Protein AF-A0AA36HLR8-F1 (afdb_monomer)

Solvent-accessible surface area (backbone atoms only — not comparable to full-atom values): 35117 Å² total; per-residue (Å²): 135,87,80,89,87,82,87,87,80,90,84,91,88,84,86,84,88,82,90,85,84,90,81,86,88,81,90,80,90,79,83,91,82,81,84,88,82,90,81,83,91,78,91,76,87,86,80,90,78,92,77,88,80,82,85,76,88,80,82,84,78,86,76,94,76,92,77,88,76,88,81,80,82,81,76,77,81,71,75,66,55,74,73,55,47,53,54,55,57,63,66,29,43,41,78,42,52,64,80,41,32,70,83,48,46,60,57,55,50,64,67,50,50,82,55,37,51,69,74,54,51,53,32,27,72,75,48,69,70,53,53,53,50,50,38,50,48,36,35,77,73,59,32,32,63,53,24,33,28,33,32,22,47,56,90,51,89,53,78,90,57,41,40,27,44,39,31,30,37,66,49,75,50,81,89,54,26,29,36,38,42,72,37,71,53,41,34,63,78,94,46,62,51,75,74,49,47,52,45,48,54,52,35,48,49,63,59,54,39,61,36,51,35,51,34,43,34,38,61,44,28,40,34,83,52,96,94,37,77,42,67,60,60,75,68,48,48,49,44,48,72,74,57,31,36,87,71,49,79,44,75,48,97,85,70,49,43,28,42,30,31,36,32,68,71,43,87,90,83,43,67,75,58,37,80,80,75,59,23,31,37,40,23,36,36,38,41,28,40,46,38,96,73,77,80,92,77,85,88,68,86,80,86,49,68,44,52,65,41,55,50,47,50,51,48,48,66,56,43,70,68,52,76,77,68,77,88,76,95,71,82,86,76,77,74,70,83,52,80,60,56,65,53,72,51,78,50,86,60,70,49,83,58,56,62,54,52,49,46,48,59,50,34,68,90,35,75,74,56,67,67,56,55,50,46,56,56,48,50,72,74,70,55,60,90,80,64,52,43,44,45,39,39,29,40,39,42,57,43,40,59,25,64,58,68,47,59,89,87,54,65,86,59,53,23,66,42,34,37,51,24,72,45,76,80,54,95,92,46,62,51,36,39,26,49,34,42,62,47,86,55,46,48,40,38,41,32,55,50,70,84,96,63,91,71,65,50,40,60,50,48,36,48,44,50,70,78,57,53,90,54,76,66,91,68,90,71,56,50,33,36,42,41,59,45,32,74,59,47,72,46,75,52,82,78,76,40,68,49,30,29,50,56,56,57,71,77,44,101,75,64,60,53,35,45,75,66,36,38,41,38,36,35,38,22,34,52,61,64,73,50,58,82,26,39,59,42,72,92,60,80,73,96,56,46,63,48,70,60,96,39,44,23,38,43,32,32,31,45,63,89,59,34,78,80,40,100,83,58,70,60,60,61,38,53,46,81,47,70,52,127

Sequence (581 aa):
MGCCASSSKVVAHRSPHADESDRKPAKRDKPPCGKPPEAKQEAKDERKDEHEGTADQASCKETENRTEPPGMVHMEESSPGPSKRRRLVAQLPKIVPVAVSEKEIKQVFEEYLPHVPAELQRTVDCSWQHLVKEAKKAWDSCGELLQWFWLLHPEAEAREDAFGLVVLWLQRGATASHCVVSHLSFVEVGQPWHCLVPGALETLRLHLFNMPISTIRITLWYTPKDGKMVLDKDAEKPFKQAGYRWFQLANNSDGKRGQIMCQKRSQERDARPAPDIPDLCLSSCLLMPNRHQVQVVEEVRRQGSGNAAVLAECLRRHCEGCLQVLPDASPLSSMKEGKGLPLVRTSQSGEVNAWQDFAAECFKEIELPKELLAWFSRRESQEGESDRDALCGGLTIAVNWKAQRSDPSQNFSLVTVQATAQHQELAGQKPVAYLATEDDEISVMVCQLPSGKQYCLYEMACRLLKEAPPVAFDDRAVSQVRLPRLLHHCVASSEMHVRVGESLAAGSAEAAFDVAGAREIFGARLMSRTTPPGALAVDDPPTEQVLAFDGDFLLAVWHEKYMDLQASAPLPLFATRLSCM

Foldseek 3Di:
DDDDDDDDDDDDDDDDDDDDDDDDDDDDDDDDDDDDDDDDDDDDDDDDDDDDDDDDDDDDDDDDDDDDDPDDDPPPPPPDPPVVVVVLVLQFWDKAFPAAFPVCVVVVLVVCVVQFDPVVCQFAVSDPVLVVVVQVVLQVQFLKGKFKIFTAGSPDDDSVRGFKIWIWIWHDDQVFIEIETNGITGGPPVHDVLVNLLSVLVNCQQVVQQAQGFKYKYKTWFHDDPNDGHTDPSVVVSLVVSVWDFDDWDADPVRIIITITMDGDDPVPGDDHDDPAFQKKKKKKKKWWQAQDDDDDDADDDDADALLLVQVVVCVVVVVVVVPDDDDDDDPPPPPSGAFDWPFDWDQDLPLVPSVVVVCVRCVSADDDVVVVVVSVVVVVPDPSNRSGITMTMGMHGWHARNFADDPPDDQFKGKFFFQDKDCDDPPFHIKTWTHTSDPQKIKIKGADDPPDDDSLQVVVQVCCVVPNRDGDPDAQATMEMDTFDRKDKDWDLDSQPRSQSVVSNPDVDDSIDSNPMIMIMIIGHHGDHRPSRGRDHPDPPPGDYHYHPWKMWMFMFGNVCCVVDDPTTGTSHIDIDTSD

Mean predicted aligned error: 14.49 Å

Structure (mmCIF, N/CA/C/O backbone):
data_AF-A0AA36HLR8-F1
#
_entry.id   AF-A0AA36HLR8-F1
#
loop_
_atom_site.group_PDB
_atom_site.id
_atom_site.type_symbol
_atom_site.label_atom_id
_atom_site.label_alt_id
_atom_site.label_comp_id
_atom_site.label_asym_id
_atom_site.label_entity_id
_atom_site.label_seq_id
_atom_site.pdbx_PDB_ins_code
_atom_site.Cartn_x
_atom_site.Cartn_y
_atom_site.Cartn_z
_atom_site.occupancy
_atom_site.B_iso_or_equiv
_atom_site.auth_seq_id
_atom_site.auth_comp_id
_atom_site.auth_asym_id
_atom_site.auth_atom_id
_atom_site.pdbx_PDB_model_num
ATOM 1 N N . MET A 1 1 ? -36.526 21.385 -70.837 1.00 32.59 1 MET A N 1
ATOM 2 C CA . MET A 1 1 ? -36.098 20.152 -70.142 1.00 32.59 1 MET A CA 1
ATOM 3 C C . MET A 1 1 ? -35.166 20.601 -69.021 1.00 32.59 1 MET A C 1
ATOM 5 O O . MET A 1 1 ? -34.076 21.034 -69.346 1.00 32.59 1 MET A O 1
ATOM 9 N N . GLY A 1 2 ? -35.675 20.960 -67.836 1.00 32.22 2 GLY A N 1
ATOM 10 C CA . GLY A 1 2 ? -35.892 20.084 -66.661 1.00 32.22 2 GLY A CA 1
ATOM 11 C C . GLY A 1 2 ? -34.612 20.109 -65.794 1.00 32.22 2 GLY A C 1
ATOM 12 O O . GLY A 1 2 ? -33.552 19.887 -66.352 1.00 32.22 2 GLY A O 1
ATOM 13 N N . CYS A 1 3 ? -34.554 20.429 -64.496 1.00 29.34 3 CYS A N 1
ATOM 14 C CA . CYS A 1 3 ? -35.552 20.633 -63.448 1.00 29.34 3 CYS A CA 1
ATOM 15 C C . CYS A 1 3 ? -35.030 21.631 -62.384 1.00 29.34 3 CYS A C 1
ATOM 17 O O . CYS A 1 3 ? -33.934 21.477 -61.861 1.00 29.34 3 CYS A O 1
ATOM 19 N N . CYS A 1 4 ? -35.856 22.635 -62.089 1.00 29.53 4 CYS A N 1
ATOM 20 C CA . CYS A 1 4 ? -36.298 23.109 -60.772 1.00 29.53 4 CYS A CA 1
ATOM 21 C C . CYS A 1 4 ? -35.395 22.940 -59.528 1.00 29.53 4 CYS A C 1
ATOM 23 O O . CYS A 1 4 ? -35.340 21.872 -58.925 1.00 29.53 4 CYS A O 1
ATOM 25 N N . ALA A 1 5 ? -34.851 24.071 -59.064 1.00 30.59 5 ALA A N 1
ATOM 26 C CA . ALA A 1 5 ? -34.430 24.319 -57.687 1.00 30.59 5 ALA A CA 1
ATOM 27 C C . ALA A 1 5 ? -35.574 24.996 -56.906 1.00 30.59 5 ALA A C 1
ATOM 29 O O . ALA A 1 5 ? -36.193 25.938 -57.405 1.00 30.59 5 ALA A O 1
ATOM 30 N N . SER A 1 6 ? -35.838 24.539 -55.682 1.00 30.91 6 SER A N 1
ATOM 31 C CA . SER A 1 6 ? -36.817 25.135 -54.768 1.00 30.91 6 SER A CA 1
ATOM 32 C C . SER A 1 6 ? -36.129 25.498 -53.458 1.00 30.91 6 SER A C 1
ATOM 34 O O . SER A 1 6 ? -35.722 24.634 -52.688 1.00 30.91 6 SER A O 1
ATOM 36 N N . SER A 1 7 ? -36.004 26.799 -53.224 1.00 34.47 7 SER A N 1
ATOM 37 C CA . SER A 1 7 ? -35.811 27.400 -51.912 1.00 34.47 7 SER A CA 1
ATOM 38 C C . SER A 1 7 ? -37.158 27.462 -51.188 1.00 34.47 7 SER A C 1
ATOM 40 O O . SER A 1 7 ? -38.199 27.677 -51.810 1.00 34.47 7 SER A O 1
ATOM 42 N N . SER A 1 8 ? -37.168 27.299 -49.866 1.00 30.70 8 SER A N 1
ATOM 43 C CA . SER A 1 8 ? -38.299 27.702 -49.025 1.00 30.70 8 SER A CA 1
ATOM 44 C C . SER A 1 8 ? -37.810 28.083 -47.631 1.00 30.70 8 SER A C 1
ATOM 46 O O . SER A 1 8 ? -37.020 27.384 -47.003 1.00 30.70 8 SER A O 1
ATOM 48 N N . LYS A 1 9 ? -38.274 29.255 -47.204 1.00 34.91 9 LYS A N 1
ATOM 49 C CA . LYS A 1 9 ? -38.087 29.937 -45.920 1.00 34.91 9 LYS A CA 1
ATOM 50 C C . LYS A 1 9 ? -39.477 30.043 -45.257 1.00 34.91 9 LYS A C 1
ATOM 52 O O . LYS A 1 9 ? -40.480 29.890 -45.950 1.00 34.91 9 LYS A O 1
ATOM 57 N N . VAL A 1 10 ? -39.491 30.515 -44.001 1.00 32.72 10 VAL A N 1
ATOM 58 C CA . VAL A 1 10 ? -40.634 31.065 -43.214 1.00 32.72 10 VAL A CA 1
ATOM 59 C C . VAL A 1 10 ? -41.431 29.970 -42.468 1.00 32.72 10 VAL A C 1
ATOM 61 O O . VAL A 1 10 ? -41.706 28.931 -43.046 1.00 32.72 10 VAL A O 1
ATOM 64 N N . VAL A 1 11 ? -41.712 30.035 -41.152 1.00 29.27 11 VAL A N 1
ATOM 65 C CA . VAL A 1 11 ? -42.603 30.938 -40.365 1.00 29.27 11 VAL A CA 1
ATOM 66 C C . VAL A 1 11 ? -42.285 30.705 -38.859 1.00 29.27 11 VAL A C 1
ATOM 68 O O . VAL A 1 11 ? -42.213 29.558 -38.442 1.00 29.27 11 VAL A O 1
ATOM 71 N N . ALA A 1 12 ? -41.812 31.658 -38.043 1.00 34.31 12 ALA A N 1
ATOM 72 C CA . ALA A 1 12 ? -42.499 32.721 -37.280 1.00 34.31 12 ALA A CA 1
ATOM 73 C C . ALA A 1 12 ? -43.661 32.287 -36.349 1.00 34.31 12 ALA A C 1
ATOM 75 O O . ALA A 1 12 ? -44.754 32.009 -36.813 1.00 34.31 12 ALA A O 1
ATOM 76 N N . HIS A 1 13 ? -43.482 32.403 -35.026 1.00 30.64 13 HIS A N 1
ATOM 77 C CA . HIS A 1 13 ? -44.572 32.790 -34.118 1.00 30.64 13 HIS A CA 1
ATOM 78 C C . HIS A 1 13 ? -44.022 33.550 -32.903 1.00 30.64 13 HIS A C 1
ATOM 80 O O . HIS A 1 13 ? -43.077 33.115 -32.248 1.00 30.64 13 HIS A O 1
ATOM 86 N N . ARG A 1 14 ? -44.613 34.718 -32.633 1.00 32.69 14 ARG A N 1
ATOM 87 C CA . ARG A 1 14 ? -44.348 35.600 -31.489 1.00 32.69 14 ARG A CA 1
ATOM 88 C C . ARG A 1 14 ? -45.681 36.127 -30.937 1.00 32.69 14 ARG A C 1
ATOM 90 O O . ARG A 1 14 ? -46.586 36.379 -31.733 1.00 32.69 14 ARG A O 1
ATOM 97 N N . SER A 1 15 ? -45.667 36.401 -29.625 1.00 34.38 15 SER A N 1
ATOM 98 C CA . SER A 1 15 ? -46.509 37.334 -28.831 1.00 34.38 15 SER A CA 1
ATOM 99 C C . SER A 1 15 ? -47.871 36.825 -28.307 1.00 34.38 15 SER A C 1
ATOM 101 O O . SER A 1 15 ? -48.403 35.904 -28.923 1.00 34.38 15 SER A O 1
ATOM 103 N N . PRO A 1 16 ? -48.487 37.434 -27.248 1.00 55.59 16 PRO A N 1
ATOM 104 C CA . PRO A 1 16 ? -48.131 38.679 -26.512 1.00 55.59 16 PRO A CA 1
ATOM 105 C C . PRO A 1 16 ? -48.255 38.673 -24.947 1.00 55.59 16 PRO A C 1
ATOM 107 O O . PRO A 1 16 ? -48.646 37.686 -24.338 1.00 55.59 16 PRO A O 1
ATOM 110 N N . HIS A 1 17 ? -47.895 39.842 -24.370 1.00 35.81 17 HIS A N 1
ATOM 111 C CA . HIS A 1 17 ? -48.118 40.497 -23.044 1.00 35.81 17 HIS A CA 1
ATOM 112 C C . HIS A 1 17 ? -49.452 40.194 -22.285 1.00 35.81 17 HIS A C 1
ATOM 114 O O . HIS A 1 17 ? -50.358 39.649 -22.901 1.00 35.81 17 HIS A O 1
ATOM 120 N N . ALA A 1 18 ? -49.711 40.533 -21.001 1.00 33.84 18 ALA A N 1
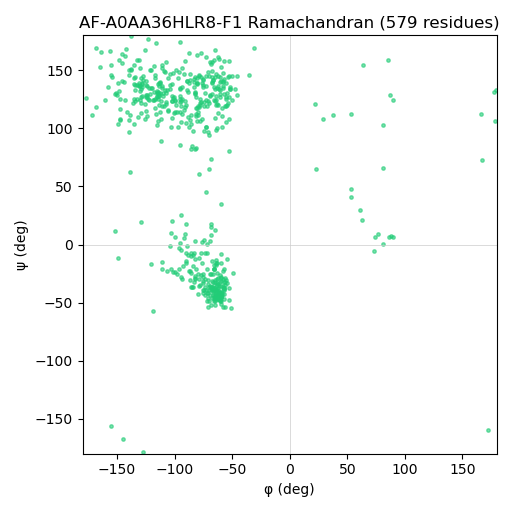ATOM 121 C CA . ALA A 1 18 ? -49.307 41.668 -20.137 1.00 33.84 18 ALA A CA 1
ATOM 122 C C . ALA A 1 18 ? -49.646 41.454 -18.622 1.00 33.84 18 ALA A C 1
ATOM 124 O O . ALA A 1 18 ? -50.451 40.578 -18.320 1.00 33.84 18 ALA A O 1
ATOM 125 N N . ASP A 1 19 ? -49.099 42.347 -17.766 1.00 32.62 19 ASP A N 1
ATOM 126 C CA . ASP A 1 19 ? -49.610 42.916 -16.482 1.00 32.62 19 ASP A CA 1
ATOM 127 C C . ASP A 1 19 ? -49.874 42.026 -15.250 1.00 32.62 19 ASP A C 1
ATOM 129 O O . ASP A 1 19 ? -50.221 40.860 -15.359 1.00 32.62 19 ASP A O 1
ATOM 133 N N . GLU A 1 20 ? -49.853 42.483 -13.993 1.00 34.69 20 GLU A N 1
ATOM 134 C CA . GLU A 1 20 ? -49.333 43.625 -13.209 1.00 34.69 20 GLU A CA 1
ATOM 135 C C . GLU A 1 20 ? -49.884 43.328 -11.790 1.00 34.69 20 GLU A C 1
ATOM 137 O O . GLU A 1 20 ? -51.065 43.010 -11.683 1.00 34.69 20 GLU A O 1
ATOM 142 N N . SER A 1 21 ? -49.097 43.376 -10.703 1.00 33.94 21 SER A N 1
ATOM 143 C CA . SER A 1 21 ? -49.629 43.745 -9.370 1.00 33.94 21 SER A CA 1
ATOM 144 C C . SER A 1 21 ? -48.555 43.803 -8.279 1.00 33.94 21 SER A C 1
ATOM 146 O O . SER A 1 21 ? -47.854 42.829 -8.000 1.00 33.94 21 SER A O 1
ATOM 148 N N . ASP A 1 22 ? -48.536 44.960 -7.626 1.00 41.38 22 ASP A N 1
ATOM 149 C CA . ASP A 1 22 ? -47.932 45.330 -6.350 1.00 41.38 22 ASP A CA 1
ATOM 150 C C . ASP A 1 22 ? -47.918 44.272 -5.235 1.00 41.38 22 ASP A C 1
ATOM 152 O O . ASP A 1 22 ? -48.917 43.592 -4.996 1.00 41.38 22 ASP A O 1
ATOM 156 N N . ARG A 1 23 ? -46.841 44.293 -4.424 1.00 38.09 23 ARG A N 1
ATOM 157 C CA . ARG A 1 23 ? -46.894 44.242 -2.940 1.00 38.09 23 ARG A CA 1
ATOM 158 C C . ARG A 1 23 ? -45.516 44.481 -2.280 1.00 38.09 23 ARG A C 1
ATOM 160 O O . ARG A 1 23 ? -44.630 43.634 -2.315 1.00 38.09 23 ARG A O 1
ATOM 167 N N . LYS A 1 24 ? -45.378 45.631 -1.597 1.00 38.16 24 LYS A N 1
ATOM 168 C CA . LYS A 1 24 ? -44.547 45.848 -0.375 1.00 38.16 24 LYS A CA 1
ATOM 169 C C . LYS A 1 24 ? -45.080 44.957 0.775 1.00 38.16 24 LYS A C 1
ATOM 171 O O . LYS A 1 24 ? -46.252 44.592 0.669 1.00 38.16 24 LYS A O 1
ATOM 176 N N . PRO A 1 25 ? -44.357 44.642 1.887 1.00 47.34 25 PRO A N 1
ATOM 177 C CA . PRO A 1 25 ? -43.527 45.530 2.744 1.00 47.34 25 PRO A CA 1
ATOM 178 C C . PRO A 1 25 ? -42.256 44.799 3.297 1.00 47.34 25 PRO A C 1
ATOM 180 O O . PRO A 1 25 ? -41.915 43.747 2.788 1.00 47.34 25 PRO A O 1
ATOM 183 N N . ALA A 1 26 ? -41.428 45.208 4.269 1.00 35.12 26 ALA A N 1
ATOM 184 C CA . ALA A 1 26 ? -41.380 46.257 5.286 1.00 35.12 26 ALA A CA 1
ATOM 185 C C . ALA A 1 26 ? -39.896 46.526 5.646 1.00 35.12 26 ALA A C 1
ATOM 187 O O . ALA A 1 26 ? -39.084 45.601 5.682 1.00 35.12 26 ALA A O 1
ATOM 188 N N . LYS A 1 27 ? -39.553 47.780 5.964 1.00 38.94 27 LYS A N 1
ATOM 189 C CA . LYS A 1 27 ? -38.288 48.160 6.614 1.00 38.94 27 LYS A CA 1
ATOM 190 C C . LYS A 1 27 ? -38.359 47.805 8.105 1.00 38.94 27 LYS A C 1
ATOM 192 O O . LYS A 1 27 ? -39.383 48.058 8.734 1.00 38.94 27 LYS A O 1
ATOM 197 N N . ARG A 1 28 ? -37.272 47.269 8.667 1.00 43.19 28 ARG A N 1
ATOM 198 C CA . ARG A 1 28 ? -37.045 47.192 10.118 1.00 43.19 28 ARG A CA 1
ATOM 199 C C . ARG A 1 28 ? -35.719 47.857 10.461 1.00 43.19 28 ARG A C 1
ATOM 201 O O . ARG A 1 28 ? -34.686 47.536 9.878 1.00 43.19 28 ARG A O 1
ATOM 208 N N . ASP A 1 29 ? -35.817 48.787 11.397 1.00 39.47 29 ASP A N 1
ATOM 209 C CA . ASP A 1 29 ? -34.765 49.637 11.932 1.00 39.47 29 ASP A CA 1
ATOM 210 C C . ASP A 1 29 ? -33.690 48.848 12.693 1.00 39.47 29 ASP A C 1
ATOM 212 O O . ASP A 1 29 ? -33.989 47.902 13.426 1.00 39.47 29 ASP A O 1
ATOM 216 N N . LYS A 1 30 ? -32.433 49.289 12.572 1.00 42.41 30 LYS A N 1
ATOM 217 C CA . LYS A 1 30 ? -31.364 48.993 13.536 1.00 42.41 30 LYS A CA 1
ATOM 218 C C . LYS A 1 30 ? -30.786 50.313 14.071 1.00 42.41 30 LYS A C 1
ATOM 220 O O . LYS A 1 30 ? -30.548 51.217 13.271 1.00 42.41 30 LYS A O 1
ATOM 225 N N . PRO A 1 31 ? -30.568 50.433 15.394 1.00 51.19 31 PRO A N 1
ATOM 226 C CA . PRO A 1 31 ? -30.094 51.658 16.037 1.00 51.19 31 PRO A CA 1
ATOM 227 C C . PRO A 1 31 ? -28.568 51.853 15.904 1.00 51.19 31 PRO A C 1
ATOM 229 O O . PRO A 1 31 ? -27.850 50.893 15.607 1.00 51.19 31 PRO A O 1
ATOM 232 N N . PRO A 1 32 ? -28.061 53.083 16.137 1.00 50.06 32 PRO A N 1
ATOM 233 C CA . PRO A 1 32 ? -26.655 53.426 15.962 1.00 50.06 32 PRO A CA 1
ATOM 234 C C . PRO A 1 32 ? -25.836 53.045 17.200 1.00 50.06 32 PRO A C 1
ATOM 236 O O . PRO A 1 32 ? -26.228 53.340 18.327 1.00 50.06 32 PRO A O 1
ATOM 239 N N . CYS A 1 33 ? -24.670 52.433 16.991 1.00 41.69 33 CYS A N 1
ATOM 240 C CA . CYS A 1 33 ? -23.682 52.211 18.044 1.00 41.69 33 CYS A CA 1
ATOM 241 C C . CYS A 1 33 ? -22.465 53.106 17.778 1.00 41.69 33 CYS A C 1
ATOM 243 O O . CYS A 1 33 ? -21.958 53.164 16.657 1.00 41.69 33 CYS A O 1
ATOM 245 N N . GLY A 1 34 ? -22.077 53.869 18.800 1.00 34.25 34 GLY A N 1
ATOM 246 C CA . GLY A 1 34 ? -21.115 54.964 18.724 1.00 34.25 34 GLY A CA 1
ATOM 247 C C . GLY A 1 34 ? -19.648 54.556 18.547 1.00 34.25 34 GLY A C 1
ATOM 248 O O . GLY A 1 34 ? -19.237 53.439 18.845 1.00 34.25 34 GLY A O 1
ATOM 249 N N . LYS A 1 35 ? -18.864 55.538 18.089 1.00 37.22 35 LYS A N 1
ATOM 250 C CA . LYS A 1 35 ? -17.406 55.682 18.300 1.00 37.22 35 LYS A CA 1
ATOM 251 C C . LYS A 1 35 ? -17.139 55.962 19.797 1.00 37.22 35 LYS A C 1
ATOM 253 O O . LYS A 1 35 ? -18.069 56.498 20.410 1.00 37.22 35 LYS A O 1
ATOM 258 N N . PRO A 1 36 ? -15.948 55.708 20.403 1.00 41.03 36 PRO A N 1
ATOM 259 C CA . PRO A 1 36 ? -14.605 56.176 19.953 1.00 41.03 36 PRO A CA 1
ATOM 260 C C . PRO A 1 36 ? -13.419 55.274 20.445 1.00 41.03 36 PRO A C 1
ATOM 262 O O . PRO A 1 36 ? -13.694 54.142 20.836 1.00 41.03 36 PRO A O 1
ATOM 265 N N . PRO A 1 37 ? -12.138 55.716 20.565 1.00 50.22 37 PRO A N 1
ATOM 266 C CA . PRO A 1 37 ? -11.339 56.723 19.843 1.00 50.22 37 PRO A CA 1
ATOM 267 C C . PRO A 1 37 ? -10.028 56.162 19.225 1.00 50.22 37 PRO A C 1
ATOM 269 O O . PRO A 1 37 ? -9.647 55.010 19.407 1.00 50.22 37 PRO A O 1
ATOM 272 N N . GLU A 1 38 ? -9.341 57.054 18.509 1.00 42.47 38 GLU A N 1
ATOM 273 C CA . GLU A 1 38 ? -8.001 56.962 17.915 1.00 42.47 38 GLU A CA 1
ATOM 274 C C . GLU A 1 38 ? -6.872 56.538 18.875 1.00 42.47 38 GLU A C 1
ATOM 276 O O . GLU A 1 38 ? -6.787 57.013 20.008 1.00 42.47 38 GLU A O 1
ATOM 281 N N . ALA A 1 39 ? -5.909 55.770 18.347 1.00 34.50 39 ALA A N 1
ATOM 282 C CA . ALA A 1 39 ? -4.538 55.722 18.851 1.00 34.50 39 ALA A CA 1
ATOM 283 C C . ALA A 1 39 ? -3.533 55.476 17.704 1.00 34.50 39 ALA A C 1
ATOM 285 O O . ALA A 1 39 ? -3.453 54.387 17.149 1.00 34.50 39 ALA A O 1
ATOM 286 N N . LYS A 1 40 ? -2.807 56.552 17.376 1.00 32.41 40 LYS A N 1
ATOM 287 C CA . LYS A 1 40 ? -1.408 56.671 16.916 1.00 32.41 40 LYS A CA 1
ATOM 288 C C . LYS A 1 40 ? -0.834 55.609 15.961 1.00 32.41 40 LYS A C 1
ATOM 290 O O . LYS A 1 40 ? -0.483 54.505 16.355 1.00 32.41 40 LYS A O 1
ATOM 295 N N . GLN A 1 41 ? -0.587 56.061 14.730 1.00 35.19 41 GLN A N 1
ATOM 296 C CA . GLN A 1 41 ? 0.404 55.506 13.808 1.00 35.19 41 GLN A CA 1
ATOM 297 C C . GLN A 1 41 ? 1.824 55.841 14.289 1.00 35.19 41 GLN A C 1
ATOM 299 O O . GLN A 1 41 ? 2.175 57.015 14.402 1.00 35.19 41 GLN A O 1
ATOM 304 N N . GLU A 1 42 ? 2.648 54.816 14.493 1.00 35.38 42 GLU A N 1
ATOM 305 C CA . GLU A 1 42 ? 4.101 54.909 14.356 1.00 35.38 42 GLU A CA 1
ATOM 306 C C . GLU A 1 42 ? 4.520 54.023 13.182 1.00 35.38 42 GLU A C 1
ATOM 308 O O . GLU A 1 42 ? 4.158 52.850 13.095 1.00 35.38 42 GLU A O 1
ATOM 313 N N . ALA A 1 43 ? 5.237 54.639 12.247 1.00 39.91 43 ALA A N 1
ATOM 314 C CA . ALA A 1 43 ? 5.823 54.005 11.083 1.00 39.91 43 ALA A CA 1
ATOM 315 C C . ALA A 1 43 ? 7.063 53.200 11.490 1.00 39.91 43 ALA A C 1
ATOM 317 O O . ALA A 1 43 ? 7.921 53.707 12.217 1.00 39.91 43 ALA A O 1
ATOM 318 N N . LYS A 1 44 ? 7.199 51.980 10.966 1.00 34.28 44 LYS A N 1
ATOM 319 C CA . LYS A 1 44 ? 8.497 51.314 10.880 1.00 34.28 44 LYS A CA 1
ATOM 320 C C . LYS A 1 44 ? 8.559 50.430 9.638 1.00 34.28 44 LYS A C 1
ATOM 322 O O . LYS A 1 44 ? 7.684 49.600 9.422 1.00 34.28 44 LYS A O 1
ATOM 327 N N . ASP A 1 45 ? 9.590 50.698 8.844 1.00 33.66 45 ASP A N 1
ATOM 328 C CA . ASP A 1 45 ? 9.976 50.061 7.588 1.00 33.66 45 ASP A CA 1
ATOM 329 C C . ASP A 1 45 ? 9.933 48.528 7.623 1.00 33.66 45 ASP A C 1
ATOM 331 O O . ASP A 1 45 ? 10.581 47.894 8.459 1.00 33.66 45 ASP A O 1
ATOM 335 N N . GLU A 1 46 ? 9.258 47.938 6.635 1.00 33.34 46 GLU A N 1
ATOM 336 C CA . GLU A 1 46 ? 9.412 46.535 6.256 1.00 33.34 46 GLU A CA 1
ATOM 337 C C . GLU A 1 46 ? 10.515 46.418 5.191 1.00 33.34 46 GLU A C 1
ATOM 339 O O . GLU A 1 46 ? 10.313 46.727 4.016 1.00 33.34 46 GLU A O 1
ATOM 344 N N . ARG A 1 47 ? 11.695 45.937 5.601 1.00 35.72 47 ARG A N 1
ATOM 345 C CA . ARG A 1 47 ? 12.593 45.189 4.713 1.00 35.72 47 ARG A CA 1
ATOM 346 C C . ARG A 1 47 ? 12.243 43.713 4.840 1.00 35.72 47 ARG A C 1
ATOM 348 O O . ARG A 1 47 ? 12.228 43.163 5.937 1.00 35.72 47 ARG A O 1
ATOM 355 N N . LYS A 1 48 ? 11.933 43.114 3.697 1.00 33.50 48 LYS A N 1
ATOM 356 C CA . LYS A 1 48 ? 11.532 41.726 3.524 1.00 33.50 48 LYS A CA 1
ATOM 357 C C . LYS A 1 48 ? 12.777 40.943 3.105 1.00 33.50 48 LYS A C 1
ATOM 359 O O . LYS A 1 48 ? 13.163 41.031 1.947 1.00 33.50 48 LYS A O 1
ATOM 364 N N . ASP A 1 49 ? 13.393 40.239 4.049 1.00 36.12 49 ASP A N 1
ATOM 365 C CA . ASP A 1 49 ? 14.400 39.213 3.771 1.00 36.12 49 ASP A CA 1
ATOM 366 C C . ASP A 1 49 ? 13.876 37.874 4.298 1.00 36.12 49 ASP A C 1
ATOM 368 O O . ASP A 1 49 ? 13.471 37.740 5.456 1.00 36.12 49 ASP A O 1
ATOM 372 N N . GLU A 1 50 ? 13.823 36.909 3.388 1.00 42.88 50 GLU A N 1
ATOM 373 C CA . GLU A 1 50 ? 13.388 35.536 3.597 1.00 42.88 50 GLU A CA 1
ATOM 374 C C . GLU A 1 50 ? 14.513 34.738 4.269 1.00 42.88 50 GLU A C 1
ATOM 376 O O . GLU A 1 50 ? 15.633 34.661 3.761 1.00 42.88 50 GLU A O 1
ATOM 381 N N . HIS A 1 51 ? 14.219 34.109 5.408 1.00 33.34 51 HIS A N 1
ATOM 382 C CA . HIS A 1 51 ? 15.083 33.071 5.962 1.00 33.34 51 HIS A CA 1
ATOM 383 C C . HIS A 1 51 ? 14.256 31.913 6.525 1.00 33.34 51 HIS A C 1
ATOM 385 O O . HIS A 1 51 ? 13.601 32.023 7.563 1.00 33.34 51 HIS A O 1
ATOM 391 N N . GLU A 1 52 ? 14.290 30.802 5.786 1.00 32.31 52 GLU A N 1
ATOM 392 C CA . GLU A 1 52 ? 13.913 29.466 6.232 1.00 32.31 52 GLU A CA 1
ATOM 393 C C . GLU A 1 52 ? 14.837 29.032 7.375 1.00 32.31 52 GLU A C 1
ATOM 395 O O . GLU A 1 52 ? 16.055 28.951 7.225 1.00 32.31 52 GLU A O 1
ATOM 400 N N . GLY A 1 53 ? 14.242 28.759 8.535 1.00 30.55 53 GLY A N 1
ATOM 401 C CA . GLY A 1 53 ? 14.934 28.210 9.692 1.00 30.55 53 GLY A CA 1
ATOM 402 C C . GLY A 1 53 ? 14.996 26.687 9.635 1.00 30.55 53 GLY A C 1
ATOM 403 O O . GLY A 1 53 ? 14.006 26.001 9.888 1.00 30.55 53 GLY A O 1
ATOM 404 N N . THR A 1 54 ? 16.189 26.178 9.356 1.00 34.00 54 THR A N 1
ATOM 405 C CA . THR A 1 54 ? 16.688 24.845 9.702 1.00 34.00 54 THR A CA 1
ATOM 406 C C . THR A 1 54 ? 16.563 24.624 11.215 1.00 34.00 54 THR A C 1
ATOM 408 O O . THR A 1 54 ? 17.045 25.437 12.000 1.00 34.00 54 THR A O 1
ATOM 411 N N . ALA A 1 55 ? 15.920 23.534 11.643 1.00 34.19 55 ALA A N 1
ATOM 412 C CA . ALA A 1 55 ? 15.913 23.113 13.044 1.00 34.19 55 ALA A CA 1
ATOM 413 C C . ALA A 1 55 ? 16.943 21.997 13.253 1.00 34.19 55 ALA A C 1
ATOM 415 O O . ALA A 1 55 ? 16.818 20.897 12.709 1.00 34.19 55 ALA A O 1
ATOM 416 N N . ASP A 1 56 ? 17.959 22.349 14.034 1.00 33.19 56 ASP A N 1
ATOM 417 C CA . ASP A 1 56 ? 19.180 21.611 14.314 1.00 33.19 56 ASP A CA 1
ATOM 418 C C . ASP A 1 56 ? 19.009 20.316 15.114 1.00 33.19 56 ASP A C 1
ATOM 420 O O . ASP A 1 56 ? 18.196 20.185 16.034 1.00 33.19 56 ASP A O 1
ATOM 424 N N . GLN A 1 57 ? 19.924 19.396 14.804 1.00 39.72 57 GLN A N 1
ATOM 425 C CA . GLN A 1 57 ? 20.460 18.393 15.713 1.00 39.72 57 GLN A CA 1
ATOM 426 C C . GLN A 1 57 ? 21.112 19.089 16.919 1.00 39.72 57 GLN A C 1
ATOM 428 O O . GLN A 1 57 ? 22.184 19.680 16.805 1.00 39.72 57 GLN A O 1
ATOM 433 N N . ALA A 1 58 ? 20.507 18.971 18.100 1.00 34.06 58 ALA A N 1
ATOM 434 C CA . ALA A 1 58 ? 21.159 19.336 19.351 1.00 34.06 58 ALA A CA 1
ATOM 435 C C . ALA A 1 58 ? 21.807 18.098 19.986 1.00 34.06 58 ALA A C 1
ATOM 437 O O . ALA A 1 58 ? 21.144 17.225 20.543 1.00 34.06 58 ALA A O 1
ATOM 438 N N . SER A 1 59 ? 23.134 18.058 19.875 1.00 32.22 59 SER A N 1
ATOM 439 C CA . SER A 1 59 ? 24.054 17.235 20.656 1.00 32.22 59 SER A CA 1
ATOM 440 C C . SER A 1 59 ? 23.907 17.548 22.151 1.00 32.22 59 SER A C 1
ATOM 442 O O . SER A 1 59 ? 24.156 18.673 22.590 1.00 32.22 59 SER A O 1
ATOM 444 N N . CYS A 1 60 ? 23.493 16.560 22.946 1.00 30.89 60 CYS A N 1
ATOM 445 C CA . CYS A 1 60 ? 23.497 16.652 24.402 1.00 30.89 60 CYS A CA 1
ATOM 446 C C . CYS A 1 60 ? 24.922 16.430 24.928 1.00 30.89 60 CYS A C 1
ATOM 448 O O . CYS A 1 60 ? 25.411 15.304 24.964 1.00 30.89 60 CYS A O 1
ATOM 450 N N . LYS A 1 61 ? 25.574 17.511 25.371 1.00 34.34 61 LYS A N 1
ATOM 451 C CA . LYS A 1 61 ? 26.696 17.444 26.314 1.00 34.34 61 LYS A CA 1
ATOM 452 C C . LYS A 1 61 ? 26.133 17.315 27.728 1.00 34.34 61 LYS A C 1
ATOM 454 O O . LYS A 1 61 ? 25.542 18.259 28.248 1.00 34.34 61 LYS A O 1
ATOM 459 N N . GLU A 1 62 ? 26.319 16.149 28.334 1.00 32.88 62 GLU A N 1
ATOM 460 C CA . GLU A 1 62 ? 26.105 15.935 29.764 1.00 32.88 62 GLU A CA 1
ATOM 461 C C . GLU A 1 62 ? 27.103 16.777 30.566 1.00 32.88 62 GLU A C 1
ATOM 463 O O . GLU A 1 62 ? 28.309 16.746 30.328 1.00 32.88 62 GLU A O 1
ATOM 468 N N . THR A 1 63 ? 26.582 17.553 31.515 1.00 33.44 63 THR A N 1
ATOM 469 C CA . THR A 1 63 ? 27.370 18.158 32.591 1.00 33.44 63 THR A CA 1
ATOM 470 C C . THR A 1 63 ? 26.939 17.461 33.872 1.00 33.44 63 THR A C 1
ATOM 472 O O . THR A 1 63 ? 25.759 17.486 34.223 1.00 33.44 63 THR A O 1
ATOM 475 N N . GLU A 1 64 ? 27.885 16.798 34.532 1.00 41.69 64 GLU A N 1
ATOM 476 C CA . GLU A 1 64 ? 27.702 16.172 35.837 1.00 41.69 64 GLU A CA 1
ATOM 477 C C . GLU A 1 64 ? 27.211 17.206 36.856 1.00 41.69 64 GLU A C 1
ATOM 479 O O . GLU A 1 64 ? 27.906 18.170 37.170 1.00 41.69 64 GLU A O 1
ATOM 484 N N . ASN A 1 65 ? 26.025 16.983 37.417 1.00 31.94 65 ASN A N 1
ATOM 485 C CA . ASN A 1 65 ? 25.737 17.389 38.784 1.00 31.94 65 ASN A CA 1
ATOM 486 C C . ASN A 1 65 ? 24.761 16.393 39.405 1.00 31.94 65 ASN A C 1
ATOM 488 O O . ASN A 1 65 ? 23.588 16.292 39.048 1.00 31.94 65 ASN A O 1
ATOM 492 N N . ARG A 1 66 ? 25.329 15.605 40.312 1.00 36.56 66 ARG A N 1
ATOM 493 C CA . ARG A 1 66 ? 24.735 14.472 41.001 1.00 36.56 66 ARG A CA 1
ATOM 494 C C . ARG A 1 66 ? 24.040 14.977 42.264 1.00 36.56 66 ARG A C 1
ATOM 496 O O . ARG A 1 66 ? 24.707 15.330 43.231 1.00 36.56 66 ARG A O 1
ATOM 503 N N . THR A 1 67 ? 22.712 14.944 42.267 1.00 35.78 67 THR A N 1
ATOM 504 C CA . THR A 1 67 ? 21.912 14.977 43.498 1.00 35.78 67 THR A CA 1
ATOM 505 C C . THR A 1 67 ? 20.983 13.770 43.465 1.00 35.78 67 THR A C 1
ATOM 507 O O . THR A 1 67 ? 20.078 13.695 42.638 1.00 35.78 67 THR A O 1
ATOM 510 N N . GLU A 1 68 ? 21.273 12.784 44.311 1.00 35.00 68 GLU A N 1
ATOM 511 C CA . GLU A 1 68 ? 20.557 11.508 44.386 1.00 35.00 68 GLU A CA 1
ATOM 512 C C . GLU A 1 68 ? 19.130 11.702 44.938 1.00 35.00 68 GLU A C 1
ATOM 514 O O . GLU A 1 68 ? 18.974 12.278 46.019 1.00 35.00 68 GLU A O 1
ATOM 519 N N . PRO A 1 69 ? 18.075 11.209 44.260 1.00 38.88 69 PRO A N 1
ATOM 520 C CA . PRO A 1 69 ? 16.781 10.996 44.891 1.00 38.88 69 PRO A CA 1
ATOM 521 C C . PRO A 1 69 ? 16.767 9.643 45.632 1.00 38.88 69 PRO A C 1
ATOM 523 O O . PRO A 1 69 ? 17.315 8.655 45.135 1.00 38.88 69 PRO A O 1
ATOM 526 N N . PRO A 1 70 ? 16.119 9.549 46.806 1.00 40.91 70 PRO A N 1
ATOM 527 C CA . PRO A 1 70 ? 16.049 8.306 47.554 1.00 40.91 70 PRO A CA 1
ATOM 528 C C . PRO A 1 70 ? 15.019 7.355 46.927 1.00 40.91 70 PRO A C 1
ATOM 530 O O . PRO A 1 70 ? 13.835 7.670 46.839 1.00 40.91 70 PRO A O 1
ATOM 533 N N . GLY A 1 71 ? 15.477 6.159 46.550 1.00 38.50 71 GLY A N 1
ATOM 534 C CA . GLY A 1 71 ? 14.641 4.960 46.457 1.00 38.50 71 GLY A CA 1
ATOM 535 C C . GLY A 1 71 ? 13.793 4.799 45.194 1.00 38.50 71 GLY A C 1
ATOM 536 O O . GLY A 1 71 ? 12.571 4.724 45.283 1.00 38.50 71 GLY A O 1
ATOM 537 N N . MET A 1 72 ? 14.424 4.623 44.029 1.00 33.09 72 MET A N 1
ATOM 538 C CA . MET A 1 72 ? 13.804 3.875 42.929 1.00 33.09 72 MET A CA 1
ATOM 539 C C . MET A 1 72 ? 14.277 2.423 42.984 1.00 33.09 72 MET A C 1
ATOM 541 O O . MET A 1 72 ? 15.451 2.122 42.794 1.00 33.09 72 MET A O 1
ATOM 545 N N . VAL A 1 73 ? 13.340 1.521 43.263 1.00 34.16 73 VAL A N 1
ATOM 546 C CA . VAL A 1 73 ? 13.526 0.077 43.129 1.00 34.16 73 VAL A CA 1
ATOM 547 C C . VAL A 1 73 ? 13.802 -0.214 41.652 1.00 34.16 73 VAL A C 1
ATOM 549 O O . VAL A 1 73 ? 12.925 -0.020 40.812 1.00 34.16 73 VAL A O 1
ATOM 552 N N . HIS A 1 74 ? 15.018 -0.656 41.329 1.00 31.72 74 HIS A N 1
ATOM 553 C CA . HIS A 1 74 ? 15.322 -1.270 40.041 1.00 31.72 74 HIS A CA 1
ATOM 554 C C . HIS A 1 74 ? 14.427 -2.507 39.880 1.00 31.72 74 HIS A C 1
ATOM 556 O O . HIS A 1 74 ? 14.696 -3.557 40.461 1.00 31.72 74 HIS A O 1
ATOM 562 N N . MET A 1 75 ? 13.346 -2.394 39.106 1.00 35.47 75 MET A N 1
ATOM 563 C CA . MET A 1 75 ? 12.767 -3.572 38.472 1.00 35.47 75 MET A CA 1
ATOM 564 C C . MET A 1 75 ? 13.721 -3.965 37.351 1.00 35.47 75 MET A C 1
ATOM 566 O O . MET A 1 75 ? 13.738 -3.340 36.294 1.00 35.47 75 MET A O 1
ATOM 570 N N . GLU A 1 76 ? 14.545 -4.979 37.603 1.00 34.69 76 GLU A N 1
ATOM 571 C CA . GLU A 1 76 ? 15.193 -5.734 36.537 1.00 34.69 76 GLU A CA 1
ATOM 572 C C . GLU A 1 76 ? 14.102 -6.264 35.595 1.00 34.69 76 GLU A C 1
ATOM 574 O O . GLU A 1 76 ? 13.378 -7.214 35.912 1.00 34.69 76 GLU A O 1
ATOM 579 N N . GLU A 1 77 ? 13.977 -5.644 34.422 1.00 43.91 77 GLU A N 1
ATOM 580 C CA . GLU A 1 77 ? 13.246 -6.182 33.276 1.00 43.91 77 GLU A CA 1
ATOM 581 C C . GLU A 1 77 ? 14.022 -7.395 32.741 1.00 43.91 77 GLU A C 1
ATOM 583 O O . GLU A 1 77 ? 14.711 -7.368 31.722 1.00 43.91 77 GLU A O 1
ATOM 588 N N . SER A 1 78 ? 13.944 -8.499 33.484 1.00 43.34 78 SER A N 1
ATOM 589 C CA . SER A 1 78 ? 14.397 -9.801 33.017 1.00 43.34 78 SER A CA 1
ATOM 590 C C . SER A 1 78 ? 13.534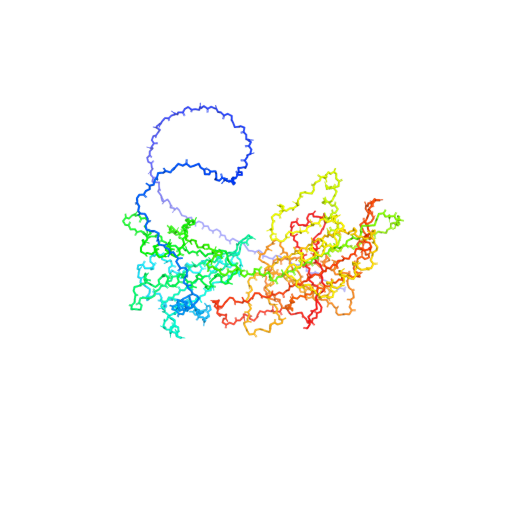 -10.197 31.819 1.00 43.34 78 SER A C 1
ATOM 592 O O . SER A 1 78 ? 12.388 -10.630 31.951 1.00 43.34 78 SER A O 1
ATOM 594 N N . SER A 1 79 ? 14.079 -9.999 30.617 1.00 50.09 79 SER A N 1
ATOM 595 C CA . SER A 1 79 ? 13.418 -10.400 29.379 1.00 50.09 79 SER A CA 1
ATOM 596 C C . SER A 1 79 ? 13.036 -11.883 29.474 1.00 50.09 79 SER A C 1
ATOM 598 O O . SER A 1 79 ? 13.903 -12.731 29.711 1.00 50.09 79 SER A O 1
ATOM 600 N N . PRO A 1 80 ? 11.745 -12.234 29.343 1.00 57.28 80 PRO A N 1
ATOM 601 C CA . PRO A 1 80 ? 11.300 -13.603 29.532 1.00 57.28 80 PRO A CA 1
ATOM 602 C C . PRO A 1 80 ? 11.986 -14.520 28.518 1.00 57.28 80 PRO A C 1
ATOM 604 O O . PRO A 1 80 ? 11.960 -14.261 27.314 1.00 57.28 80 PRO A O 1
ATOM 607 N N . GLY A 1 81 ? 12.570 -15.622 29.003 1.00 65.75 81 GLY A N 1
ATOM 608 C CA . GLY A 1 81 ? 13.178 -16.637 28.141 1.00 65.75 81 GLY A CA 1
ATOM 609 C C . GLY A 1 81 ? 12.213 -17.135 27.046 1.00 65.75 81 GLY A C 1
ATOM 610 O O . GLY A 1 81 ? 10.989 -17.047 27.209 1.00 65.75 81 GLY A O 1
ATOM 611 N N . PRO A 1 82 ? 12.726 -17.701 25.938 1.00 70.81 82 PRO A N 1
ATOM 612 C CA . PRO A 1 82 ? 11.953 -17.993 24.722 1.00 70.81 82 PRO A CA 1
ATOM 613 C C . PRO A 1 82 ? 10.697 -18.846 24.971 1.00 70.81 82 PRO A C 1
ATOM 615 O O . PRO A 1 82 ? 9.658 -18.624 24.347 1.00 70.81 82 PRO A O 1
ATOM 618 N N . SER A 1 83 ? 10.742 -19.760 25.942 1.00 67.69 83 SER A N 1
ATOM 619 C CA . SER A 1 83 ? 9.602 -20.596 26.344 1.00 67.69 83 SER A CA 1
ATOM 620 C C . SER A 1 83 ? 8.478 -19.810 27.034 1.00 67.69 83 SER A C 1
ATOM 622 O O . SER A 1 83 ? 7.304 -20.106 26.819 1.00 67.69 83 SER A O 1
ATOM 624 N N . LYS A 1 84 ? 8.808 -18.784 27.835 1.00 68.69 84 LYS A N 1
ATOM 625 C CA . LYS A 1 84 ? 7.818 -17.885 28.459 1.00 68.69 84 LYS A CA 1
ATOM 626 C C . LYS A 1 84 ? 7.208 -16.944 27.419 1.00 68.69 84 LYS A C 1
ATOM 628 O O . LYS A 1 84 ? 5.997 -16.748 27.425 1.00 68.69 84 LYS A O 1
ATOM 633 N N . ARG A 1 85 ? 8.021 -16.438 26.483 1.00 70.06 85 ARG A N 1
ATOM 634 C CA . ARG A 1 85 ? 7.550 -15.595 25.372 1.00 70.06 85 ARG A CA 1
ATOM 635 C C . ARG A 1 85 ? 6.555 -16.342 24.477 1.00 70.06 85 ARG A C 1
ATOM 637 O O . ARG A 1 85 ? 5.509 -15.793 24.160 1.00 70.06 85 ARG A O 1
ATOM 644 N N . ARG A 1 86 ? 6.817 -17.615 24.150 1.00 70.69 86 ARG A N 1
ATOM 645 C CA . ARG A 1 86 ? 5.869 -18.462 23.397 1.00 70.69 86 ARG A CA 1
ATOM 646 C C . ARG A 1 86 ? 4.538 -18.668 24.125 1.00 70.69 86 ARG A C 1
ATOM 648 O O . ARG A 1 86 ? 3.496 -18.589 23.488 1.00 70.69 86 ARG A O 1
ATOM 655 N N . ARG A 1 87 ? 4.558 -18.891 25.446 1.00 75.19 87 ARG A N 1
ATOM 656 C CA . ARG A 1 87 ? 3.323 -19.032 26.242 1.00 75.19 87 ARG A CA 1
ATOM 657 C C . ARG A 1 87 ? 2.508 -17.741 26.297 1.00 75.19 87 ARG A C 1
ATOM 659 O O . ARG A 1 87 ? 1.295 -17.810 26.187 1.00 75.19 87 ARG A O 1
ATOM 666 N N . LEU A 1 88 ? 3.169 -16.590 26.432 1.00 75.56 88 LEU A N 1
ATOM 667 C CA . LEU A 1 88 ? 2.500 -15.286 26.400 1.00 75.56 88 LEU A CA 1
ATOM 668 C C . LEU A 1 88 ? 1.828 -15.033 25.047 1.00 75.56 88 LEU A C 1
ATOM 670 O O . LEU A 1 88 ? 0.681 -14.612 25.023 1.00 75.56 88 LEU A O 1
ATOM 674 N N . VAL A 1 89 ? 2.501 -15.352 23.936 1.00 77.69 89 VAL A N 1
ATOM 675 C CA . VAL A 1 89 ? 1.926 -15.196 22.587 1.00 77.69 89 VAL A CA 1
ATOM 676 C C . VAL A 1 89 ? 0.721 -16.116 22.371 1.00 77.69 89 VAL A C 1
ATOM 678 O O . VAL A 1 89 ? -0.257 -15.684 21.778 1.00 77.69 89 VAL A O 1
ATOM 681 N N . ALA A 1 90 ? 0.745 -17.345 22.895 1.00 79.38 90 ALA A N 1
ATOM 682 C CA . ALA A 1 90 ? -0.388 -18.270 22.795 1.00 79.38 90 ALA A CA 1
ATOM 683 C C . ALA A 1 90 ? -1.641 -17.804 23.564 1.00 79.38 90 ALA A C 1
ATOM 685 O O . ALA A 1 90 ? -2.727 -18.301 23.307 1.00 79.38 90 ALA A O 1
ATOM 686 N N . GLN A 1 91 ? -1.497 -16.863 24.501 1.00 89.31 91 GLN A N 1
ATOM 687 C CA . GLN A 1 91 ? -2.611 -16.283 25.257 1.00 89.31 91 GLN A CA 1
ATOM 688 C C . GLN A 1 91 ? -3.137 -14.985 24.635 1.00 89.31 91 GLN A C 1
ATOM 690 O O . GLN A 1 91 ? -4.111 -14.420 25.135 1.00 89.31 91 GLN A O 1
ATOM 695 N N . LEU A 1 92 ? -2.492 -14.487 23.577 1.00 93.69 92 LEU A N 1
ATOM 696 C CA .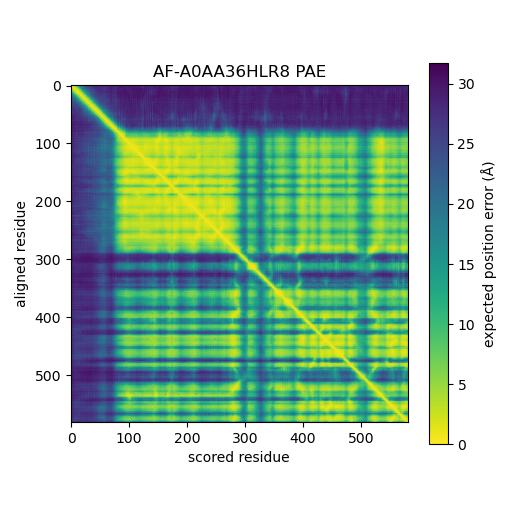 LEU A 1 92 ? -2.933 -13.276 22.905 1.00 93.69 92 LEU A CA 1
ATOM 697 C C . LEU A 1 92 ? -4.138 -13.561 22.002 1.00 93.69 92 LEU A C 1
ATOM 699 O O . LEU A 1 92 ? -4.195 -14.624 21.380 1.00 93.69 92 LEU A O 1
ATOM 703 N N . PRO A 1 93 ? -5.078 -12.607 21.904 1.00 94.94 93 PRO A N 1
ATOM 704 C CA . PRO A 1 93 ? -6.175 -12.670 20.950 1.00 94.94 93 PRO A CA 1
ATOM 705 C C . PRO A 1 93 ? -5.738 -13.069 19.535 1.00 94.94 93 PRO A C 1
ATOM 707 O O . PRO A 1 93 ? -4.678 -12.665 19.056 1.00 94.94 93 PRO A O 1
ATOM 710 N N . LYS A 1 94 ? -6.590 -13.818 18.834 1.00 95.31 94 LYS A N 1
ATOM 711 C CA . LYS A 1 94 ? -6.448 -14.038 17.392 1.00 95.31 94 LYS A CA 1
ATOM 712 C C . LYS A 1 94 ? -7.045 -12.843 16.649 1.00 95.31 94 LYS A C 1
ATOM 714 O O . LYS A 1 94 ? -8.069 -12.301 17.060 1.00 95.31 94 LYS A O 1
ATOM 719 N N . ILE A 1 95 ? -6.423 -12.468 15.536 1.00 95.75 95 ILE A N 1
ATOM 720 C CA . ILE A 1 95 ? -6.966 -11.496 14.583 1.00 95.75 95 ILE A CA 1
ATOM 721 C C . ILE A 1 95 ? -7.373 -12.237 13.311 1.00 95.75 95 ILE A C 1
ATOM 723 O O . ILE A 1 95 ? -6.542 -12.896 12.684 1.00 95.75 95 ILE A O 1
ATOM 727 N N . VAL A 1 96 ? -8.656 -12.176 12.964 1.00 95.19 96 VAL A N 1
ATOM 728 C CA . VAL A 1 96 ? -9.237 -12.950 11.856 1.00 95.19 96 VAL A CA 1
ATOM 729 C C . VAL A 1 96 ? -10.025 -12.013 10.945 1.00 95.19 96 VAL A C 1
ATOM 731 O O . VAL A 1 96 ? -10.779 -11.192 11.462 1.00 95.19 96 VAL A O 1
ATOM 734 N N . PRO A 1 97 ? -9.870 -12.082 9.610 1.00 95.50 97 PRO A N 1
ATOM 735 C CA . PRO A 1 97 ? -10.666 -11.272 8.692 1.00 95.50 97 PRO A CA 1
ATOM 736 C C . PRO A 1 97 ? -12.169 -11.424 8.923 1.00 95.50 97 PRO A C 1
ATOM 738 O O . PRO A 1 97 ? -12.644 -12.521 9.211 1.00 95.50 97 PRO A O 1
ATOM 741 N N . VAL A 1 98 ? -12.929 -10.340 8.743 1.00 95.38 98 VAL A N 1
ATOM 742 C CA . VAL A 1 98 ? -14.398 -10.411 8.846 1.00 95.38 98 VAL A CA 1
ATOM 743 C C . VAL A 1 98 ? -15.003 -11.284 7.741 1.00 95.38 98 VAL A C 1
ATOM 745 O O . VAL A 1 98 ? -16.006 -11.948 7.988 1.00 95.38 98 VAL A O 1
ATOM 748 N N . ALA A 1 99 ? -14.360 -11.335 6.566 1.00 91.44 99 ALA A N 1
ATOM 749 C CA . ALA A 1 99 ? -14.720 -12.202 5.439 1.00 91.44 99 ALA A CA 1
ATOM 750 C C . ALA A 1 99 ? -16.193 -12.072 4.994 1.00 91.44 99 ALA A C 1
ATOM 752 O O . ALA A 1 99 ? -16.887 -13.066 4.796 1.00 91.44 99 ALA A O 1
ATOM 753 N N . VAL A 1 100 ? -16.660 -10.831 4.836 1.00 93.12 100 VAL A N 1
ATOM 754 C CA . VAL A 1 100 ? -17.983 -10.491 4.280 1.00 93.12 100 VAL A CA 1
ATOM 755 C C . VAL A 1 100 ? -17.832 -9.528 3.113 1.00 93.12 100 VAL A C 1
ATOM 757 O O . VAL A 1 100 ? -16.755 -8.955 2.905 1.00 93.12 100 VAL A O 1
ATOM 760 N N . SER A 1 101 ? -18.906 -9.342 2.356 1.00 92.31 101 SER A N 1
ATOM 761 C CA . SER A 1 101 ? -18.906 -8.429 1.220 1.00 92.31 101 SER A CA 1
ATOM 762 C C . SER A 1 101 ? -19.002 -6.945 1.592 1.00 92.31 101 SER A C 1
ATOM 764 O O . SER A 1 101 ? -19.410 -6.567 2.695 1.00 92.31 101 SER A O 1
ATOM 766 N N . GLU A 1 102 ? -18.684 -6.076 0.628 1.00 90.19 102 GLU A N 1
ATOM 767 C CA . GLU A 1 102 ? -18.911 -4.627 0.730 1.00 90.19 102 GLU A CA 1
ATOM 768 C C . GLU A 1 102 ? -20.393 -4.257 0.928 1.00 90.19 102 GLU A C 1
ATOM 770 O O . GLU A 1 102 ? -20.684 -3.237 1.558 1.00 90.19 102 GLU A O 1
ATOM 775 N N . LYS A 1 103 ? -21.343 -5.066 0.435 1.00 91.25 103 LYS A N 1
ATOM 776 C CA . LYS A 1 103 ? -22.779 -4.821 0.654 1.00 91.25 103 LYS A CA 1
ATOM 777 C C . LYS A 1 103 ? -23.237 -5.259 2.043 1.00 91.25 103 LYS A C 1
ATOM 779 O O . LYS A 1 103 ? -24.081 -4.592 2.638 1.00 91.25 103 LYS A O 1
ATOM 784 N N . GLU A 1 104 ? -22.678 -6.347 2.567 1.00 95.50 104 GLU A N 1
ATOM 785 C CA . GLU A 1 104 ? -23.074 -6.924 3.857 1.00 95.50 104 GLU A CA 1
ATOM 786 C C . GLU A 1 104 ? -22.426 -6.223 5.052 1.00 95.50 104 GLU A C 1
ATOM 788 O O . GLU A 1 104 ? -23.023 -6.172 6.128 1.00 95.50 104 GLU A O 1
ATOM 793 N N . ILE A 1 105 ? -21.223 -5.656 4.892 1.00 96.50 105 ILE A N 1
ATOM 794 C CA . ILE A 1 105 ? -20.437 -5.162 6.034 1.00 96.50 105 ILE A CA 1
ATOM 795 C C . ILE A 1 105 ? -21.178 -4.124 6.883 1.00 96.50 105 ILE A C 1
ATOM 797 O O . ILE A 1 105 ? -21.005 -4.080 8.099 1.00 96.50 105 ILE A O 1
ATOM 801 N N . LYS A 1 106 ? -22.036 -3.303 6.264 1.00 97.06 106 LYS A N 1
ATOM 802 C CA . LYS A 1 106 ? -22.814 -2.297 6.985 1.00 97.06 106 LYS A CA 1
ATOM 803 C C . LYS A 1 106 ? -23.779 -2.965 7.960 1.00 97.06 106 LYS A C 1
ATOM 805 O O . LYS A 1 106 ? -23.834 -2.564 9.117 1.00 97.06 106 LYS A O 1
ATOM 810 N N . GLN A 1 107 ? -24.504 -3.979 7.493 1.00 97.00 107 GLN A N 1
ATOM 811 C CA . GLN A 1 107 ? -25.435 -4.735 8.323 1.00 97.00 107 GLN A CA 1
ATOM 812 C C . GLN A 1 107 ? -24.684 -5.434 9.460 1.00 97.00 107 GLN A C 1
ATOM 814 O O . GLN A 1 107 ? -25.069 -5.295 10.615 1.00 97.00 107 GLN A O 1
ATOM 819 N N . VAL A 1 108 ? -23.564 -6.096 9.151 1.00 96.19 108 VAL A N 1
ATOM 820 C CA . VAL A 1 108 ? -22.716 -6.765 10.153 1.00 96.19 108 VAL A CA 1
ATOM 821 C C . VAL A 1 108 ? -22.237 -5.784 11.226 1.00 96.19 108 VAL A C 1
ATOM 823 O O . VAL A 1 108 ? -22.263 -6.089 12.417 1.00 96.19 108 VAL A O 1
ATOM 826 N N . PHE A 1 109 ? -21.826 -4.580 10.824 1.00 96.50 109 PHE A N 1
ATOM 827 C CA . PHE A 1 109 ? -21.413 -3.534 11.755 1.00 96.50 109 PHE A CA 1
ATOM 828 C C . PHE A 1 109 ? -22.576 -3.024 12.621 1.00 96.50 109 PHE A C 1
ATOM 830 O O . PHE A 1 109 ? -22.407 -2.843 13.826 1.00 96.50 109 PHE A O 1
ATOM 837 N N . GLU A 1 110 ? -23.752 -2.805 12.027 1.00 96.06 110 GLU A N 1
ATOM 838 C CA . GLU A 1 110 ? -24.961 -2.352 12.729 1.00 96.06 110 GLU A CA 1
ATOM 839 C C . GLU A 1 110 ? -25.511 -3.408 13.703 1.00 96.06 110 GLU A C 1
ATOM 841 O O . GLU A 1 110 ? -26.037 -3.039 14.750 1.00 96.06 110 GLU A O 1
ATOM 846 N N . GLU A 1 111 ? -25.347 -4.700 13.409 1.00 95.50 111 GLU A N 1
ATOM 847 C CA . GLU A 1 111 ? -25.683 -5.810 14.313 1.00 95.50 111 GLU A CA 1
ATOM 848 C C . GLU A 1 111 ? -24.682 -5.938 15.470 1.00 95.50 111 GLU A C 1
ATOM 850 O O . GLU A 1 111 ? -25.072 -6.214 16.601 1.00 95.50 111 GLU A O 1
ATOM 855 N N . TYR A 1 112 ? -23.395 -5.687 15.213 1.00 94.94 112 TYR A N 1
ATOM 856 C CA . TYR A 1 112 ? -22.336 -5.735 16.223 1.00 94.94 112 TYR A CA 1
ATOM 857 C C . TYR A 1 112 ? -22.396 -4.559 17.215 1.00 94.94 112 TYR A C 1
ATOM 859 O O . TYR A 1 112 ? -22.201 -4.732 18.420 1.00 94.94 112 TYR A O 1
ATOM 867 N N . LEU A 1 113 ? -22.664 -3.344 16.727 1.00 95.12 113 LEU A N 1
ATOM 868 C CA . LEU A 1 113 ? -22.519 -2.110 17.504 1.00 95.12 113 LEU A CA 1
ATOM 869 C C . LEU A 1 113 ? -23.340 -2.048 18.815 1.00 95.12 113 LEU A C 1
ATOM 871 O O . LEU A 1 113 ? -22.795 -1.560 19.809 1.00 95.12 113 LEU A O 1
ATOM 875 N N . PRO A 1 114 ? -24.595 -2.543 18.892 1.00 95.00 114 PRO A N 1
ATOM 876 C CA . PRO A 1 114 ? -25.375 -2.573 20.133 1.00 95.00 114 PRO A CA 1
ATOM 877 C C . PRO A 1 114 ? -24.709 -3.326 21.291 1.00 95.00 114 PRO A C 1
ATOM 879 O O . PRO A 1 114 ? -25.052 -3.085 22.447 1.00 95.00 114 PRO A O 1
ATOM 882 N N . HIS A 1 115 ? -23.760 -4.218 21.000 1.00 94.38 115 HIS A N 1
ATOM 883 C CA . HIS A 1 115 ? -23.025 -4.990 22.001 1.00 94.38 115 HIS A CA 1
ATOM 884 C C . HIS A 1 115 ? -21.801 -4.248 22.565 1.00 94.38 115 HIS A C 1
ATOM 886 O O . HIS A 1 115 ? -21.211 -4.686 23.553 1.00 94.38 115 HIS A O 1
ATOM 892 N N . VAL A 1 116 ? -21.414 -3.119 21.966 1.00 95.00 116 VAL A N 1
ATOM 893 C CA . VAL A 1 116 ? -20.284 -2.302 22.424 1.00 95.00 116 VAL A CA 1
ATOM 894 C C . VAL A 1 116 ? -20.736 -1.386 23.570 1.00 95.00 116 VAL A C 1
ATOM 896 O O . VAL A 1 116 ? -21.705 -0.643 23.387 1.00 95.00 116 VAL A O 1
ATOM 899 N N . PRO A 1 117 ? -20.036 -1.341 24.720 1.00 93.25 117 PRO A N 1
ATOM 900 C CA . PRO A 1 117 ? -20.388 -0.459 25.834 1.00 93.25 117 PRO A CA 1
ATOM 901 C C . PRO A 1 117 ? -20.473 1.014 25.429 1.00 93.25 117 PRO A C 1
ATOM 903 O O . PRO A 1 117 ? -19.615 1.532 24.705 1.00 93.25 117 PRO A O 1
ATOM 906 N N . ALA A 1 118 ? -21.483 1.719 25.941 1.00 90.19 118 ALA A N 1
ATOM 907 C CA . ALA A 1 118 ? -21.739 3.115 25.592 1.00 90.19 118 ALA A CA 1
ATOM 908 C C . ALA A 1 118 ? -20.567 4.039 25.964 1.00 90.19 118 ALA A C 1
ATOM 910 O O . ALA A 1 118 ? -20.309 5.017 25.268 1.00 90.19 118 ALA A O 1
ATOM 911 N N . GLU A 1 119 ? -19.838 3.742 27.041 1.00 86.81 119 GLU A N 1
ATOM 912 C CA . GLU A 1 119 ? -18.634 4.466 27.458 1.00 86.81 119 GLU A CA 1
ATOM 913 C C . GLU A 1 119 ? -17.555 4.422 26.374 1.00 86.81 119 GLU A C 1
ATOM 915 O O . GLU A 1 119 ? -16.970 5.450 26.020 1.00 86.81 119 GLU A O 1
ATOM 920 N N . LEU A 1 120 ? -17.341 3.237 25.800 1.00 88.12 120 LEU A N 1
ATOM 921 C CA . LEU A 1 120 ? -16.358 3.030 24.749 1.00 88.12 120 LEU A CA 1
ATOM 922 C C . LEU A 1 120 ? -16.792 3.730 23.457 1.00 88.12 120 LEU A C 1
ATOM 924 O O . LEU A 1 120 ? -15.989 4.456 22.874 1.00 88.12 120 LEU A O 1
ATOM 928 N N . GLN A 1 121 ? -18.071 3.628 23.074 1.00 89.81 121 GLN A N 1
ATOM 929 C CA . GLN A 1 121 ? -18.621 4.311 21.891 1.00 89.81 121 GLN A CA 1
ATOM 930 C C . GLN A 1 121 ? -18.465 5.840 21.922 1.00 89.81 121 GLN A C 1
ATOM 932 O O . GLN A 1 121 ? -18.495 6.493 20.880 1.00 89.81 121 GLN A O 1
ATOM 937 N N . ARG A 1 122 ? -18.310 6.444 23.107 1.00 85.50 122 ARG A N 1
ATOM 938 C CA . ARG A 1 122 ? -18.033 7.884 23.222 1.00 85.50 122 ARG A CA 1
ATOM 939 C C . ARG A 1 122 ? -16.563 8.216 22.951 1.00 85.50 122 ARG A C 1
ATOM 941 O O . ARG A 1 122 ? -16.270 9.315 22.488 1.00 85.50 122 ARG A O 1
ATOM 948 N N . THR A 1 123 ? -15.651 7.290 23.241 1.00 84.69 123 THR A N 1
ATOM 949 C CA . THR A 1 123 ? -14.200 7.504 23.131 1.00 84.69 123 THR A CA 1
ATOM 950 C C . THR A 1 123 ? -13.632 7.045 21.789 1.00 84.69 123 THR A C 1
ATOM 952 O O . THR A 1 123 ? -12.638 7.592 21.315 1.00 84.69 123 THR A O 1
ATOM 955 N N . VAL A 1 124 ? -14.255 6.066 21.142 1.00 84.88 124 VAL A N 1
ATOM 956 C CA . VAL A 1 124 ? -13.928 5.641 19.775 1.00 84.88 124 VAL A CA 1
ATOM 957 C C . VAL A 1 124 ? -15.101 5.982 18.862 1.00 84.88 124 VAL A C 1
ATOM 959 O O . VAL A 1 124 ? -16.245 5.698 19.202 1.00 84.88 124 VAL A O 1
ATOM 962 N N . ASP A 1 125 ? -14.852 6.637 17.724 1.00 85.25 125 ASP A N 1
ATOM 963 C CA . ASP A 1 125 ? -15.935 7.002 16.803 1.00 85.25 125 ASP A CA 1
ATOM 964 C C . ASP A 1 125 ? -16.471 5.741 16.119 1.00 85.25 125 ASP A C 1
ATOM 966 O O . ASP A 1 125 ? -15.907 5.257 15.143 1.00 85.25 125 ASP A O 1
ATOM 970 N N . CYS A 1 126 ? -17.562 5.210 16.670 1.00 88.69 126 CYS A N 1
ATOM 971 C CA . CYS A 1 126 ? -18.225 4.005 16.187 1.00 88.69 126 CYS A CA 1
ATOM 972 C C . CYS A 1 126 ? -19.319 4.305 15.147 1.00 88.69 126 CYS A C 1
ATOM 974 O O . CYS A 1 126 ? -20.213 3.487 14.944 1.00 88.69 126 CYS A O 1
ATOM 976 N N . SER A 1 127 ? -19.325 5.488 14.523 1.00 92.19 127 SER A N 1
ATOM 977 C CA . SER A 1 127 ? -20.341 5.807 13.517 1.00 92.19 127 SER A CA 1
ATOM 978 C C . SER A 1 127 ? -20.003 5.194 12.156 1.00 92.19 127 SER A C 1
ATOM 980 O O . SER A 1 127 ? -18.875 5.281 11.670 1.00 92.19 127 SER A O 1
ATOM 982 N N . TRP A 1 128 ? -21.012 4.640 11.478 1.00 95.38 128 TRP A N 1
ATOM 983 C CA . TRP A 1 128 ? -20.847 4.149 10.106 1.00 95.38 128 TRP A CA 1
ATOM 984 C C . TRP A 1 128 ? -20.365 5.261 9.160 1.00 95.38 128 TRP A C 1
ATOM 986 O O . TRP A 1 128 ? -19.517 5.041 8.298 1.00 95.38 128 TRP A O 1
ATOM 996 N N . GLN A 1 129 ? -20.849 6.495 9.350 1.00 94.06 129 GLN A N 1
ATOM 997 C CA . GLN A 1 129 ? -20.435 7.644 8.543 1.00 94.06 129 GLN A CA 1
ATOM 998 C C . GLN A 1 129 ? -18.944 7.967 8.699 1.00 94.06 129 GLN A C 1
ATOM 1000 O O . GLN A 1 129 ? -18.327 8.420 7.735 1.00 94.06 129 GLN A O 1
ATOM 1005 N N . HIS A 1 130 ? -18.359 7.753 9.882 1.00 92.12 130 HIS A N 1
ATOM 1006 C CA . HIS A 1 130 ? -16.916 7.895 10.087 1.00 92.12 130 HIS A CA 1
ATOM 1007 C C . HIS A 1 130 ? -16.141 6.865 9.264 1.00 92.12 130 HIS A C 1
ATOM 1009 O O . HIS A 1 130 ? -15.230 7.239 8.530 1.00 92.12 130 HIS A O 1
ATOM 1015 N N . LEU A 1 131 ? -16.566 5.600 9.278 1.00 95.44 131 LEU A N 1
ATOM 1016 C CA . LEU A 1 131 ? -15.937 4.544 8.477 1.00 95.44 131 LEU A CA 1
ATOM 1017 C C . LEU A 1 131 ? -16.062 4.797 6.969 1.00 95.44 131 LEU A C 1
ATOM 1019 O O . LEU A 1 131 ? -15.090 4.614 6.245 1.00 95.44 131 LEU A O 1
ATOM 1023 N N . VAL A 1 132 ? -17.195 5.321 6.491 1.00 95.38 132 VAL A N 1
ATOM 1024 C CA . VAL A 1 132 ? -17.348 5.746 5.085 1.00 95.38 132 VAL A CA 1
ATOM 1025 C C . VAL A 1 132 ? -16.374 6.875 4.724 1.00 95.38 132 VAL A C 1
ATOM 1027 O O . VAL A 1 132 ? -15.774 6.857 3.649 1.00 95.38 132 VAL A O 1
ATOM 1030 N N . LYS A 1 133 ? -16.187 7.860 5.614 1.00 93.81 133 LYS A N 1
ATOM 1031 C CA . LYS A 1 133 ? -15.219 8.951 5.402 1.00 93.81 133 LYS A CA 1
ATOM 1032 C C . LYS A 1 133 ? -13.784 8.434 5.378 1.00 93.81 133 LYS A C 1
ATOM 1034 O O . LYS A 1 133 ? -13.010 8.854 4.523 1.00 93.81 133 LYS A O 1
ATOM 1039 N N . GLU A 1 134 ? -13.436 7.536 6.293 1.00 94.06 134 GLU A N 1
ATOM 1040 C CA . GLU A 1 134 ? -12.109 6.923 6.350 1.00 94.06 134 GLU A CA 1
ATOM 1041 C C . GLU A 1 134 ? -11.847 6.021 5.139 1.00 94.06 134 GLU A C 1
ATOM 1043 O O . GLU A 1 134 ? -10.758 6.090 4.582 1.00 94.06 134 GLU A O 1
ATOM 1048 N N . ALA A 1 135 ? -12.845 5.273 4.654 1.00 93.12 135 ALA A N 1
ATOM 1049 C CA . ALA A 1 135 ? -12.739 4.499 3.415 1.00 93.12 135 ALA A CA 1
ATOM 1050 C C . ALA A 1 135 ? -12.461 5.397 2.207 1.00 93.12 135 ALA A C 1
ATOM 1052 O O . ALA A 1 135 ? -11.530 5.144 1.446 1.00 93.12 135 ALA A O 1
ATOM 1053 N N . LYS A 1 136 ? -13.220 6.493 2.068 1.00 92.00 136 LYS A N 1
ATOM 1054 C CA . LYS A 1 136 ? -12.980 7.482 1.013 1.00 92.00 136 LYS A CA 1
ATOM 1055 C C . LYS A 1 136 ? -11.578 8.083 1.121 1.00 92.00 136 LYS A C 1
ATOM 1057 O O . LYS A 1 136 ? -10.874 8.188 0.129 1.00 92.00 136 LYS A O 1
ATOM 1062 N N . LYS A 1 137 ? -11.150 8.451 2.328 1.00 91.69 137 LYS A N 1
ATOM 1063 C CA . LYS A 1 137 ? -9.821 9.019 2.568 1.00 91.69 137 LYS A CA 1
ATOM 1064 C C . LYS A 1 137 ? -8.696 8.037 2.238 1.00 91.69 137 LYS A C 1
ATOM 1066 O O . LYS A 1 137 ? -7.713 8.462 1.637 1.00 91.69 137 LYS A O 1
ATOM 1071 N N . ALA A 1 138 ? -8.824 6.766 2.619 1.00 90.31 138 ALA A N 1
ATOM 1072 C CA . ALA A 1 138 ? -7.855 5.719 2.297 1.00 90.31 138 ALA A CA 1
ATOM 1073 C C . ALA A 1 138 ? -7.716 5.544 0.776 1.00 90.31 138 ALA A C 1
ATOM 1075 O O . ALA A 1 138 ? -6.602 5.508 0.246 1.00 90.31 138 ALA A O 1
ATOM 1076 N N . TRP A 1 139 ? -8.850 5.550 0.073 1.00 86.25 139 TRP A N 1
ATOM 1077 C CA . TRP A 1 139 ? -8.895 5.481 -1.381 1.00 86.25 139 TRP A CA 1
ATOM 1078 C C . TRP A 1 139 ? -8.270 6.706 -2.054 1.00 86.25 139 TRP A C 1
ATOM 1080 O O . TRP A 1 139 ? -7.376 6.570 -2.885 1.00 86.25 139 TRP A O 1
ATOM 1090 N N . ASP A 1 140 ? -8.695 7.908 -1.664 1.00 84.69 140 ASP A N 1
ATOM 1091 C CA . ASP A 1 140 ? -8.243 9.157 -2.279 1.00 84.69 140 ASP A CA 1
ATOM 1092 C C . ASP A 1 140 ? -6.751 9.426 -2.001 1.00 84.69 140 ASP A C 1
ATOM 1094 O O . ASP A 1 140 ? -6.072 10.012 -2.838 1.00 84.69 140 ASP A O 1
ATOM 1098 N N . SER A 1 141 ? -6.227 8.997 -0.843 1.00 82.69 141 SER A N 1
ATOM 1099 C CA . SER A 1 141 ? -4.840 9.287 -0.436 1.00 82.69 141 SER A CA 1
ATOM 1100 C C . SER A 1 141 ? -3.811 8.310 -1.002 1.00 82.69 141 SER A C 1
ATOM 1102 O O . SER A 1 141 ? -2.676 8.704 -1.246 1.00 82.69 141 SER A O 1
ATOM 1104 N N . CYS A 1 142 ? -4.158 7.026 -1.117 1.00 78.19 142 CYS A N 1
ATOM 1105 C CA . CYS A 1 142 ? -3.203 5.983 -1.509 1.00 78.19 142 CYS A CA 1
ATOM 1106 C C . CYS A 1 142 ? -3.844 4.790 -2.230 1.00 78.19 142 CYS A C 1
ATOM 1108 O O . CYS A 1 142 ? -3.197 3.764 -2.380 1.00 78.19 142 CYS A O 1
ATOM 1110 N N . GLY A 1 143 ? -5.108 4.878 -2.657 1.00 79.19 143 GLY A N 1
ATOM 1111 C CA . GLY A 1 143 ? -5.796 3.765 -3.321 1.00 79.19 143 GLY A CA 1
ATOM 1112 C C . GLY A 1 143 ? -5.955 2.518 -2.444 1.00 79.19 143 GLY A C 1
ATOM 1113 O O . GLY A 1 143 ? -6.117 1.422 -2.975 1.00 79.19 143 GLY A O 1
ATOM 1114 N N . GLU A 1 144 ? -5.884 2.672 -1.119 1.00 84.88 144 GLU A N 1
ATOM 1115 C CA . GLU A 1 144 ? -5.918 1.566 -0.157 1.00 84.88 144 GLU A CA 1
ATOM 1116 C C . GLU A 1 144 ? -7.351 1.308 0.328 1.00 84.88 144 GLU A C 1
ATOM 1118 O O . GLU A 1 144 ? -8.193 2.210 0.376 1.00 84.88 144 GLU A O 1
ATOM 1123 N N . LEU A 1 145 ? -7.629 0.058 0.703 1.00 89.19 145 LEU A N 1
ATOM 1124 C CA . LEU A 1 145 ? -8.930 -0.371 1.216 1.00 89.19 145 LEU A CA 1
ATOM 1125 C C . LEU A 1 145 ? -8.925 -0.435 2.743 1.00 89.19 145 LEU A C 1
ATOM 1127 O O . LEU A 1 145 ? -7.907 -0.748 3.368 1.00 89.19 145 LEU A O 1
ATOM 1131 N N . LEU A 1 146 ? -10.096 -0.206 3.346 1.00 94.56 146 LEU A N 1
ATOM 1132 C CA . LEU A 1 146 ? -10.287 -0.555 4.750 1.00 94.56 146 LEU A CA 1
ATOM 1133 C C . LEU A 1 146 ? -10.219 -2.071 4.921 1.00 94.56 146 LEU A C 1
ATOM 1135 O O . LEU A 1 146 ? -10.841 -2.833 4.181 1.00 94.56 146 LEU A O 1
ATOM 1139 N N . GLN A 1 147 ? -9.498 -2.482 5.951 1.00 95.12 147 GLN A N 1
ATOM 1140 C CA . GLN A 1 147 ? -9.343 -3.858 6.374 1.00 95.12 147 GLN A CA 1
ATOM 1141 C C . GLN A 1 147 ? -10.075 -4.060 7.693 1.00 95.12 147 GLN A C 1
ATOM 1143 O O . GLN A 1 147 ? -9.881 -3.291 8.634 1.00 95.12 147 GLN A O 1
ATOM 1148 N N . TRP A 1 148 ? -10.891 -5.101 7.754 1.00 97.44 148 TRP A N 1
ATOM 1149 C CA . TRP A 1 148 ? -11.786 -5.422 8.849 1.00 97.44 148 TRP A CA 1
ATOM 1150 C C . TRP A 1 148 ? -11.377 -6.752 9.461 1.00 97.44 148 TRP A C 1
ATOM 1152 O O . TRP A 1 148 ? -11.317 -7.772 8.768 1.00 97.44 148 TRP A O 1
ATOM 1162 N N . PHE A 1 149 ? -11.142 -6.756 10.770 1.00 97.62 149 PHE A N 1
ATOM 1163 C CA . PHE A 1 149 ? -10.801 -7.974 11.491 1.00 97.62 149 PHE A CA 1
ATOM 1164 C C . PHE A 1 149 ? -11.574 -8.108 12.798 1.00 97.62 149 PHE A C 1
ATOM 1166 O O . PHE A 1 149 ? -11.689 -7.161 13.578 1.00 97.62 149 PHE A O 1
ATOM 1173 N N . TRP A 1 150 ? -12.026 -9.327 13.062 1.00 97.56 150 TRP A N 1
ATOM 1174 C CA . TRP A 1 150 ? -12.476 -9.767 14.369 1.00 97.56 150 TRP A CA 1
ATOM 1175 C C . TRP A 1 150 ? -11.287 -10.009 15.296 1.00 97.56 150 TRP A C 1
ATOM 1177 O O . TRP A 1 150 ? -10.250 -10.538 14.886 1.00 97.56 150 TRP A O 1
ATOM 1187 N N . LEU A 1 151 ? -11.469 -9.649 16.563 1.00 97.00 151 LEU A N 1
ATOM 1188 C CA . LEU A 1 151 ? -10.606 -10.043 17.666 1.00 97.00 151 LEU A CA 1
ATOM 1189 C C . LEU A 1 151 ? -11.285 -11.192 18.410 1.00 97.00 151 LEU A C 1
ATOM 1191 O O . LEU A 1 151 ? -12.348 -11.011 19.007 1.00 97.00 151 LEU A O 1
ATOM 1195 N N . LEU A 1 152 ? -10.674 -12.372 18.348 1.00 95.81 152 LEU A N 1
ATOM 1196 C CA . LEU A 1 152 ? -11.185 -13.594 18.964 1.00 95.81 152 LEU A CA 1
ATOM 1197 C C . LEU A 1 152 ? -10.324 -13.983 20.161 1.00 95.81 152 LEU A C 1
ATOM 1199 O O . LEU A 1 152 ? -9.111 -13.745 20.177 1.00 95.81 152 LEU A O 1
ATOM 1203 N N . HIS A 1 153 ? -10.927 -14.624 21.160 1.00 93.25 153 HIS A N 1
ATOM 1204 C CA . HIS A 1 153 ? -10.147 -15.280 22.206 1.00 93.25 153 HIS A CA 1
ATOM 1205 C C . HIS A 1 153 ? -9.227 -16.359 21.596 1.00 93.25 153 HIS A C 1
ATOM 1207 O O . HIS A 1 153 ? -9.556 -16.921 20.552 1.00 93.25 153 HIS A O 1
ATOM 1213 N N . PRO A 1 154 ? -8.080 -16.685 22.223 1.00 91.25 154 PRO A N 1
ATOM 1214 C CA . PRO A 1 154 ? -7.141 -17.670 21.674 1.00 91.25 154 PRO A CA 1
ATOM 1215 C C . PRO A 1 154 ? -7.765 -19.047 21.411 1.00 91.25 154 PRO A C 1
ATOM 1217 O O . PRO A 1 154 ? -7.383 -19.728 20.467 1.00 91.25 154 PRO A O 1
ATOM 1220 N N . GLU A 1 155 ? -8.745 -19.436 22.224 1.00 90.88 155 GLU A N 1
ATOM 1221 C CA . GLU A 1 155 ? -9.444 -20.724 22.117 1.00 90.88 155 GLU A CA 1
ATOM 1222 C C . GLU A 1 155 ? -10.686 -20.663 21.215 1.00 90.88 155 GLU A C 1
ATOM 1224 O O . GLU A 1 155 ? -11.307 -21.687 20.951 1.00 90.88 155 GLU A O 1
ATOM 1229 N N . ALA A 1 156 ? -11.072 -19.469 20.757 1.00 91.31 156 ALA A N 1
ATOM 1230 C CA . ALA A 1 156 ? -12.219 -19.300 19.881 1.00 91.31 156 ALA A CA 1
ATOM 1231 C C . ALA A 1 156 ? -11.852 -19.639 18.430 1.00 91.31 156 ALA A C 1
ATOM 1233 O O . ALA A 1 156 ? -10.748 -19.342 17.953 1.00 91.31 156 ALA A O 1
ATOM 1234 N N . GLU A 1 157 ? -12.814 -20.247 17.741 1.00 87.06 157 GLU A N 1
ATOM 1235 C CA . GLU A 1 157 ? -12.713 -20.665 16.337 1.00 87.06 157 GLU A CA 1
ATOM 1236 C C . GLU A 1 157 ? -13.786 -20.000 15.461 1.00 87.06 157 GLU A C 1
ATOM 1238 O O . GLU A 1 157 ? -13.654 -19.972 14.239 1.00 87.06 157 GLU A O 1
ATOM 1243 N N . ALA A 1 158 ? -14.838 -19.447 16.072 1.00 86.69 158 ALA A N 1
ATOM 1244 C CA . ALA A 1 158 ? -15.984 -18.882 15.378 1.00 86.69 158 ALA A CA 1
ATOM 1245 C C . ALA A 1 158 ? -16.044 -17.354 15.529 1.00 86.69 158 ALA A C 1
ATOM 1247 O O . ALA A 1 158 ? -15.574 -16.780 16.514 1.00 86.69 158 ALA A O 1
ATOM 1248 N N . ARG A 1 159 ? -16.641 -16.678 14.541 1.00 84.19 159 ARG A N 1
ATOM 1249 C CA . ARG A 1 159 ? -16.817 -15.213 14.551 1.00 84.19 159 ARG A CA 1
ATOM 1250 C C . ARG A 1 159 ? -17.829 -14.761 15.604 1.00 84.19 159 ARG A C 1
ATOM 1252 O O . ARG A 1 159 ? -17.764 -13.634 16.071 1.00 84.19 159 ARG A O 1
ATOM 1259 N N . GLU A 1 160 ? -18.756 -15.639 15.969 1.00 88.31 160 GLU A N 1
ATOM 1260 C CA . GLU A 1 160 ? -19.781 -15.406 16.983 1.00 88.31 160 GLU A CA 1
ATOM 1261 C C . GLU A 1 160 ? -19.159 -15.239 18.381 1.00 88.31 160 GLU A C 1
ATOM 1263 O O . GLU A 1 160 ? -19.752 -14.601 19.246 1.00 88.31 160 GLU A O 1
ATOM 1268 N N . ASP A 1 161 ? -17.932 -15.738 18.568 1.00 89.31 161 ASP A N 1
ATOM 1269 C CA . ASP A 1 161 ? -17.134 -15.595 19.788 1.00 89.31 161 ASP A CA 1
ATOM 1270 C C . ASP A 1 161 ? -16.221 -14.351 19.761 1.00 89.31 161 ASP A C 1
ATOM 1272 O O . ASP A 1 161 ? -15.336 -14.193 20.613 1.00 89.31 161 ASP A O 1
ATOM 1276 N N . ALA A 1 162 ? -16.376 -13.471 18.763 1.00 94.25 162 ALA A N 1
ATOM 1277 C CA . ALA A 1 162 ? -15.585 -12.254 18.668 1.00 94.25 162 ALA A CA 1
ATOM 1278 C C . ALA A 1 162 ? -15.898 -11.308 19.826 1.00 94.25 162 ALA A C 1
ATOM 1280 O O . ALA A 1 162 ? -17.031 -10.873 20.022 1.00 94.25 162 ALA A O 1
ATOM 1281 N N . PHE A 1 163 ? -14.855 -10.924 20.560 1.00 95.56 163 PHE A N 1
ATOM 1282 C CA . PHE A 1 163 ? -14.971 -9.948 21.640 1.00 95.56 163 PHE A CA 1
ATOM 1283 C C . PHE A 1 163 ? -14.609 -8.534 21.177 1.00 95.56 163 PHE A C 1
ATOM 1285 O O . PHE A 1 163 ? -14.690 -7.595 21.963 1.00 95.56 163 PHE A O 1
ATOM 1292 N N . GLY A 1 164 ? -14.180 -8.346 19.927 1.00 96.12 164 GLY A N 1
ATOM 1293 C CA . GLY A 1 164 ? -13.863 -7.022 19.410 1.00 96.12 164 GLY A CA 1
ATOM 1294 C C . GLY A 1 164 ? -13.756 -6.945 17.897 1.00 96.12 164 GLY A C 1
ATOM 1295 O O . GLY A 1 164 ? -13.643 -7.954 17.204 1.00 96.12 164 GLY A O 1
ATOM 1296 N N . LEU A 1 165 ? -13.759 -5.711 17.402 1.00 97.38 165 LEU A N 1
ATOM 1297 C CA . LEU A 1 165 ? -13.644 -5.371 15.988 1.00 97.38 165 LEU A CA 1
ATOM 1298 C C . LEU A 1 165 ? -12.567 -4.304 15.808 1.00 97.38 165 LEU A C 1
ATOM 1300 O O . LEU A 1 165 ? -12.589 -3.275 16.495 1.00 97.38 165 LEU A O 1
ATOM 1304 N N . VAL A 1 166 ? -11.671 -4.530 14.848 1.00 97.75 166 VAL A N 1
ATOM 1305 C CA . VAL A 1 166 ? -10.688 -3.549 14.390 1.00 97.75 166 VAL A CA 1
ATOM 1306 C C . VAL A 1 166 ? -10.888 -3.252 12.905 1.00 97.75 166 VAL A C 1
ATOM 1308 O O . VAL A 1 166 ? -11.052 -4.161 12.093 1.00 97.75 166 VAL A O 1
ATOM 1311 N N . VAL A 1 167 ? -10.860 -1.964 12.558 1.00 97.94 167 VAL A N 1
ATOM 1312 C CA . VAL A 1 167 ? -10.864 -1.492 11.169 1.00 97.94 167 VAL A CA 1
ATOM 1313 C C . VAL A 1 167 ? -9.659 -0.597 10.953 1.00 97.94 167 VAL A C 1
ATOM 1315 O O . VAL A 1 167 ? -9.427 0.334 11.731 1.00 97.94 167 VAL A O 1
ATOM 1318 N N . LEU A 1 168 ? -8.879 -0.881 9.917 1.00 97.06 168 LEU A N 1
ATOM 1319 C CA . LEU A 1 168 ? -7.612 -0.206 9.659 1.00 97.06 168 LEU A CA 1
ATOM 1320 C C . LEU A 1 168 ? -7.316 -0.046 8.172 1.00 97.06 168 LEU A C 1
ATOM 1322 O O . LEU A 1 168 ? -7.894 -0.734 7.342 1.00 97.06 168 LEU A O 1
ATOM 1326 N N . TRP A 1 169 ? -6.376 0.829 7.839 1.00 95.12 169 TRP A N 1
ATOM 1327 C CA . TRP A 1 169 ? -5.807 0.947 6.497 1.00 95.12 169 TRP A CA 1
ATOM 1328 C C . TRP A 1 169 ? -4.344 1.390 6.571 1.00 95.12 169 TRP A C 1
ATOM 1330 O O . TRP A 1 169 ? -3.888 1.922 7.588 1.00 95.12 169 TRP A O 1
ATOM 1340 N N . LEU A 1 170 ? -3.578 1.136 5.510 1.00 92.25 170 LEU A N 1
ATOM 1341 C CA . LEU A 1 170 ? -2.172 1.528 5.431 1.00 92.25 170 LEU A CA 1
ATOM 1342 C C . LEU A 1 170 ? -2.070 2.860 4.702 1.00 92.25 170 LEU A C 1
ATOM 1344 O O . LEU A 1 170 ? -2.484 2.978 3.560 1.00 92.25 170 LEU A O 1
ATOM 1348 N N . GLN A 1 171 ? -1.475 3.854 5.345 1.00 90.62 171 GLN A N 1
ATOM 1349 C CA . GLN A 1 171 ? -1.118 5.106 4.702 1.00 90.62 171 GLN A CA 1
ATOM 1350 C C . GLN A 1 171 ? 0.356 5.049 4.303 1.00 90.62 171 GLN A C 1
ATOM 1352 O O . GLN A 1 171 ? 1.245 5.006 5.159 1.00 90.62 171 GLN A O 1
ATOM 1357 N N . ARG A 1 172 ? 0.618 5.063 2.998 1.00 82.88 172 ARG A N 1
ATOM 1358 C CA . ARG A 1 172 ? 1.972 5.023 2.443 1.00 82.88 172 ARG A CA 1
ATOM 1359 C C . ARG A 1 172 ? 2.507 6.440 2.269 1.00 82.88 172 ARG A C 1
ATOM 1361 O O . ARG A 1 172 ? 1.921 7.248 1.557 1.00 82.88 172 ARG A O 1
ATOM 1368 N N . GLY A 1 173 ? 3.613 6.754 2.933 1.00 76.56 173 GLY A N 1
ATOM 1369 C CA . GLY A 1 173 ? 4.340 8.008 2.734 1.00 76.56 173 GLY A CA 1
ATOM 1370 C C . GLY A 1 173 ? 5.486 7.857 1.735 1.00 76.56 173 GLY A C 1
ATOM 1371 O O . GLY A 1 173 ? 5.806 6.754 1.295 1.00 76.56 173 GLY A O 1
ATOM 1372 N N . ALA A 1 174 ? 6.131 8.974 1.391 1.00 65.00 174 ALA A N 1
ATOM 1373 C CA . ALA A 1 174 ? 7.382 8.958 0.628 1.00 65.00 174 ALA A CA 1
ATOM 1374 C C . ALA A 1 174 ? 8.531 8.331 1.436 1.00 65.00 174 ALA A C 1
ATOM 1376 O O . ALA A 1 174 ? 9.304 7.550 0.902 1.00 65.00 174 ALA A O 1
ATOM 1377 N N . THR A 1 175 ? 8.608 8.649 2.731 1.00 68.06 175 THR A N 1
ATOM 1378 C CA . THR A 1 175 ? 9.710 8.240 3.618 1.00 68.06 175 THR A CA 1
ATOM 1379 C C . THR A 1 175 ? 9.328 7.150 4.612 1.00 68.06 175 THR A C 1
ATOM 1381 O O . THR A 1 175 ? 10.194 6.464 5.147 1.00 68.06 175 THR A O 1
ATOM 1384 N N . ALA A 1 176 ? 8.038 7.010 4.915 1.00 81.88 176 ALA A N 1
ATOM 1385 C CA . ALA A 1 176 ? 7.556 6.049 5.890 1.00 81.88 176 ALA A CA 1
ATOM 1386 C C . ALA A 1 176 ? 6.082 5.724 5.659 1.00 81.88 176 ALA A C 1
ATOM 1388 O O . ALA A 1 176 ? 5.257 6.624 5.502 1.00 81.88 176 ALA A O 1
ATOM 1389 N N . SER A 1 177 ? 5.751 4.440 5.724 1.00 90.12 177 SER A N 1
ATOM 1390 C CA . SER A 1 177 ? 4.370 3.962 5.768 1.00 90.12 177 SER A CA 1
ATOM 1391 C C . SER A 1 177 ? 3.915 3.813 7.222 1.00 90.12 177 SER A C 1
ATOM 1393 O O . SER A 1 177 ? 4.710 3.486 8.115 1.00 90.12 177 SER A O 1
ATOM 1395 N N . HIS A 1 178 ? 2.637 4.058 7.493 1.00 94.12 178 HIS A N 1
ATOM 1396 C CA . HIS A 1 178 ? 2.031 3.856 8.808 1.00 94.12 178 HIS A CA 1
ATOM 1397 C C . HIS A 1 178 ? 0.637 3.251 8.698 1.00 94.12 178 HIS A C 1
ATOM 1399 O O . HIS A 1 178 ? -0.077 3.483 7.732 1.00 94.12 178 HIS A O 1
ATOM 1405 N N . CYS A 1 179 ? 0.241 2.478 9.703 1.00 96.56 179 CYS A N 1
ATOM 1406 C CA . CYS A 1 179 ? -1.114 1.944 9.798 1.00 96.56 179 CYS A CA 1
ATOM 1407 C C . CYS A 1 179 ? -2.009 2.933 10.551 1.00 96.56 179 CYS A C 1
ATOM 1409 O O . CYS A 1 179 ? -1.619 3.440 11.606 1.00 96.56 179 CYS A O 1
ATOM 1411 N N . VAL A 1 180 ? -3.196 3.206 10.018 1.00 96.88 180 VAL A N 1
ATOM 1412 C CA . VAL A 1 180 ? -4.246 3.993 10.666 1.00 96.88 180 VAL A CA 1
ATOM 1413 C C . VAL A 1 180 ? -5.334 3.033 11.122 1.00 96.88 180 VAL A C 1
ATOM 1415 O O . VAL A 1 180 ? -5.981 2.395 10.300 1.00 96.88 180 VAL A O 1
ATOM 1418 N N . VAL A 1 181 ? -5.547 2.934 12.433 1.00 97.31 181 VAL A N 1
ATOM 1419 C CA . VAL A 1 181 ? -6.683 2.213 13.011 1.00 97.31 181 VAL A CA 1
ATOM 1420 C C . VAL A 1 181 ? -7.851 3.186 13.098 1.00 97.31 181 VAL A C 1
ATOM 1422 O O . VAL A 1 181 ? -7.906 4.045 13.985 1.00 97.31 181 VAL A O 1
ATOM 1425 N N . SER A 1 182 ? -8.763 3.071 12.140 1.00 96.00 182 SER A N 1
ATOM 1426 C CA . SER A 1 182 ? -9.955 3.910 12.031 1.00 96.00 182 SER A CA 1
ATOM 1427 C C . SER A 1 182 ? -11.025 3.531 13.056 1.00 96.00 182 SER A C 1
ATOM 1429 O O . SER A 1 182 ? -11.808 4.400 13.436 1.00 96.00 182 SER A O 1
ATOM 1431 N N . HIS A 1 183 ? -11.034 2.276 13.528 1.00 96.50 183 HIS A N 1
ATOM 1432 C CA . HIS A 1 183 ? -11.951 1.780 14.560 1.00 96.50 183 HIS A CA 1
ATOM 1433 C C . HIS A 1 183 ? -11.318 0.670 15.399 1.00 96.50 183 HIS A C 1
ATOM 1435 O O . HIS A 1 183 ? -10.650 -0.214 14.865 1.00 96.50 183 HIS A O 1
ATOM 1441 N N . LEU A 1 184 ? -11.556 0.708 16.709 1.00 96.44 184 LEU A N 1
ATOM 1442 C CA . LEU A 1 184 ? -11.192 -0.346 17.655 1.00 96.44 184 LEU A CA 1
ATOM 1443 C C . LEU A 1 184 ? -12.241 -0.379 18.764 1.00 96.44 184 LEU A C 1
ATOM 1445 O O . LEU A 1 184 ? -12.387 0.590 19.504 1.00 96.44 184 LEU A O 1
ATOM 1449 N N . SER A 1 185 ? -12.967 -1.484 18.882 1.00 95.69 185 SER A N 1
ATOM 1450 C CA . SER A 1 185 ? -14.051 -1.628 19.858 1.00 95.69 185 SER A CA 1
ATOM 1451 C C . SER A 1 185 ? -14.098 -3.037 20.434 1.00 95.69 185 SER A C 1
ATOM 1453 O O . SER A 1 185 ? -13.545 -3.961 19.836 1.00 95.69 185 SER A O 1
ATOM 1455 N N . PHE A 1 186 ? -14.775 -3.183 21.572 1.00 95.25 186 PHE A N 1
ATOM 1456 C CA . PHE A 1 186 ? -14.880 -4.436 22.310 1.00 95.25 186 PHE A CA 1
ATOM 1457 C C . PHE A 1 186 ? -16.303 -4.655 22.819 1.00 95.25 186 PHE A C 1
ATOM 1459 O O . PHE A 1 186 ? -16.996 -3.691 23.146 1.00 95.25 186 PHE A O 1
ATOM 1466 N N . VAL A 1 187 ? -16.688 -5.920 22.936 1.00 93.62 187 VAL A N 1
ATOM 1467 C CA . VAL A 1 187 ? -17.905 -6.399 23.591 1.00 93.62 187 VAL A CA 1
ATOM 1468 C C . VAL A 1 187 ? -17.527 -6.943 24.967 1.00 93.62 187 VAL A C 1
ATOM 1470 O O . VAL A 1 187 ? -16.519 -7.635 25.121 1.00 93.62 187 VAL A O 1
ATOM 1473 N N . GLU A 1 188 ? -18.328 -6.640 25.986 1.00 88.25 188 GLU A N 1
ATOM 1474 C CA . GLU A 1 188 ? -18.102 -7.139 27.347 1.00 88.25 188 GLU A CA 1
ATOM 1475 C C . GLU A 1 188 ? -18.648 -8.560 27.516 1.00 88.25 188 GLU A C 1
ATOM 1477 O O . GLU A 1 188 ? -19.744 -8.778 28.030 1.00 88.25 188 GLU A O 1
ATOM 1482 N N . VAL A 1 189 ? -17.864 -9.552 27.091 1.00 82.75 189 VAL A N 1
ATOM 1483 C CA . VAL A 1 189 ? -18.175 -10.972 27.308 1.00 82.75 189 VAL A CA 1
ATOM 1484 C C . VAL A 1 189 ? -17.455 -11.460 28.564 1.00 82.75 189 VAL A C 1
ATOM 1486 O O . VAL A 1 189 ? -16.334 -11.959 28.521 1.00 82.75 189 VAL A O 1
ATOM 1489 N N . GLY A 1 190 ? -18.077 -11.258 29.728 1.00 84.06 190 GLY A N 1
ATOM 1490 C CA . GLY A 1 190 ? -17.565 -11.750 31.017 1.00 84.06 190 GLY A CA 1
ATOM 1491 C C . GLY A 1 190 ? -16.343 -11.007 31.579 1.00 84.06 190 GLY A C 1
ATOM 1492 O O . GLY A 1 190 ? -15.949 -11.271 32.715 1.00 84.06 190 GLY A O 1
ATOM 1493 N N . GLN A 1 191 ? -15.767 -10.060 30.835 1.00 87.81 191 GLN A N 1
ATOM 1494 C CA . GLN A 1 191 ? -14.712 -9.159 31.299 1.00 87.81 191 GLN A CA 1
ATOM 1495 C C . GLN A 1 191 ? -14.996 -7.716 30.860 1.00 87.81 191 GLN A C 1
ATOM 1497 O O . GLN A 1 191 ? -15.473 -7.509 29.742 1.00 87.81 191 GLN A O 1
ATOM 1502 N N . PRO A 1 192 ? -14.675 -6.713 31.698 1.00 90.44 192 PRO A N 1
ATOM 1503 C CA . PRO A 1 192 ? -14.764 -5.313 31.303 1.00 90.44 192 PRO A CA 1
ATOM 1504 C C . PRO A 1 192 ? -13.851 -5.002 30.115 1.00 90.44 192 PRO A C 1
ATOM 1506 O O . PRO A 1 192 ? -12.718 -5.492 30.053 1.00 90.44 192 PRO A O 1
ATOM 1509 N N . TRP A 1 193 ? -14.286 -4.119 29.214 1.00 90.06 193 TRP A N 1
ATOM 1510 C CA . TRP A 1 193 ? -13.535 -3.831 27.983 1.00 90.06 193 TRP A CA 1
ATOM 1511 C C . TRP A 1 193 ? -12.102 -3.340 28.253 1.00 90.06 193 TRP A C 1
ATOM 1513 O O . TRP A 1 193 ? -11.171 -3.704 27.536 1.00 90.06 193 TRP A O 1
ATOM 1523 N N . HIS A 1 194 ? -11.881 -2.569 29.322 1.00 87.75 194 HIS A N 1
ATOM 1524 C CA . HIS A 1 194 ? -10.562 -2.032 29.673 1.00 87.75 194 HIS A CA 1
ATOM 1525 C C . HIS A 1 194 ? -9.544 -3.120 30.063 1.00 87.75 194 HIS A C 1
ATOM 1527 O O . HIS A 1 194 ? -8.338 -2.889 29.967 1.00 87.75 194 HIS A O 1
ATOM 1533 N N . CYS A 1 195 ? -10.004 -4.312 30.460 1.00 89.94 195 CYS A N 1
ATOM 1534 C CA . CYS A 1 195 ? -9.148 -5.478 30.687 1.00 89.94 195 CYS A CA 1
ATOM 1535 C C . CYS A 1 195 ? -8.714 -6.149 29.374 1.00 89.94 195 CYS A C 1
ATOM 1537 O O . CYS A 1 195 ? -7.649 -6.762 29.329 1.00 89.94 195 CYS A O 1
ATOM 1539 N N . LEU A 1 196 ? -9.505 -6.009 28.306 1.00 91.88 196 LEU A N 1
ATOM 1540 C CA . LEU A 1 196 ? -9.255 -6.620 26.995 1.00 91.88 196 LEU A CA 1
ATOM 1541 C C . LEU A 1 196 ? -8.284 -5.784 26.144 1.00 91.88 196 LEU A C 1
ATOM 1543 O O . LEU A 1 196 ? -7.483 -6.332 25.382 1.00 91.88 196 LEU A O 1
ATOM 1547 N N . VAL A 1 197 ? -8.310 -4.455 26.309 1.00 93.06 197 VAL A N 1
ATOM 1548 C CA . VAL A 1 197 ? -7.511 -3.503 25.515 1.00 93.06 197 VAL A CA 1
ATOM 1549 C C . VAL A 1 197 ? -6.011 -3.837 25.494 1.00 93.06 197 VAL A C 1
ATOM 1551 O O . VAL A 1 197 ? -5.451 -3.859 24.399 1.00 93.06 197 VAL A O 1
ATOM 1554 N N . PRO A 1 198 ? -5.320 -4.123 26.619 1.00 94.00 198 PRO A N 1
ATOM 1555 C CA . PRO A 1 198 ? -3.880 -4.390 26.582 1.00 94.00 198 PRO A CA 1
ATOM 1556 C C . PRO A 1 198 ? -3.505 -5.584 25.694 1.00 94.00 198 PRO A C 1
ATOM 1558 O O . PRO A 1 198 ? -2.573 -5.485 24.896 1.00 94.00 198 PRO A O 1
ATOM 1561 N N . GLY A 1 199 ? -4.255 -6.689 25.789 1.00 94.56 199 GLY A N 1
ATOM 1562 C CA . GLY A 1 199 ? -4.032 -7.881 24.965 1.00 94.56 199 GLY A CA 1
ATOM 1563 C C . GLY A 1 199 ? -4.314 -7.620 23.485 1.00 94.56 199 GLY A C 1
ATOM 1564 O O . GLY A 1 199 ? -3.547 -8.047 22.620 1.00 94.56 199 GLY A O 1
ATOM 1565 N N . ALA A 1 200 ? -5.364 -6.853 23.186 1.00 95.75 200 ALA A N 1
ATOM 1566 C CA . ALA A 1 200 ? -5.690 -6.446 21.824 1.00 95.75 200 ALA A CA 1
ATOM 1567 C C . ALA A 1 200 ? -4.622 -5.527 21.210 1.00 95.75 200 ALA A C 1
ATOM 1569 O O . ALA A 1 200 ? -4.199 -5.754 20.080 1.00 95.75 200 ALA A O 1
ATOM 1570 N N . LEU A 1 201 ? -4.128 -4.528 21.950 1.00 97.00 201 LEU A N 1
ATOM 1571 C CA . LEU A 1 201 ? -3.074 -3.626 21.471 1.00 97.00 201 LEU A CA 1
ATOM 1572 C C . LEU A 1 201 ? -1.757 -4.365 21.207 1.00 97.00 201 LEU A C 1
ATOM 1574 O O . LEU A 1 201 ? -1.085 -4.074 20.219 1.00 97.00 201 LEU A O 1
ATOM 1578 N N . GLU A 1 202 ? -1.397 -5.332 22.052 1.00 96.38 202 GLU A N 1
ATOM 1579 C CA . GLU A 1 202 ? -0.214 -6.168 21.829 1.00 96.38 202 GLU A CA 1
ATOM 1580 C C . GLU A 1 202 ? -0.391 -7.094 20.613 1.00 96.38 202 GLU A C 1
ATOM 1582 O O . GLU A 1 202 ? 0.532 -7.241 19.812 1.00 96.38 202 GLU A O 1
ATOM 1587 N N . THR A 1 203 ? -1.588 -7.656 20.422 1.00 96.38 203 THR A N 1
ATOM 1588 C CA . THR A 1 203 ? -1.936 -8.454 19.231 1.00 96.38 203 THR A CA 1
ATOM 1589 C C . THR A 1 203 ? -1.823 -7.622 17.959 1.00 96.38 203 THR A C 1
ATOM 1591 O O . THR A 1 203 ? -1.171 -8.040 17.003 1.00 96.38 203 THR A O 1
ATOM 1594 N N . LEU A 1 204 ? -2.397 -6.416 17.961 1.00 96.50 204 LEU A N 1
ATOM 1595 C CA . LEU A 1 204 ? -2.302 -5.478 16.846 1.00 96.50 204 LEU A CA 1
ATOM 1596 C C . LEU A 1 204 ? -0.852 -5.095 16.570 1.00 96.50 204 LEU A C 1
ATOM 1598 O O . LEU A 1 204 ? -0.446 -5.093 15.416 1.00 96.50 204 LEU A O 1
ATOM 1602 N N . ARG A 1 205 ? -0.044 -4.831 17.601 1.00 96.69 205 ARG A N 1
ATOM 1603 C CA . ARG A 1 205 ? 1.388 -4.555 17.435 1.00 96.69 205 ARG A CA 1
ATOM 1604 C C . ARG A 1 205 ? 2.087 -5.695 16.694 1.00 96.69 205 ARG A C 1
ATOM 1606 O O . ARG A 1 205 ? 2.738 -5.456 15.681 1.00 96.69 205 ARG A O 1
ATOM 1613 N N . LEU A 1 206 ? 1.934 -6.926 17.186 1.00 94.69 206 LEU A N 1
ATOM 1614 C CA . LEU A 1 206 ? 2.577 -8.104 16.601 1.00 94.69 206 LEU A CA 1
ATOM 1615 C C . LEU A 1 206 ? 2.091 -8.384 15.178 1.00 94.69 206 LEU A C 1
ATOM 1617 O O . LEU A 1 206 ? 2.902 -8.715 14.319 1.00 94.69 206 LEU A O 1
ATOM 1621 N N . HIS A 1 207 ? 0.791 -8.240 14.922 1.00 93.62 207 HIS A N 1
ATOM 1622 C CA . HIS A 1 207 ? 0.221 -8.448 13.597 1.00 93.62 207 HIS A CA 1
ATOM 1623 C C . HIS A 1 207 ? 0.680 -7.362 12.618 1.00 93.62 207 HIS A C 1
ATOM 1625 O O . HIS A 1 207 ? 1.218 -7.662 11.553 1.00 93.62 207 HIS A O 1
ATOM 1631 N N . LEU A 1 208 ? 0.525 -6.091 12.994 1.00 94.81 208 LEU A N 1
ATOM 1632 C CA . LEU A 1 208 ? 0.735 -4.971 12.088 1.00 94.81 208 LEU A CA 1
ATOM 1633 C C . LEU A 1 208 ? 2.212 -4.687 11.829 1.00 94.81 208 LEU A C 1
ATOM 1635 O O . LEU A 1 208 ? 2.564 -4.298 10.720 1.00 94.81 208 LEU A O 1
ATOM 1639 N N . PHE A 1 209 ? 3.105 -4.929 12.790 1.00 95.00 209 PHE A N 1
ATOM 1640 C CA . PHE A 1 209 ? 4.539 -4.787 12.542 1.00 95.00 209 PHE A CA 1
ATOM 1641 C C . PHE A 1 209 ? 5.154 -5.947 11.742 1.00 95.00 209 PHE A C 1
ATOM 1643 O O . PHE A 1 209 ? 6.330 -5.882 11.401 1.00 95.00 209 PHE A O 1
ATOM 1650 N N . ASN A 1 210 ? 4.384 -6.940 11.299 1.00 90.75 210 ASN A N 1
ATOM 1651 C CA . ASN A 1 210 ? 4.842 -7.809 10.205 1.00 90.75 210 ASN A CA 1
ATOM 1652 C C . ASN A 1 210 ? 4.686 -7.155 8.819 1.00 90.75 210 ASN A C 1
ATOM 1654 O O . ASN A 1 210 ? 5.255 -7.642 7.848 1.00 90.75 210 ASN A O 1
ATOM 1658 N N . MET A 1 211 ? 3.960 -6.037 8.720 1.00 90.31 211 MET A N 1
ATOM 1659 C CA . MET A 1 211 ? 3.802 -5.255 7.489 1.00 90.31 211 MET A CA 1
ATOM 1660 C C . MET A 1 211 ? 4.926 -4.215 7.329 1.00 90.31 211 MET A C 1
ATOM 1662 O O . MET A 1 211 ? 5.608 -3.902 8.316 1.00 90.31 211 MET A O 1
ATOM 1666 N N . PRO A 1 212 ? 5.115 -3.626 6.130 1.00 89.19 212 PRO A N 1
ATOM 1667 C CA . PRO A 1 212 ? 6.118 -2.585 5.866 1.00 89.19 212 PRO A CA 1
ATOM 1668 C C . PRO A 1 212 ? 5.766 -1.214 6.487 1.00 89.19 212 PRO A C 1
ATOM 1670 O O . PRO A 1 212 ? 5.866 -0.174 5.849 1.00 89.19 212 PRO A O 1
ATOM 1673 N N . ILE A 1 213 ? 5.326 -1.178 7.748 1.00 93.69 213 ILE A N 1
ATOM 1674 C CA . ILE A 1 213 ? 4.961 0.056 8.457 1.00 93.69 213 ILE A CA 1
ATOM 1675 C C . ILE A 1 213 ? 5.983 0.421 9.538 1.00 93.69 213 ILE A C 1
ATOM 1677 O O . ILE A 1 213 ? 6.567 -0.436 10.206 1.00 93.69 213 ILE A O 1
ATOM 1681 N N . SER A 1 214 ? 6.147 1.717 9.764 1.00 94.75 214 SER A N 1
ATOM 1682 C CA . SER A 1 214 ? 6.998 2.288 10.813 1.00 94.75 214 SER A CA 1
ATOM 1683 C C . SER A 1 214 ? 6.233 2.591 12.104 1.00 94.75 214 SER A C 1
ATOM 1685 O O . SER A 1 214 ? 6.807 2.555 13.195 1.00 94.75 214 SER A O 1
ATOM 1687 N N . THR A 1 215 ? 4.937 2.902 11.992 1.00 96.88 215 THR A N 1
ATOM 1688 C CA . THR A 1 215 ? 4.098 3.322 13.120 1.00 96.88 215 THR A CA 1
ATOM 1689 C C . THR A 1 215 ? 2.654 2.837 12.984 1.00 96.88 215 THR A C 1
ATOM 1691 O O . THR A 1 215 ? 2.180 2.583 11.875 1.00 96.88 215 THR A O 1
ATOM 1694 N N . ILE A 1 216 ? 1.963 2.734 14.120 1.00 98.06 216 ILE A N 1
ATOM 1695 C CA . ILE A 1 216 ? 0.521 2.476 14.233 1.00 98.06 216 ILE A CA 1
ATOM 1696 C C . ILE A 1 216 ? -0.121 3.714 14.861 1.00 98.06 216 ILE A C 1
ATOM 1698 O O . ILE A 1 216 ? 0.333 4.184 15.908 1.00 98.06 216 ILE A O 1
ATOM 1702 N N . ARG A 1 217 ? -1.162 4.258 14.230 1.00 97.56 217 ARG A N 1
ATOM 1703 C CA . ARG A 1 217 ? -1.878 5.461 14.669 1.00 97.56 217 ARG A CA 1
ATOM 1704 C C . ARG A 1 217 ? -3.326 5.132 14.988 1.00 97.56 217 ARG A C 1
ATOM 1706 O O . ARG A 1 217 ? -4.005 4.521 14.172 1.00 97.56 217 ARG A O 1
ATOM 1713 N N . ILE A 1 218 ? -3.799 5.577 16.147 1.00 97.25 218 ILE A N 1
ATOM 1714 C CA . ILE A 1 218 ? -5.172 5.362 16.623 1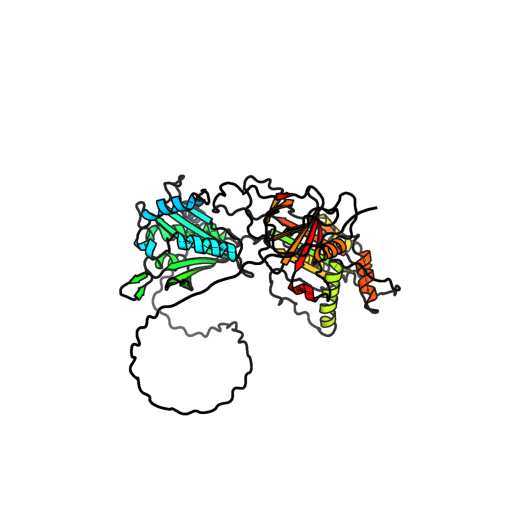.00 97.25 218 ILE A CA 1
ATOM 1715 C C . ILE A 1 218 ? -5.700 6.685 17.172 1.00 97.25 218 ILE A C 1
ATOM 1717 O O . ILE A 1 218 ? -4.972 7.389 17.870 1.00 97.25 218 ILE A O 1
ATOM 1721 N N . THR A 1 219 ? -6.947 7.043 16.870 1.00 96.25 219 THR A N 1
ATOM 1722 C CA . THR A 1 219 ? -7.557 8.281 17.382 1.00 96.25 219 THR A CA 1
ATOM 1723 C C . THR A 1 219 ? -8.452 7.980 18.576 1.00 96.25 219 THR A C 1
ATOM 1725 O O . THR A 1 219 ? -9.382 7.188 18.458 1.00 96.25 219 THR A O 1
ATOM 1728 N N . LEU A 1 220 ? -8.199 8.643 19.706 1.00 95.56 220 LEU A N 1
ATOM 1729 C CA . LEU A 1 220 ? -9.094 8.649 20.862 1.00 95.56 220 LEU A CA 1
ATOM 1730 C C . LEU A 1 220 ? -9.867 9.970 20.896 1.00 95.56 220 LEU A C 1
ATOM 1732 O O . LEU A 1 220 ? -9.266 11.045 20.899 1.00 95.56 220 LEU A O 1
ATOM 1736 N N . TRP A 1 221 ? -11.190 9.909 20.901 1.00 94.38 221 TRP A N 1
ATOM 1737 C CA . TRP A 1 221 ? -12.067 11.069 20.801 1.00 94.38 221 TRP A CA 1
ATOM 1738 C C . TRP A 1 221 ? -12.396 11.659 22.169 1.00 94.38 221 TRP A C 1
ATOM 1740 O O . TRP A 1 221 ? -12.595 10.952 23.156 1.00 94.38 221 TRP A O 1
ATOM 1750 N N . TYR A 1 222 ? -12.441 12.988 22.225 1.00 93.88 222 TYR A N 1
ATOM 1751 C CA . TYR A 1 222 ? -12.885 13.716 23.403 1.00 93.88 222 TYR A CA 1
ATOM 1752 C C . TYR A 1 222 ? -14.408 13.714 23.474 1.00 93.88 222 TYR A C 1
ATOM 1754 O O . TYR A 1 222 ? -15.101 13.863 22.468 1.00 93.88 222 TYR A O 1
ATOM 1762 N N . THR A 1 223 ? -14.915 13.650 24.697 1.00 90.88 223 THR A N 1
ATOM 1763 C CA . THR A 1 223 ? -16.344 13.647 24.994 1.00 90.88 223 THR A CA 1
ATOM 1764 C C . THR A 1 223 ? -16.725 14.940 25.710 1.00 90.88 223 THR A C 1
ATOM 1766 O O . THR A 1 223 ? -15.964 15.416 26.561 1.00 90.88 223 THR A O 1
ATOM 1769 N N . PRO A 1 224 ? -17.868 15.560 25.376 1.00 90.12 224 PRO A N 1
ATOM 1770 C CA . PRO A 1 224 ? -18.345 16.719 26.111 1.00 90.12 224 PRO A CA 1
ATOM 1771 C C . PRO A 1 224 ? -18.848 16.279 27.492 1.00 90.12 224 PRO A C 1
ATOM 1773 O O . PRO A 1 224 ? -19.797 15.504 27.602 1.00 90.12 224 PRO A O 1
ATOM 1776 N N . LYS A 1 225 ? -18.227 16.799 28.552 1.00 91.25 225 LYS A N 1
ATOM 1777 C CA . LYS A 1 225 ? -18.635 16.602 29.945 1.00 91.25 225 LYS A CA 1
ATOM 1778 C C . LYS A 1 225 ? -18.570 17.939 30.675 1.00 91.25 225 LYS A C 1
ATOM 1780 O O . LYS A 1 225 ? -17.529 18.593 30.678 1.00 91.25 225 LYS A O 1
ATOM 1785 N N . ASP A 1 226 ? -19.699 18.375 31.232 1.00 93.69 226 ASP A N 1
ATOM 1786 C CA . ASP A 1 226 ? -19.821 19.640 31.975 1.00 93.69 226 ASP A CA 1
ATOM 1787 C C . ASP A 1 226 ? -19.309 20.869 31.189 1.00 93.69 226 ASP A C 1
ATOM 1789 O O . ASP A 1 226 ? -18.607 21.734 31.712 1.00 93.69 226 ASP A O 1
ATOM 1793 N N . GLY A 1 227 ? -19.610 20.918 29.884 1.00 90.50 227 GLY A N 1
ATOM 1794 C CA . GLY A 1 227 ? -19.190 22.003 28.987 1.00 90.50 227 GLY A CA 1
ATOM 1795 C C . GLY A 1 227 ? -17.706 21.989 28.598 1.00 90.50 227 GLY A C 1
ATOM 1796 O O . GLY A 1 227 ? -17.244 22.915 27.932 1.00 90.50 227 GLY A O 1
ATOM 1797 N N . LYS A 1 228 ? -16.946 20.955 28.982 1.00 91.50 228 LYS A N 1
ATOM 1798 C CA . LYS A 1 228 ? -15.535 20.773 28.615 1.00 91.50 228 LYS A CA 1
ATOM 1799 C C . LYS A 1 228 ? -15.352 19.509 27.781 1.00 91.50 228 LYS A C 1
ATOM 1801 O O . LYS A 1 228 ? -16.015 18.503 28.002 1.00 91.50 228 LYS A O 1
ATOM 1806 N N . MET A 1 229 ? -14.414 19.551 26.839 1.00 91.69 229 MET A N 1
ATOM 1807 C CA . MET A 1 229 ? -13.998 18.370 26.080 1.00 91.69 229 MET A CA 1
ATOM 1808 C C . MET A 1 229 ? -12.997 17.574 26.919 1.00 91.69 229 MET A C 1
ATOM 1810 O O . MET A 1 229 ? -11.890 18.050 27.175 1.00 91.69 229 MET A O 1
ATOM 1814 N N . VAL A 1 230 ? -13.384 16.377 27.360 1.00 93.38 230 VAL A N 1
ATOM 1815 C CA . VAL A 1 230 ? -12.580 15.520 28.242 1.00 93.38 230 VAL A CA 1
ATOM 1816 C C . VAL A 1 230 ? -12.309 14.183 27.561 1.00 93.38 230 VAL A C 1
ATOM 1818 O O . VAL A 1 230 ? -13.202 13.575 26.974 1.00 93.38 230 VAL A O 1
ATOM 1821 N N . LEU A 1 231 ? -11.057 13.735 27.635 1.00 92.81 231 LEU A N 1
ATOM 1822 C CA . LEU A 1 231 ? -10.661 12.396 27.216 1.00 92.81 231 LEU A CA 1
ATOM 1823 C C . LEU A 1 231 ? -10.811 11.435 28.397 1.00 92.81 231 LEU A C 1
ATOM 1825 O O . LEU A 1 231 ? -10.313 11.735 29.488 1.00 92.81 231 LEU A O 1
ATOM 1829 N N . ASP A 1 232 ? -11.459 10.295 28.171 1.00 91.06 232 ASP A N 1
ATOM 1830 C CA . ASP A 1 232 ? -11.579 9.245 29.177 1.00 91.06 232 ASP A CA 1
ATOM 1831 C C . ASP A 1 232 ? -10.189 8.687 29.537 1.00 91.06 232 ASP A C 1
ATOM 1833 O O . ASP A 1 232 ? -9.430 8.217 28.683 1.00 91.06 232 ASP A O 1
ATOM 1837 N N . LYS A 1 233 ? -9.830 8.781 30.821 1.00 91.56 233 LYS A N 1
ATOM 1838 C CA . LYS A 1 233 ? -8.526 8.346 31.326 1.00 91.56 233 LYS A CA 1
ATOM 1839 C C . LYS A 1 233 ? -8.415 6.834 31.427 1.00 91.56 233 LYS A C 1
ATOM 1841 O O . LYS A 1 233 ? -7.306 6.325 31.261 1.00 91.56 233 LYS A O 1
ATOM 1846 N N . ASP A 1 234 ? -9.528 6.140 31.623 1.00 88.56 234 ASP A N 1
ATOM 1847 C CA . ASP A 1 234 ? -9.555 4.682 31.658 1.00 88.56 234 ASP A CA 1
ATOM 1848 C C . ASP A 1 234 ? -9.387 4.108 30.249 1.00 88.56 234 ASP A C 1
ATOM 1850 O O . ASP A 1 234 ? -8.741 3.076 30.077 1.00 88.56 234 ASP A O 1
ATOM 1854 N N . ALA A 1 235 ? -9.831 4.844 29.225 1.00 88.19 235 ALA A N 1
ATOM 1855 C CA . ALA A 1 235 ? -9.521 4.541 27.830 1.00 88.19 235 ALA A CA 1
ATOM 1856 C C . ALA A 1 235 ? -8.089 4.913 27.436 1.00 88.19 235 ALA A C 1
ATOM 1858 O O . ALA A 1 235 ? -7.432 4.148 26.741 1.00 88.19 235 ALA A O 1
ATOM 1859 N N . GLU A 1 236 ? -7.565 6.062 27.872 1.00 93.62 236 GLU A N 1
ATOM 1860 C CA . GLU A 1 236 ? -6.219 6.518 27.488 1.00 93.62 236 GLU A CA 1
ATOM 1861 C C . GLU A 1 236 ? -5.096 5.676 28.128 1.00 93.62 236 GLU A C 1
ATOM 1863 O O . GLU A 1 236 ? -4.046 5.443 27.515 1.00 93.62 236 GLU A O 1
ATOM 1868 N N . LYS A 1 237 ? -5.282 5.239 29.379 1.00 94.69 237 LYS A N 1
ATOM 1869 C CA . LYS A 1 237 ? -4.239 4.589 30.186 1.00 94.69 237 LYS A CA 1
ATOM 1870 C C . LYS A 1 237 ? -3.686 3.300 29.549 1.00 94.69 237 LYS A C 1
ATOM 1872 O O . LYS A 1 237 ? -2.457 3.224 29.440 1.00 94.69 237 LYS A O 1
ATOM 1877 N N . PRO A 1 238 ? -4.503 2.340 29.069 1.00 94.31 238 PRO A N 1
ATOM 1878 C CA . PRO A 1 238 ? -4.006 1.142 28.391 1.00 94.31 238 PRO A CA 1
ATOM 1879 C C . PRO A 1 238 ? -3.128 1.443 27.170 1.00 94.31 238 PRO A C 1
ATOM 1881 O O . PRO A 1 238 ? -2.101 0.798 26.978 1.00 94.31 238 PRO A O 1
ATOM 1884 N N . PHE A 1 239 ? -3.460 2.471 26.380 1.00 95.81 239 PHE A N 1
ATOM 1885 C CA . PHE A 1 239 ? -2.654 2.864 25.218 1.00 95.81 239 PHE A CA 1
ATOM 1886 C C . PHE A 1 239 ? -1.278 3.376 25.647 1.00 95.81 239 PHE A C 1
ATOM 1888 O O . PHE A 1 239 ? -0.257 2.963 25.096 1.00 95.81 239 PHE A O 1
ATOM 1895 N N . LYS A 1 240 ? -1.220 4.235 26.673 1.00 96.38 240 LYS A N 1
ATOM 1896 C CA . LYS A 1 240 ? 0.057 4.729 27.217 1.00 96.38 240 LYS A CA 1
ATOM 1897 C C . LYS A 1 240 ? 0.925 3.602 27.773 1.00 96.38 240 LYS A C 1
ATOM 1899 O O . LYS A 1 240 ? 2.139 3.623 27.560 1.00 96.38 240 LYS A O 1
ATOM 1904 N N . GLN A 1 241 ? 0.308 2.634 28.452 1.00 95.38 241 GLN A N 1
ATOM 1905 C CA . GLN A 1 241 ? 0.975 1.436 28.972 1.00 95.38 241 GLN A CA 1
ATOM 1906 C C . GLN A 1 241 ? 1.492 0.532 27.846 1.00 95.38 241 GLN A C 1
ATOM 1908 O O . GLN A 1 241 ? 2.604 0.025 27.938 1.00 95.38 241 GLN A O 1
ATOM 1913 N N . ALA A 1 242 ? 0.750 0.415 26.742 1.00 94.62 242 ALA A N 1
ATOM 1914 C CA . ALA A 1 242 ? 1.190 -0.277 25.531 1.00 94.62 242 ALA A CA 1
ATOM 1915 C C . ALA A 1 242 ? 2.277 0.489 24.740 1.00 94.62 242 ALA A C 1
ATOM 1917 O O . ALA A 1 242 ? 2.741 0.023 23.700 1.00 94.62 242 ALA A O 1
ATOM 1918 N N . GLY A 1 243 ? 2.715 1.659 25.216 1.00 96.19 243 GLY A N 1
ATOM 1919 C CA . GLY A 1 243 ? 3.785 2.443 24.598 1.00 96.19 243 GLY A CA 1
ATOM 1920 C C . GLY A 1 243 ? 3.314 3.440 23.541 1.00 96.19 243 GLY A C 1
ATOM 1921 O O . GLY A 1 243 ? 4.150 4.090 22.916 1.00 96.19 243 GLY A O 1
ATOM 1922 N N . TYR A 1 244 ? 2.003 3.623 23.362 1.00 97.56 244 TYR A N 1
ATOM 1923 C CA . TYR A 1 244 ? 1.501 4.708 22.528 1.00 97.56 244 TYR A CA 1
ATOM 1924 C C . TYR A 1 244 ? 1.829 6.062 23.169 1.00 97.56 244 TYR A C 1
ATOM 1926 O O . TYR A 1 244 ? 1.763 6.253 24.391 1.00 97.56 244 TYR A O 1
ATOM 1934 N N . ARG A 1 245 ? 2.180 7.027 22.324 1.00 97.75 245 ARG A N 1
ATOM 1935 C CA . ARG A 1 245 ? 2.472 8.411 22.700 1.00 97.75 245 ARG A CA 1
ATOM 1936 C C . ARG A 1 245 ? 1.540 9.355 21.958 1.00 97.75 245 ARG A C 1
ATOM 1938 O O . ARG A 1 245 ? 1.102 9.058 20.851 1.00 97.75 245 ARG A O 1
ATOM 1945 N N . TRP A 1 246 ? 1.240 10.491 22.577 1.00 96.94 246 TRP A N 1
ATOM 1946 C CA . TRP A 1 246 ? 0.529 11.572 21.902 1.00 96.94 246 TRP A CA 1
ATOM 1947 C C . TRP A 1 246 ? 1.317 12.009 20.660 1.00 96.94 246 TRP A C 1
ATOM 1949 O O . TRP A 1 246 ? 2.537 12.157 20.737 1.00 96.94 246 TRP A O 1
ATOM 1959 N N . PHE A 1 247 ? 0.631 12.187 19.531 1.00 95.69 247 PHE A N 1
ATOM 1960 C CA . PHE A 1 247 ? 1.248 12.608 18.273 1.00 95.69 247 PHE A CA 1
ATOM 1961 C C . PHE A 1 247 ? 0.694 13.943 17.783 1.00 95.69 247 PHE A C 1
ATOM 1963 O O . PHE A 1 247 ? 1.455 14.884 17.589 1.00 95.69 247 PHE A O 1
ATOM 1970 N N . GLN A 1 248 ? -0.623 14.034 17.593 1.00 96.69 248 GLN A N 1
ATOM 1971 C CA . GLN A 1 248 ? -1.272 15.263 17.140 1.00 96.69 248 GLN A CA 1
ATOM 1972 C C . GLN A 1 248 ? -2.745 15.301 17.553 1.00 96.69 248 GLN A C 1
ATOM 1974 O O . GLN A 1 248 ? -3.330 14.287 17.943 1.00 96.69 248 GLN A O 1
ATOM 1979 N N . LEU A 1 249 ? -3.361 16.476 17.437 1.00 95.50 249 LEU A N 1
ATOM 1980 C CA . LEU A 1 249 ? -4.808 16.631 17.554 1.00 95.50 249 LEU A CA 1
ATOM 1981 C C . LEU A 1 249 ? -5.479 16.392 16.200 1.00 95.50 249 LEU A C 1
ATOM 1983 O O . LEU A 1 249 ? -4.978 16.832 15.170 1.00 95.50 249 LEU A O 1
ATOM 1987 N N . ALA A 1 250 ? -6.631 15.734 16.224 1.00 93.50 250 ALA A N 1
ATOM 1988 C CA . ALA A 1 250 ? -7.542 15.624 15.094 1.00 93.50 250 ALA A CA 1
ATOM 1989 C C . ALA A 1 250 ? -8.773 16.490 15.373 1.00 93.50 250 ALA A C 1
ATOM 1991 O O . ALA A 1 250 ? -9.362 16.390 16.448 1.00 93.50 250 ALA A O 1
ATOM 1992 N N . ASN A 1 251 ? -9.161 17.335 14.423 1.00 92.00 251 ASN A N 1
ATOM 1993 C CA . ASN A 1 251 ? -10.411 18.086 14.489 1.00 92.00 251 ASN A CA 1
ATOM 1994 C C . ASN A 1 251 ? -11.233 17.731 13.256 1.00 92.00 251 ASN A C 1
ATOM 1996 O O . ASN A 1 251 ? -10.753 17.880 12.132 1.00 92.00 251 ASN A O 1
ATOM 2000 N N . ASN A 1 252 ? -12.457 17.275 13.471 1.00 85.50 252 ASN A N 1
ATOM 2001 C CA . ASN A 1 252 ? -13.389 17.006 12.390 1.00 85.50 252 ASN A CA 1
ATOM 2002 C C . ASN A 1 252 ? -14.236 18.249 12.095 1.00 85.50 252 ASN A C 1
ATOM 2004 O O . ASN A 1 252 ? -14.435 19.116 12.947 1.00 85.50 252 ASN A O 1
ATOM 2008 N N . SER A 1 253 ? -14.784 18.313 10.881 1.00 83.44 253 SER A N 1
ATOM 2009 C CA . SER A 1 253 ? -15.706 19.379 10.467 1.00 83.44 253 SER A CA 1
ATOM 2010 C C . SER A 1 253 ? -17.023 19.397 11.252 1.00 83.44 253 SER A C 1
ATOM 2012 O O . SER A 1 253 ? -17.724 20.402 11.238 1.00 83.44 253 SER A O 1
ATOM 2014 N N . ASP A 1 254 ? -17.345 18.312 11.960 1.00 82.69 254 ASP A N 1
ATOM 2015 C CA . ASP A 1 254 ? -18.487 18.206 12.875 1.00 82.69 254 ASP A CA 1
ATOM 2016 C C . ASP A 1 254 ? -18.200 18.791 14.274 1.00 82.69 254 ASP A C 1
ATOM 2018 O O . ASP A 1 254 ? -19.046 18.718 15.163 1.00 82.69 254 ASP A O 1
ATOM 2022 N N . GLY A 1 255 ? -17.010 19.367 14.485 1.00 86.69 255 GLY A N 1
ATOM 2023 C CA . GLY A 1 255 ? -16.589 19.938 15.761 1.00 86.69 255 GLY A CA 1
ATOM 2024 C C . GLY A 1 255 ? -16.078 18.910 16.773 1.00 86.69 255 GLY A C 1
ATOM 2025 O O . GLY A 1 255 ? -15.670 19.301 17.871 1.00 86.69 255 GLY A O 1
ATOM 2026 N N . LYS A 1 256 ? -16.044 17.611 16.436 1.00 88.88 256 LYS A N 1
ATOM 2027 C CA . LYS A 1 256 ? -15.393 16.612 17.287 1.00 88.88 256 LYS A CA 1
ATOM 2028 C C . LYS A 1 256 ? -13.889 16.851 17.313 1.00 88.88 256 LYS A C 1
ATOM 2030 O O . LYS A 1 256 ? -13.249 17.122 16.294 1.00 88.88 256 LYS A O 1
ATOM 2035 N N . ARG A 1 257 ? -13.319 16.681 18.502 1.00 93.75 257 ARG A N 1
ATOM 2036 C CA . ARG A 1 257 ? -11.881 16.742 18.747 1.00 93.75 257 ARG A CA 1
ATOM 2037 C C . ARG A 1 257 ? -11.395 15.366 19.162 1.00 93.75 257 ARG A C 1
ATOM 2039 O O . ARG A 1 257 ? -12.033 14.715 19.985 1.00 93.75 257 ARG A O 1
ATOM 2046 N N . GLY A 1 258 ? -10.262 14.948 18.621 1.00 95.06 258 GLY A N 1
ATOM 2047 C CA . GLY A 1 258 ? -9.598 13.687 18.911 1.00 95.06 258 GLY A CA 1
ATOM 2048 C C . GLY A 1 258 ? -8.109 13.877 19.176 1.00 95.06 258 GLY A C 1
ATOM 2049 O O . GLY A 1 258 ? -7.498 14.878 18.798 1.00 95.06 258 GLY A O 1
ATOM 2050 N N . GLN A 1 259 ? -7.526 12.902 19.854 1.00 96.25 259 GLN A N 1
ATOM 2051 C CA . GLN A 1 259 ? -6.109 12.778 20.144 1.00 96.25 259 GLN A CA 1
ATOM 2052 C C . GLN A 1 259 ? -5.572 11.572 19.378 1.00 96.25 259 GLN A C 1
ATOM 2054 O O . GLN A 1 259 ? -5.940 10.433 19.667 1.00 96.25 259 GLN A O 1
ATOM 2059 N N . ILE A 1 260 ? -4.690 11.817 18.411 1.00 96.81 260 ILE A N 1
ATOM 2060 C CA . ILE A 1 260 ? -4.001 10.744 17.699 1.00 96.81 260 ILE A CA 1
ATOM 2061 C C . ILE A 1 260 ? -2.863 10.245 18.584 1.00 96.81 260 ILE A C 1
ATOM 2063 O O . ILE A 1 260 ? -1.929 10.978 18.919 1.00 96.81 260 ILE A O 1
ATOM 2067 N N . MET A 1 261 ? -2.969 8.975 18.945 1.00 97.88 261 MET A N 1
ATOM 2068 C CA . MET A 1 261 ? -1.983 8.186 19.658 1.00 97.88 261 MET A CA 1
ATOM 2069 C C . MET A 1 261 ? -1.152 7.405 18.641 1.00 97.88 261 MET A C 1
ATOM 2071 O O . MET A 1 261 ? -1.697 6.798 17.724 1.00 97.88 261 MET A O 1
ATOM 2075 N N . CYS A 1 262 ? 0.168 7.414 18.796 1.00 97.88 262 CYS A N 1
ATOM 2076 C CA . CYS A 1 262 ? 1.111 6.782 17.882 1.00 97.88 262 CYS A CA 1
ATOM 2077 C C . CYS A 1 262 ? 2.016 5.807 18.634 1.00 97.88 262 CYS A C 1
ATOM 2079 O O . CYS A 1 262 ? 2.636 6.174 19.635 1.00 97.88 262 CYS A O 1
ATOM 2081 N N . GLN A 1 263 ? 2.112 4.580 18.135 1.00 97.94 263 GLN A N 1
ATOM 2082 C CA . GLN A 1 263 ? 3.094 3.593 18.563 1.00 97.94 263 GLN A CA 1
ATOM 2083 C C . GLN A 1 263 ? 4.136 3.436 17.460 1.00 97.94 263 GLN A C 1
ATOM 2085 O O . GLN A 1 263 ? 3.804 3.106 16.321 1.00 97.94 263 GLN A O 1
ATOM 2090 N N . LYS A 1 264 ? 5.402 3.692 17.794 1.00 97.25 264 LYS A N 1
ATOM 2091 C CA . LYS A 1 264 ? 6.526 3.474 16.880 1.00 97.25 264 LYS A CA 1
ATOM 2092 C C . LYS A 1 264 ? 7.014 2.037 16.985 1.00 97.25 264 LYS A C 1
ATOM 2094 O O . LYS A 1 264 ? 7.007 1.469 18.076 1.00 97.25 264 LYS A O 1
ATOM 2099 N N . ARG A 1 265 ? 7.485 1.493 15.865 1.00 95.75 265 ARG A N 1
ATOM 2100 C CA . ARG A 1 265 ? 8.215 0.227 15.845 1.00 95.75 265 ARG A CA 1
ATOM 2101 C C . ARG A 1 265 ? 9.484 0.342 16.697 1.00 95.75 265 ARG A C 1
ATOM 2103 O O . ARG A 1 265 ? 10.242 1.301 16.563 1.00 95.75 265 ARG A O 1
ATOM 2110 N N . SER A 1 266 ? 9.716 -0.641 17.554 1.00 95.12 266 SER A N 1
ATOM 2111 C CA . SER A 1 266 ? 10.906 -0.806 18.384 1.00 95.12 266 SER A CA 1
ATOM 2112 C C . SER A 1 266 ? 11.833 -1.847 17.761 1.00 95.12 266 SER A C 1
ATOM 2114 O O . SER A 1 266 ? 11.427 -2.982 17.533 1.00 95.12 266 SER A O 1
ATOM 2116 N N . GLN A 1 267 ? 13.100 -1.494 17.536 1.00 92.06 267 GLN A N 1
ATOM 2117 C CA . GLN A 1 267 ? 14.093 -2.435 16.994 1.00 92.06 267 GLN A CA 1
ATOM 2118 C C . GLN A 1 267 ? 14.368 -3.627 17.928 1.00 92.06 267 GLN A C 1
ATOM 2120 O O . GLN A 1 267 ? 14.772 -4.687 17.463 1.00 92.06 267 GLN A O 1
ATOM 2125 N N . GLU A 1 268 ? 14.133 -3.464 19.232 1.00 92.19 268 GLU A N 1
ATOM 2126 C CA . GLU A 1 268 ? 14.352 -4.505 20.242 1.00 92.19 268 GLU A CA 1
ATOM 2127 C C . GLU A 1 268 ? 13.158 -5.463 20.360 1.00 92.19 268 GLU A C 1
ATOM 2129 O O . GLU A 1 268 ? 13.324 -6.664 20.589 1.00 92.19 268 GLU A O 1
ATOM 2134 N N . ARG A 1 269 ? 11.931 -4.939 20.222 1.00 91.31 269 ARG A N 1
ATOM 2135 C CA . ARG A 1 269 ? 10.694 -5.695 20.487 1.00 91.31 269 ARG A CA 1
ATOM 2136 C C . ARG A 1 269 ? 9.979 -6.200 19.239 1.00 91.31 269 ARG A C 1
ATOM 2138 O O . ARG A 1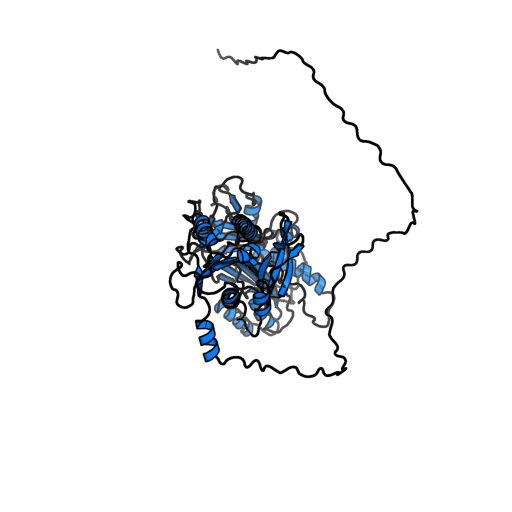 269 ? 9.192 -7.148 19.361 1.00 91.31 269 ARG A O 1
ATOM 2145 N N . ASP A 1 270 ? 10.191 -5.566 18.091 1.00 94.12 270 ASP A N 1
ATOM 2146 C CA . ASP A 1 270 ? 9.492 -5.849 16.837 1.00 94.12 270 ASP A CA 1
ATOM 2147 C C . ASP A 1 270 ? 10.388 -6.563 15.828 1.00 94.12 270 ASP A C 1
ATOM 2149 O O . ASP A 1 270 ? 11.614 -6.463 15.862 1.00 94.12 270 ASP A O 1
ATOM 2153 N N . ALA A 1 271 ? 9.760 -7.273 14.889 1.00 89.75 271 ALA A N 1
ATOM 2154 C CA . ALA A 1 271 ? 10.465 -7.772 13.718 1.00 89.75 271 ALA A CA 1
ATOM 2155 C C . ALA A 1 271 ? 11.038 -6.601 12.902 1.00 89.75 271 ALA A C 1
ATOM 2157 O O . ALA A 1 271 ? 10.566 -5.459 12.990 1.00 89.75 271 ALA A O 1
ATOM 2158 N N . ARG A 1 272 ? 12.037 -6.880 12.059 1.00 89.00 272 ARG A N 1
ATOM 2159 C CA . ARG A 1 272 ? 12.437 -5.911 11.032 1.00 89.00 272 ARG A CA 1
ATOM 2160 C C . ARG A 1 272 ? 11.230 -5.638 10.122 1.00 89.00 272 ARG A C 1
ATOM 2162 O O . ARG A 1 272 ? 10.484 -6.580 9.850 1.00 89.00 272 ARG A O 1
ATOM 2169 N N . PRO A 1 273 ? 11.005 -4.382 9.694 1.00 87.44 273 PRO A N 1
ATOM 2170 C CA . PRO A 1 273 ? 9.961 -4.094 8.721 1.00 87.44 273 PRO A CA 1
ATOM 2171 C C . PRO A 1 273 ? 10.119 -5.008 7.510 1.00 87.44 273 PRO A C 1
ATOM 2173 O O . PRO A 1 273 ? 11.237 -5.189 7.023 1.00 87.44 273 PRO A O 1
ATOM 2176 N N . ALA A 1 274 ? 9.011 -5.577 7.039 1.00 86.12 274 ALA A N 1
ATOM 2177 C CA . ALA A 1 274 ? 9.002 -6.182 5.718 1.00 86.12 274 ALA A CA 1
ATOM 2178 C C . ALA A 1 274 ? 9.396 -5.112 4.679 1.00 86.12 274 ALA A C 1
ATOM 2180 O O . ALA A 1 274 ? 9.107 -3.930 4.900 1.00 86.12 274 ALA A O 1
ATOM 2181 N N . PRO A 1 275 ? 10.068 -5.487 3.580 1.00 82.62 275 PRO A N 1
ATOM 2182 C CA . PRO A 1 275 ? 10.359 -4.546 2.506 1.00 82.62 275 PRO A CA 1
ATOM 2183 C C . PRO A 1 275 ? 9.049 -4.026 1.894 1.00 82.62 275 PRO A C 1
ATOM 2185 O O . PRO A 1 275 ? 8.115 -4.801 1.674 1.00 82.62 275 PRO A O 1
ATOM 2188 N N . ASP A 1 276 ? 8.972 -2.717 1.636 1.00 82.50 276 ASP A N 1
ATOM 2189 C CA . ASP A 1 276 ? 7.859 -2.122 0.889 1.00 82.50 276 ASP A CA 1
ATOM 2190 C C . ASP A 1 276 ? 8.148 -2.240 -0.607 1.00 82.50 276 ASP A C 1
ATOM 2192 O O . ASP A 1 276 ? 8.750 -1.366 -1.226 1.00 82.50 276 ASP A O 1
ATOM 2196 N N . ILE A 1 277 ? 7.796 -3.395 -1.155 1.00 82.56 277 ILE A N 1
ATOM 2197 C CA . ILE A 1 277 ? 8.118 -3.767 -2.524 1.00 82.56 277 ILE A CA 1
ATOM 2198 C C . ILE A 1 277 ? 7.119 -3.069 -3.473 1.00 82.56 277 ILE A C 1
ATOM 2200 O O . ILE A 1 277 ? 5.926 -3.365 -3.381 1.00 82.56 277 ILE A O 1
ATOM 2204 N N . PRO A 1 278 ? 7.560 -2.197 -4.406 1.00 85.25 278 PRO A N 1
ATOM 2205 C CA . PRO A 1 278 ? 6.654 -1.508 -5.329 1.00 85.25 278 PRO A CA 1
ATOM 2206 C C . PRO A 1 278 ? 6.012 -2.471 -6.333 1.00 85.25 278 PRO A C 1
ATOM 2208 O O . PRO A 1 278 ? 6.590 -3.523 -6.644 1.00 85.25 278 PRO A O 1
ATOM 2211 N N . ASP A 1 279 ? 4.847 -2.099 -6.866 1.00 87.44 279 ASP A N 1
ATOM 2212 C CA . ASP A 1 279 ? 4.108 -2.935 -7.820 1.00 87.44 279 ASP A CA 1
ATOM 2213 C C . ASP A 1 279 ? 4.796 -3.015 -9.195 1.00 87.44 279 ASP A C 1
ATOM 2215 O O . ASP A 1 279 ? 4.912 -4.092 -9.779 1.00 87.44 279 ASP A O 1
ATOM 2219 N N . LEU A 1 280 ? 5.306 -1.888 -9.693 1.00 89.38 280 LEU A N 1
ATOM 2220 C CA . LEU A 1 280 ? 6.187 -1.790 -10.853 1.00 89.38 280 LEU A CA 1
ATOM 2221 C C . LEU A 1 280 ? 7.553 -1.294 -10.399 1.00 89.38 280 LEU A C 1
ATOM 2223 O O . LEU A 1 280 ? 7.661 -0.255 -9.751 1.00 89.38 280 LEU A O 1
ATOM 2227 N N . CYS A 1 281 ? 8.606 -1.985 -10.812 1.00 89.38 281 CYS A N 1
ATOM 2228 C CA . CYS A 1 281 ? 9.964 -1.475 -10.728 1.00 89.38 281 CYS A CA 1
ATOM 2229 C C . CYS A 1 281 ? 10.645 -1.629 -12.083 1.00 89.38 281 CYS A C 1
ATOM 2231 O O . CYS A 1 281 ? 10.730 -2.736 -12.612 1.00 89.38 281 CYS A O 1
ATOM 2233 N N . LEU A 1 282 ? 11.104 -0.516 -12.645 1.00 86.69 282 LEU A N 1
ATOM 2234 C CA . LEU A 1 282 ? 11.926 -0.471 -13.844 1.00 86.69 282 LEU A CA 1
ATOM 2235 C C . LEU A 1 282 ? 13.286 0.089 -13.462 1.00 86.69 282 LEU A C 1
ATOM 2237 O O . LEU A 1 282 ? 13.358 1.179 -12.902 1.00 86.69 282 LEU A O 1
ATOM 2241 N N . SER A 1 283 ? 14.345 -0.623 -13.806 1.00 85.56 283 SER A N 1
ATOM 2242 C CA . SER A 1 283 ? 15.715 -0.185 -13.575 1.00 85.56 283 SER A CA 1
ATOM 2243 C C . SER A 1 283 ? 16.507 -0.275 -14.868 1.00 85.56 283 SER A C 1
ATOM 2245 O O . SER A 1 283 ? 16.396 -1.243 -15.616 1.00 85.56 283 SER A O 1
ATOM 2247 N N . SER A 1 284 ? 17.331 0.728 -15.129 1.00 82.31 284 SER A N 1
ATOM 2248 C CA . SER A 1 284 ? 18.317 0.733 -16.199 1.00 82.31 284 SER A CA 1
ATOM 2249 C C . SER A 1 284 ? 19.671 1.111 -15.616 1.00 82.31 284 SER A C 1
ATOM 2251 O O . SER A 1 284 ? 19.764 2.032 -14.806 1.00 82.31 284 SER A O 1
ATOM 2253 N N . CYS A 1 285 ? 20.708 0.383 -16.012 1.00 79.12 285 CYS A N 1
ATOM 2254 C CA . CYS A 1 285 ? 22.098 0.682 -15.708 1.00 79.12 285 CYS A CA 1
ATOM 2255 C C . CYS A 1 285 ? 22.871 0.754 -17.025 1.00 79.12 285 CYS A C 1
ATOM 2257 O O . CYS A 1 285 ? 22.989 -0.239 -17.745 1.00 79.12 285 CYS A O 1
ATOM 2259 N N . LEU A 1 286 ? 23.374 1.941 -17.344 1.00 78.31 286 LEU A N 1
ATOM 2260 C CA . LEU A 1 286 ? 24.230 2.218 -18.484 1.00 78.31 286 LEU A CA 1
ATOM 2261 C C . LEU A 1 286 ? 25.691 2.158 -18.042 1.00 78.31 286 LEU A C 1
ATOM 2263 O O . LEU A 1 286 ? 26.093 2.841 -17.105 1.00 78.31 286 LEU A O 1
ATOM 2267 N N . LEU A 1 287 ? 26.485 1.377 -18.759 1.00 73.38 287 LEU A N 1
ATOM 2268 C CA . LEU A 1 287 ? 27.925 1.260 -18.591 1.00 73.38 287 LEU A CA 1
ATOM 2269 C C . LEU A 1 287 ? 28.588 1.816 -19.848 1.00 73.38 287 LEU A C 1
ATOM 2271 O O . LEU A 1 287 ? 28.353 1.300 -20.940 1.00 73.38 287 LEU A O 1
ATOM 2275 N N . MET A 1 288 ? 29.415 2.847 -19.712 1.00 72.31 288 MET A N 1
ATOM 2276 C CA . MET A 1 288 ? 30.148 3.468 -20.815 1.00 72.31 288 MET A CA 1
ATOM 2277 C C . MET A 1 288 ? 31.654 3.312 -20.587 1.00 72.31 288 MET A C 1
ATOM 2279 O O . MET A 1 288 ? 32.164 3.836 -19.599 1.00 72.31 288 MET A O 1
ATOM 2283 N N . PRO A 1 289 ? 32.384 2.608 -21.467 1.00 67.75 289 PRO A N 1
ATOM 2284 C CA . PRO A 1 289 ? 33.838 2.531 -21.380 1.00 67.75 289 PRO A CA 1
ATOM 2285 C C . PRO A 1 289 ? 34.475 3.922 -21.527 1.00 67.75 289 PRO A C 1
ATOM 2287 O O . PRO A 1 289 ? 34.123 4.687 -22.432 1.00 67.75 289 PRO A O 1
ATOM 2290 N N . ASN A 1 290 ? 35.426 4.249 -20.656 1.00 65.06 290 ASN A N 1
ATOM 2291 C CA . ASN A 1 290 ? 36.245 5.450 -20.772 1.00 65.06 290 ASN A CA 1
ATOM 2292 C C . ASN A 1 290 ? 37.418 5.147 -21.712 1.00 65.06 290 ASN A C 1
ATOM 2294 O O . ASN A 1 290 ? 38.410 4.545 -21.308 1.00 65.06 290 ASN A O 1
ATOM 2298 N N . ARG A 1 291 ? 37.312 5.528 -22.990 1.00 61.66 291 ARG A N 1
ATOM 2299 C CA . ARG A 1 291 ? 38.422 5.383 -23.940 1.00 61.66 291 ARG A CA 1
ATOM 2300 C C . ARG A 1 291 ? 39.090 6.730 -24.157 1.00 61.66 291 ARG A C 1
ATOM 2302 O O . ARG A 1 291 ? 38.575 7.584 -24.867 1.00 61.66 291 ARG A O 1
ATOM 2309 N N . HIS A 1 292 ? 40.299 6.882 -23.624 1.00 54.66 292 HIS A N 1
ATOM 2310 C CA . HIS A 1 292 ? 41.136 8.079 -23.780 1.00 54.66 292 HIS A CA 1
ATOM 2311 C C . HIS A 1 292 ? 41.682 8.332 -25.205 1.00 54.66 292 HIS A C 1
ATOM 2313 O O . HIS A 1 292 ? 42.592 9.140 -25.377 1.00 54.66 292 HIS A O 1
ATOM 2319 N N . GLN A 1 293 ? 41.162 7.678 -26.248 1.00 44.94 293 GLN A N 1
ATOM 2320 C CA . GLN A 1 293 ? 41.580 7.912 -27.634 1.00 44.94 293 GLN A CA 1
ATOM 2321 C C . GLN A 1 293 ? 40.364 8.013 -28.553 1.00 44.94 293 GLN A C 1
ATOM 2323 O O . GLN A 1 293 ? 39.764 7.007 -28.922 1.00 44.94 293 GLN A O 1
ATOM 2328 N N . VAL A 1 294 ? 40.019 9.239 -28.945 1.00 45.34 294 VAL A N 1
ATOM 2329 C CA . VAL A 1 294 ? 38.973 9.507 -29.937 1.00 45.34 294 VAL A CA 1
ATOM 2330 C C . VAL A 1 294 ? 39.628 9.649 -31.312 1.00 45.34 294 VAL A C 1
ATOM 2332 O O . VAL A 1 294 ? 40.444 10.545 -31.524 1.00 45.34 294 VAL A O 1
ATOM 2335 N N . GLN A 1 295 ? 39.259 8.784 -32.260 1.00 37.84 295 GLN A N 1
ATOM 2336 C CA . GLN A 1 295 ? 39.347 9.106 -33.686 1.00 37.84 295 GLN A CA 1
ATOM 2337 C C . GLN A 1 295 ? 37.997 9.668 -34.130 1.00 37.84 295 GLN A C 1
ATOM 2339 O O . GLN A 1 295 ? 36.954 9.057 -33.916 1.00 37.84 295 GLN A O 1
ATOM 2344 N N . VAL A 1 296 ? 38.045 10.861 -34.718 1.00 34.78 296 VAL A N 1
ATOM 2345 C CA . VAL A 1 296 ? 36.895 11.616 -35.221 1.00 34.78 296 VAL A CA 1
ATOM 2346 C C . VAL A 1 296 ? 36.236 10.844 -36.367 1.00 34.78 296 VAL A C 1
ATOM 2348 O O . VAL A 1 296 ? 36.900 10.524 -37.351 1.00 34.78 296 VAL A O 1
ATOM 2351 N N . VAL A 1 297 ? 34.936 10.571 -36.254 1.00 34.97 297 VAL A N 1
ATOM 2352 C CA . VAL A 1 297 ? 34.110 10.023 -37.340 1.00 34.97 297 VAL A CA 1
ATOM 2353 C C . VAL A 1 297 ? 33.053 11.063 -37.721 1.00 34.97 297 VAL A C 1
ATOM 2355 O O . VAL A 1 297 ? 32.429 11.664 -36.850 1.00 34.97 297 VAL A O 1
ATOM 2358 N N . GLU A 1 298 ? 32.921 11.306 -39.028 1.00 35.25 298 GLU A N 1
ATOM 2359 C CA . GLU A 1 298 ? 32.102 12.356 -39.651 1.00 35.25 298 GLU A CA 1
ATOM 2360 C C . GLU A 1 298 ? 30.577 12.164 -39.527 1.00 35.25 298 GLU A C 1
ATOM 2362 O O . GLU A 1 298 ? 30.062 11.059 -39.360 1.00 35.25 298 GLU A O 1
ATOM 2367 N N . GLU A 1 299 ? 29.878 13.299 -39.653 1.00 36.59 299 GLU A N 1
ATOM 2368 C CA . GLU A 1 299 ? 28.453 13.562 -39.417 1.00 36.59 299 GLU A CA 1
ATOM 2369 C C . GLU A 1 299 ? 27.444 12.626 -40.111 1.00 36.59 299 GLU A C 1
ATOM 2371 O O . GLU A 1 299 ? 27.424 12.484 -41.335 1.00 36.59 299 GLU A O 1
ATOM 2376 N N . VAL A 1 300 ? 26.447 12.165 -39.340 1.00 30.89 300 VAL A N 1
ATOM 2377 C CA . VAL A 1 300 ? 25.148 11.706 -39.863 1.00 30.89 300 VAL A CA 1
ATOM 2378 C C . VAL A 1 300 ? 23.998 12.353 -39.079 1.00 30.89 300 VAL A C 1
ATOM 2380 O O . VAL A 1 300 ? 24.017 12.478 -37.856 1.00 30.89 300 VAL A O 1
ATOM 2383 N N . ARG A 1 301 ? 22.966 12.798 -39.806 1.00 33.72 301 ARG A N 1
ATOM 2384 C CA . ARG A 1 301 ? 21.767 13.461 -39.270 1.00 33.72 301 ARG A CA 1
ATOM 2385 C C . ARG A 1 301 ? 20.818 12.489 -38.542 1.00 33.72 301 ARG A C 1
ATOM 2387 O O . ARG A 1 301 ? 20.311 11.562 -39.156 1.00 33.72 301 ARG A O 1
ATOM 2394 N N . ARG A 1 302 ? 20.518 12.832 -37.278 1.00 40.38 302 ARG A N 1
ATOM 2395 C CA . ARG A 1 302 ? 19.317 12.595 -36.430 1.00 40.38 302 ARG A CA 1
ATOM 2396 C C . ARG A 1 302 ? 18.365 11.430 -36.777 1.00 40.38 302 ARG A C 1
ATOM 2398 O O . ARG A 1 302 ? 17.630 11.529 -37.751 1.00 40.38 302 ARG A O 1
ATOM 2405 N N . GLN A 1 303 ? 18.193 10.504 -35.825 1.00 36.97 303 GLN A N 1
ATOM 2406 C CA . GLN A 1 303 ? 16.940 10.179 -35.097 1.00 36.97 303 GLN A CA 1
ATOM 2407 C C . GLN A 1 303 ? 17.128 8.844 -34.356 1.00 36.97 303 GLN A C 1
ATOM 2409 O O . GLN A 1 303 ? 17.272 7.793 -34.973 1.00 36.97 303 GLN A O 1
ATOM 2414 N N . GLY A 1 304 ? 17.156 8.898 -33.025 1.00 37.50 304 GLY A N 1
ATOM 2415 C CA . GLY A 1 304 ? 17.304 7.712 -32.186 1.00 37.50 304 GLY A CA 1
ATOM 2416 C C . GLY A 1 304 ? 17.618 8.093 -30.747 1.00 37.50 304 GLY A C 1
ATOM 2417 O O . GLY A 1 304 ? 18.753 7.966 -30.305 1.00 37.50 304 GLY A O 1
ATOM 2418 N N . SER A 1 305 ? 16.630 8.615 -30.023 1.00 44.22 305 SER A N 1
ATOM 2419 C CA . SER A 1 305 ? 16.701 8.719 -28.566 1.00 44.22 305 SER A CA 1
ATOM 2420 C C . SER A 1 305 ? 16.298 7.370 -27.975 1.00 44.22 305 SER A C 1
ATOM 2422 O O . SER A 1 305 ? 15.309 6.783 -28.386 1.00 44.22 305 SER A O 1
ATOM 2424 N N . GLY A 1 306 ? 17.095 6.846 -27.054 1.00 53.06 306 GLY A N 1
ATOM 2425 C CA . GLY A 1 306 ? 16.742 5.720 -26.188 1.00 53.06 306 GLY A CA 1
ATOM 2426 C C . GLY A 1 306 ? 16.993 6.119 -24.736 1.00 53.06 306 GLY A C 1
ATOM 2427 O O . GLY A 1 306 ? 17.461 7.232 -24.485 1.00 53.06 306 GLY A O 1
ATOM 2428 N N . ASN A 1 307 ? 16.757 5.220 -23.781 1.00 56.28 307 ASN A N 1
ATOM 2429 C CA . ASN A 1 307 ? 17.067 5.459 -22.363 1.00 56.28 307 ASN A CA 1
ATOM 2430 C C . ASN A 1 307 ? 18.529 5.904 -22.178 1.00 56.28 307 ASN A C 1
ATOM 2432 O O . ASN A 1 307 ? 18.806 6.823 -21.416 1.00 56.28 307 ASN A O 1
ATOM 2436 N N . ALA A 1 308 ? 19.449 5.328 -22.959 1.00 58.78 308 ALA A N 1
ATOM 2437 C CA . ALA A 1 308 ? 20.852 5.723 -23.005 1.00 58.78 308 ALA A CA 1
ATOM 2438 C C . ALA A 1 308 ? 21.080 7.191 -23.412 1.00 58.78 308 ALA A C 1
ATOM 2440 O O . ALA A 1 308 ? 22.023 7.793 -22.926 1.00 58.78 308 ALA A O 1
ATOM 2441 N N . ALA A 1 309 ? 20.234 7.795 -24.255 1.00 55.72 309 ALA A N 1
ATOM 2442 C CA . ALA A 1 309 ? 20.361 9.205 -24.642 1.00 55.72 309 ALA A CA 1
ATOM 2443 C C . ALA A 1 309 ? 19.907 10.137 -23.513 1.00 55.72 309 ALA A C 1
ATOM 2445 O O . ALA A 1 309 ? 20.540 11.157 -23.265 1.00 55.72 309 ALA A O 1
ATOM 2446 N N . VAL A 1 310 ? 18.829 9.765 -22.813 1.00 58.72 310 VAL A N 1
ATOM 2447 C CA . VAL A 1 310 ? 18.351 10.485 -21.623 1.00 58.72 310 VAL A CA 1
ATOM 2448 C C . VAL A 1 310 ? 19.383 10.369 -20.504 1.00 58.72 310 VAL A C 1
ATOM 2450 O O . VAL A 1 310 ? 19.795 11.381 -19.952 1.00 58.72 310 VAL A O 1
ATOM 2453 N N . LEU A 1 311 ? 19.870 9.156 -20.230 1.00 64.31 311 LEU A N 1
ATOM 2454 C CA . LEU A 1 311 ? 20.928 8.896 -19.255 1.00 64.31 311 LEU A CA 1
ATOM 2455 C C . LEU A 1 311 ? 22.231 9.609 -19.615 1.00 64.31 311 LEU A C 1
ATOM 2457 O O . LEU A 1 311 ? 22.834 10.217 -18.740 1.00 64.31 311 LEU A O 1
ATOM 2461 N N . ALA A 1 312 ? 22.653 9.586 -20.880 1.00 59.03 312 ALA A N 1
ATOM 2462 C CA . ALA A 1 312 ? 23.856 10.277 -21.329 1.00 59.03 312 ALA A CA 1
ATOM 2463 C C . ALA A 1 312 ? 23.707 11.800 -21.285 1.00 59.03 312 ALA A C 1
ATOM 2465 O O . ALA A 1 312 ? 24.660 12.472 -20.924 1.00 59.03 312 ALA A O 1
ATOM 2466 N N . GLU A 1 313 ? 22.537 12.362 -21.596 1.00 56.75 313 GLU A N 1
ATOM 2467 C CA . GLU A 1 313 ? 22.283 13.801 -21.457 1.00 56.75 313 GLU A CA 1
ATOM 2468 C C . GLU A 1 313 ? 22.217 14.221 -19.982 1.00 56.75 313 GLU A C 1
ATOM 2470 O O . GLU A 1 313 ? 22.762 15.261 -19.615 1.00 56.75 313 GLU A O 1
ATOM 2475 N N . CYS A 1 314 ? 21.610 13.401 -19.117 1.00 60.31 314 CYS A N 1
ATOM 2476 C CA . CYS A 1 314 ? 21.665 13.584 -17.668 1.00 60.31 314 CYS A CA 1
ATOM 2477 C C . CYS A 1 314 ? 23.118 13.543 -17.181 1.00 60.31 314 CYS A C 1
ATOM 2479 O O . CYS A 1 314 ? 23.565 14.475 -16.519 1.00 60.31 314 CYS A O 1
ATOM 2481 N N . LEU A 1 315 ? 23.880 12.515 -17.562 1.00 58.09 315 LEU A N 1
ATOM 2482 C CA . LEU A 1 315 ? 25.304 12.405 -17.251 1.00 58.09 315 LEU A CA 1
ATOM 2483 C C . LEU A 1 315 ? 26.070 13.617 -17.780 1.00 58.09 315 LEU A C 1
ATOM 2485 O O . LEU A 1 315 ? 26.801 14.226 -17.020 1.00 58.09 315 LEU A O 1
ATOM 2489 N N . ARG A 1 316 ? 25.856 14.046 -19.024 1.00 57.53 316 ARG A N 1
ATOM 2490 C CA . ARG A 1 316 ? 26.517 15.215 -19.615 1.00 57.53 316 ARG A CA 1
ATOM 2491 C C . ARG A 1 316 ? 26.251 16.482 -18.800 1.00 57.53 316 ARG A C 1
ATOM 2493 O O . ARG A 1 316 ? 27.199 17.121 -18.354 1.00 57.53 316 ARG A O 1
ATOM 2500 N N . ARG A 1 317 ? 24.981 16.809 -18.529 1.00 55.00 317 ARG A N 1
ATOM 2501 C CA . ARG A 1 317 ? 24.600 18.002 -17.746 1.00 55.00 317 ARG A CA 1
ATOM 2502 C C . ARG A 1 317 ? 25.130 17.970 -16.313 1.00 55.00 317 ARG A C 1
ATOM 2504 O O . ARG A 1 317 ? 25.454 19.021 -15.767 1.00 55.00 317 ARG A O 1
ATOM 2511 N N . HIS A 1 318 ? 25.209 16.790 -15.699 1.00 51.94 318 HIS A N 1
ATOM 2512 C CA . HIS A 1 318 ? 25.678 16.643 -14.321 1.00 51.94 318 HIS A CA 1
ATOM 2513 C C . HIS A 1 318 ? 27.211 16.520 -14.214 1.00 51.94 318 HIS A C 1
ATOM 2515 O O . HIS A 1 318 ? 27.793 17.012 -13.252 1.00 51.94 318 HIS A O 1
ATOM 2521 N N . CYS A 1 319 ? 27.888 15.950 -15.214 1.00 48.84 319 CYS A N 1
ATOM 2522 C CA . CYS A 1 319 ? 29.347 15.837 -15.280 1.00 48.84 319 CYS A CA 1
ATOM 2523 C C . CYS A 1 319 ? 30.026 17.144 -15.698 1.00 48.84 319 CYS A C 1
ATOM 2525 O O . CYS A 1 319 ? 31.100 17.441 -15.180 1.00 48.84 319 CYS A O 1
ATOM 2527 N N . GLU A 1 320 ? 29.413 17.946 -16.576 1.00 46.03 320 GLU A N 1
ATOM 2528 C CA . GLU A 1 320 ? 29.945 19.262 -16.974 1.00 46.03 320 GLU A CA 1
ATOM 2529 C C . GLU A 1 320 ? 30.100 20.212 -15.769 1.00 46.03 320 GLU A C 1
ATOM 2531 O O . GLU A 1 320 ? 31.008 21.040 -15.757 1.00 46.03 320 GLU A O 1
ATOM 2536 N N . GLY A 1 321 ? 29.290 20.043 -14.715 1.00 45.06 321 GLY A N 1
ATOM 2537 C CA . GLY A 1 321 ? 29.453 20.751 -13.438 1.00 45.06 321 GLY A CA 1
ATOM 2538 C C . GLY A 1 321 ? 30.491 20.138 -12.483 1.00 45.06 321 GLY A C 1
ATOM 2539 O O . GLY A 1 321 ? 31.076 20.860 -11.679 1.00 45.06 321 GLY A O 1
ATOM 2540 N N . CYS A 1 322 ? 30.754 18.829 -12.567 1.00 38.00 322 CYS A N 1
ATOM 2541 C CA . CYS A 1 322 ? 31.701 18.117 -11.694 1.00 38.00 322 CYS A CA 1
ATOM 2542 C C . CYS A 1 322 ? 33.151 18.136 -12.198 1.00 38.00 322 CYS A C 1
ATOM 2544 O O . CYS A 1 322 ? 34.070 17.976 -11.401 1.00 38.00 322 CYS A O 1
ATOM 2546 N N . LEU A 1 323 ? 33.381 18.342 -13.497 1.00 38.03 323 LEU A N 1
ATOM 2547 C CA . LEU A 1 323 ? 34.728 18.324 -14.079 1.00 38.03 323 LEU A CA 1
ATOM 2548 C C . LEU A 1 323 ? 35.580 19.559 -13.737 1.00 38.03 323 LEU A C 1
ATOM 2550 O O . LEU A 1 323 ? 36.768 19.558 -14.048 1.00 38.03 323 LEU A O 1
ATOM 2554 N N . GLN A 1 324 ? 35.025 20.596 -13.092 1.00 34.91 324 GLN A N 1
ATOM 2555 C CA . GLN A 1 324 ? 35.799 21.803 -12.775 1.00 34.91 324 GLN A CA 1
ATOM 2556 C C . GLN A 1 324 ? 36.397 21.881 -11.366 1.00 34.91 324 GLN A C 1
ATOM 2558 O O . GLN A 1 324 ? 37.393 22.582 -11.231 1.00 34.91 324 GLN A O 1
ATOM 2563 N N . VAL A 1 325 ? 35.924 21.166 -10.337 1.00 34.06 325 VAL A N 1
ATOM 2564 C CA . VAL A 1 325 ? 36.605 21.118 -9.020 1.00 34.06 325 VAL A CA 1
ATOM 2565 C C . VAL A 1 325 ? 36.147 19.886 -8.231 1.00 34.06 325 VAL A C 1
ATOM 2567 O O . VAL A 1 325 ? 34.951 19.767 -7.988 1.00 34.06 325 VAL A O 1
ATOM 2570 N N . LEU A 1 326 ? 37.083 19.031 -7.786 1.00 27.77 326 LEU A N 1
ATOM 2571 C CA . LEU A 1 326 ? 37.181 18.511 -6.402 1.00 27.77 326 LEU A CA 1
ATOM 2572 C C . LEU A 1 326 ? 38.356 17.514 -6.254 1.00 27.77 326 LEU A C 1
ATOM 2574 O O . LEU A 1 326 ? 38.250 16.370 -6.694 1.00 27.77 326 LEU A O 1
ATOM 2578 N N . PRO A 1 327 ? 39.470 17.904 -5.606 1.00 32.94 327 PRO A N 1
ATOM 2579 C CA . PRO A 1 327 ? 40.262 16.970 -4.822 1.00 32.94 327 PRO A CA 1
ATOM 2580 C C . PRO A 1 327 ? 39.512 16.693 -3.507 1.00 32.94 327 PRO A C 1
ATOM 2582 O O . PRO A 1 327 ? 38.915 17.598 -2.928 1.00 32.94 327 PRO A O 1
ATOM 2585 N N . ASP A 1 328 ? 39.562 15.443 -3.062 1.00 30.92 328 ASP A N 1
ATOM 2586 C CA . ASP A 1 328 ? 38.881 14.857 -1.899 1.00 30.92 328 ASP A CA 1
ATOM 2587 C C . ASP A 1 328 ? 37.411 14.462 -2.109 1.00 30.92 328 ASP A C 1
ATOM 2589 O O . ASP A 1 328 ? 36.467 15.252 -2.086 1.00 30.92 328 ASP A O 1
ATOM 2593 N N . ALA A 1 329 ? 37.240 13.148 -2.271 1.00 37.69 329 ALA A N 1
ATOM 2594 C CA . ALA A 1 329 ? 35.975 12.440 -2.294 1.00 37.69 329 ALA A CA 1
ATOM 2595 C C . ALA A 1 329 ? 35.129 12.764 -1.051 1.00 37.69 329 ALA A C 1
ATOM 2597 O O . ALA A 1 329 ? 35.393 12.285 0.050 1.00 37.69 329 ALA A O 1
ATOM 2598 N N . SER A 1 330 ? 34.058 13.530 -1.250 1.00 29.84 330 SER A N 1
ATOM 2599 C CA . SER A 1 330 ? 32.887 13.517 -0.373 1.00 29.84 330 SER A CA 1
ATOM 2600 C C . SER A 1 330 ? 31.686 12.993 -1.169 1.00 29.84 330 SER A C 1
ATOM 2602 O O . SER A 1 330 ? 31.456 13.446 -2.291 1.00 29.84 330 SER A O 1
ATOM 2604 N N . PRO A 1 331 ? 30.930 12.015 -0.640 1.00 34.91 331 PRO A N 1
ATOM 2605 C CA . PRO A 1 331 ? 29.911 11.303 -1.398 1.00 34.91 331 PRO A CA 1
ATOM 2606 C C . PRO A 1 331 ? 28.689 12.190 -1.651 1.00 34.91 331 PRO A C 1
ATOM 2608 O O . PRO A 1 331 ? 28.164 12.812 -0.725 1.00 34.91 331 PRO A O 1
ATOM 2611 N N . LEU A 1 332 ? 28.181 12.143 -2.888 1.00 37.16 332 LEU A N 1
ATOM 2612 C CA . LEU A 1 332 ? 26.902 12.676 -3.401 1.00 37.16 332 LEU A CA 1
ATOM 2613 C C . LEU A 1 332 ? 25.642 12.083 -2.711 1.00 37.16 332 LEU A C 1
ATOM 2615 O O . LEU A 1 332 ? 24.589 11.903 -3.310 1.00 37.16 332 LEU A O 1
ATOM 2619 N N . SER A 1 333 ? 25.735 11.786 -1.419 1.00 32.28 333 SER A N 1
ATOM 2620 C CA . SER A 1 333 ? 24.747 11.113 -0.571 1.00 32.28 333 SER A CA 1
ATOM 2621 C C . SER A 1 333 ? 23.531 11.965 -0.169 1.00 32.28 333 SER A C 1
ATOM 2623 O O . SER A 1 333 ? 22.700 11.497 0.606 1.00 32.28 333 SER A O 1
ATOM 2625 N N . SER A 1 334 ? 23.391 13.206 -0.652 1.00 30.92 334 SER A N 1
ATOM 2626 C CA . SER A 1 334 ? 22.377 14.144 -0.137 1.00 30.92 334 SER A CA 1
ATOM 2627 C C . SER A 1 334 ? 21.141 14.358 -1.017 1.00 30.92 334 SER A C 1
ATOM 2629 O O . SER A 1 334 ? 20.216 15.047 -0.577 1.00 30.92 334 SER A O 1
ATOM 2631 N N . MET A 1 335 ? 21.035 13.731 -2.196 1.00 35.03 335 MET A N 1
ATOM 2632 C CA . MET A 1 335 ? 19.728 13.620 -2.853 1.00 35.03 335 MET A CA 1
ATOM 2633 C C . MET A 1 335 ? 18.904 12.570 -2.111 1.00 35.03 335 MET A C 1
ATOM 2635 O O . MET A 1 335 ? 19.080 11.368 -2.290 1.00 35.03 335 MET A O 1
ATOM 2639 N N . LYS A 1 336 ? 18.043 13.055 -1.208 1.00 36.59 336 LYS A N 1
ATOM 2640 C CA . LYS A 1 336 ? 17.085 12.240 -0.457 1.00 36.59 336 LYS A CA 1
ATOM 2641 C C . LYS A 1 336 ? 16.353 11.312 -1.425 1.00 36.59 336 LYS A C 1
ATOM 2643 O O . LYS A 1 336 ? 15.888 11.786 -2.458 1.00 36.59 336 LYS A O 1
ATOM 2648 N N . GLU A 1 337 ? 16.240 10.037 -1.051 1.00 41.75 337 GLU A N 1
ATOM 2649 C CA . GLU A 1 337 ? 15.409 9.013 -1.693 1.00 41.75 337 GLU A CA 1
ATOM 2650 C C . GLU A 1 337 ? 13.953 9.510 -1.815 1.00 41.75 337 GLU A C 1
ATOM 2652 O O . GLU A 1 337 ? 13.092 9.235 -0.982 1.00 41.75 337 GLU A O 1
ATOM 2657 N N . GLY A 1 338 ? 13.682 10.335 -2.823 1.00 42.09 338 GLY A N 1
ATOM 2658 C CA . GLY A 1 338 ? 12.343 10.654 -3.284 1.00 42.09 338 GLY A CA 1
ATOM 2659 C C . GLY A 1 338 ? 11.895 9.547 -4.225 1.00 42.09 338 GLY A C 1
ATOM 2660 O O . GLY A 1 338 ? 12.691 9.048 -5.023 1.00 42.09 338 GLY A O 1
ATOM 2661 N N . LYS A 1 339 ? 10.625 9.146 -4.132 1.00 43.94 339 LYS A N 1
ATOM 2662 C CA . LYS A 1 339 ? 10.017 8.229 -5.101 1.00 43.94 339 LYS A CA 1
ATOM 2663 C C . LYS A 1 339 ? 10.249 8.785 -6.517 1.00 43.94 339 LYS A C 1
ATOM 2665 O O . LYS A 1 339 ? 9.986 9.957 -6.755 1.00 43.94 339 LYS A O 1
ATOM 2670 N N . GLY A 1 340 ? 10.802 7.964 -7.412 1.00 42.91 340 GLY A N 1
ATOM 2671 C CA . GLY A 1 340 ? 10.902 8.275 -8.844 1.00 42.91 340 GLY A CA 1
ATOM 2672 C C . GLY A 1 340 ? 12.108 9.094 -9.328 1.00 42.91 340 GLY A C 1
ATOM 2673 O O . GLY A 1 340 ? 12.127 9.446 -10.506 1.00 42.91 340 GLY A O 1
ATOM 2674 N N . LEU A 1 341 ? 13.113 9.397 -8.492 1.00 49.84 341 LEU A N 1
ATOM 2675 C CA . LEU A 1 341 ? 14.272 10.194 -8.931 1.00 49.84 341 LEU A CA 1
ATOM 2676 C C . LEU A 1 341 ? 15.429 9.345 -9.513 1.00 49.84 341 LEU A C 1
ATOM 2678 O O . LEU A 1 341 ? 15.751 8.285 -8.972 1.00 49.84 341 LEU A O 1
ATOM 2682 N N . PRO A 1 342 ? 16.098 9.819 -10.585 1.00 51.22 342 PRO A N 1
ATOM 2683 C CA . PRO A 1 342 ? 17.246 9.161 -11.201 1.00 51.22 342 PRO A CA 1
ATOM 2684 C C . PRO A 1 342 ? 18.443 9.124 -10.248 1.00 51.22 342 PRO A C 1
ATOM 2686 O O . PRO A 1 342 ? 18.936 10.165 -9.812 1.00 51.22 342 PRO A O 1
ATOM 2689 N N . LEU A 1 343 ? 18.956 7.926 -9.965 1.00 51.25 343 LEU A N 1
ATOM 2690 C CA . LEU A 1 343 ? 20.221 7.754 -9.259 1.00 51.25 343 LEU A CA 1
ATOM 2691 C C . LEU A 1 343 ? 21.375 7.811 -10.269 1.00 51.25 343 LEU A C 1
ATOM 2693 O O . LEU A 1 343 ? 21.900 6.790 -10.711 1.00 51.25 343 LEU A O 1
ATOM 2697 N N . VAL A 1 344 ? 21.796 9.020 -10.632 1.00 49.06 344 VAL A N 1
ATOM 2698 C CA . VAL A 1 344 ? 23.011 9.197 -11.433 1.00 49.06 344 VAL A CA 1
ATOM 2699 C C . VAL A 1 344 ? 24.210 9.232 -10.486 1.00 49.06 344 VAL A C 1
ATOM 2701 O O . VAL A 1 344 ? 24.442 10.237 -9.819 1.00 49.06 344 VAL A O 1
ATOM 2704 N N . ARG A 1 345 ? 24.979 8.139 -10.409 1.00 53.22 345 ARG A N 1
ATOM 2705 C CA . ARG A 1 345 ? 26.302 8.150 -9.766 1.00 53.22 345 ARG A CA 1
ATOM 2706 C C . ARG A 1 345 ? 27.374 7.904 -10.800 1.00 53.22 345 ARG A C 1
ATOM 2708 O O . ARG A 1 345 ? 27.339 6.900 -11.497 1.00 53.22 345 ARG A O 1
ATOM 2715 N N . THR A 1 346 ? 28.358 8.784 -10.828 1.00 48.16 346 THR A N 1
ATOM 2716 C CA . THR A 1 346 ? 29.575 8.584 -11.594 1.00 48.16 346 THR A CA 1
ATOM 2717 C C . THR A 1 346 ? 30.614 7.957 -10.672 1.00 48.16 346 THR A C 1
ATOM 2719 O O . THR A 1 346 ? 31.058 8.577 -9.708 1.00 48.16 346 THR A O 1
ATOM 2722 N N . SER A 1 347 ? 30.983 6.701 -10.923 1.00 49.75 347 SER A N 1
ATOM 2723 C CA . SER A 1 347 ? 32.187 6.141 -10.310 1.00 49.75 347 SER A CA 1
ATOM 2724 C C . SER A 1 347 ? 33.350 6.368 -11.263 1.00 49.75 347 SER A C 1
ATOM 2726 O O . SER A 1 347 ? 33.340 5.852 -12.375 1.00 49.75 347 SER A O 1
ATOM 2728 N N . GLN A 1 348 ? 34.330 7.166 -10.841 1.00 50.81 348 GLN A N 1
ATOM 2729 C CA . GLN A 1 348 ? 35.654 7.213 -11.473 1.00 50.81 348 GLN A CA 1
ATOM 2730 C C . GLN A 1 348 ? 36.629 6.238 -10.797 1.00 50.81 348 GLN A C 1
ATOM 2732 O O . GLN A 1 348 ? 37.820 6.265 -11.093 1.00 50.81 348 GLN A O 1
ATOM 2737 N N . SER A 1 349 ? 36.173 5.416 -9.842 1.00 45.81 349 SER A N 1
ATOM 2738 C CA . SER A 1 349 ? 37.089 4.500 -9.176 1.00 45.81 349 SER A CA 1
ATOM 2739 C C . SER A 1 349 ? 37.434 3.353 -10.124 1.00 45.81 349 SER A C 1
ATOM 2741 O O . SER A 1 349 ? 36.565 2.594 -10.544 1.00 45.81 349 SER A O 1
ATOM 2743 N N . GLY A 1 350 ? 38.728 3.165 -10.390 1.00 52.00 350 GLY A N 1
ATOM 2744 C CA . GLY A 1 350 ? 39.267 1.935 -10.988 1.00 52.00 350 GLY A CA 1
ATOM 2745 C C . GLY A 1 350 ? 39.100 0.698 -10.086 1.00 52.00 350 GLY A C 1
ATOM 2746 O O . GLY A 1 350 ? 39.722 -0.340 -10.320 1.00 52.00 350 GLY A O 1
ATOM 2747 N N . GLU A 1 351 ? 38.289 0.802 -9.025 1.00 59.28 351 GLU A N 1
ATOM 2748 C CA . GLU A 1 351 ? 37.899 -0.305 -8.172 1.00 59.28 351 GLU A CA 1
ATOM 2749 C C . GLU A 1 351 ? 36.770 -1.074 -8.848 1.00 59.28 351 GLU A C 1
ATOM 2751 O O . GLU A 1 351 ? 35.608 -0.673 -8.882 1.00 59.28 351 GLU A O 1
ATOM 2756 N N . VAL A 1 352 ? 37.144 -2.243 -9.344 1.00 58.97 352 VAL A N 1
ATOM 2757 C CA . VAL A 1 352 ? 36.300 -3.215 -10.035 1.00 58.97 352 VAL A CA 1
ATOM 2758 C C . VAL A 1 352 ? 35.050 -3.641 -9.230 1.00 58.97 352 VAL A C 1
ATOM 2760 O O . VAL A 1 352 ? 34.116 -4.184 -9.798 1.00 58.97 352 VAL A O 1
ATOM 2763 N N . ASN A 1 353 ? 34.934 -3.338 -7.939 1.00 68.00 353 ASN A N 1
ATOM 2764 C CA . ASN A 1 353 ? 33.698 -3.613 -7.193 1.00 68.00 353 ASN A CA 1
ATOM 2765 C C . ASN A 1 353 ? 32.661 -2.480 -7.298 1.00 68.00 353 ASN A C 1
ATOM 2767 O O . ASN A 1 353 ? 31.467 -2.729 -7.171 1.00 68.00 353 ASN A O 1
ATOM 2771 N N . ALA A 1 354 ? 33.072 -1.246 -7.607 1.00 70.88 354 ALA A N 1
ATOM 2772 C CA . ALA A 1 354 ? 32.194 -0.079 -7.510 1.00 70.88 354 ALA A CA 1
ATOM 2773 C C . ALA A 1 354 ? 31.044 -0.080 -8.533 1.00 70.88 354 ALA A C 1
ATOM 2775 O O . ALA A 1 354 ? 29.930 0.337 -8.225 1.00 70.88 354 ALA A O 1
ATOM 2776 N N . TRP A 1 355 ? 31.289 -0.567 -9.750 1.00 71.19 355 TRP A N 1
ATOM 2777 C CA . TRP A 1 355 ? 30.264 -0.705 -10.791 1.00 71.19 355 TRP A CA 1
ATOM 2778 C C . TRP A 1 355 ? 29.324 -1.891 -10.532 1.00 71.19 355 TRP A C 1
ATOM 2780 O O . TRP A 1 355 ? 28.134 -1.786 -10.828 1.00 71.19 355 TRP A O 1
ATOM 2790 N N . GLN A 1 356 ? 29.816 -2.981 -9.927 1.00 73.81 356 GLN A N 1
ATOM 2791 C CA . GLN A 1 356 ? 28.960 -4.080 -9.466 1.00 73.81 356 GLN A CA 1
ATOM 2792 C C . GLN A 1 356 ? 28.043 -3.624 -8.331 1.00 73.81 356 GLN A C 1
ATOM 2794 O O . GLN A 1 356 ? 26.841 -3.866 -8.397 1.00 73.81 356 GLN A O 1
ATOM 2799 N N . ASP A 1 357 ? 28.588 -2.918 -7.338 1.00 78.19 357 ASP A N 1
ATOM 2800 C CA . ASP A 1 357 ? 27.824 -2.356 -6.224 1.00 78.19 357 ASP A CA 1
ATOM 2801 C C . ASP A 1 357 ? 26.789 -1.345 -6.728 1.00 78.19 357 ASP A C 1
ATOM 2803 O O . ASP A 1 357 ? 25.632 -1.368 -6.308 1.00 78.19 357 ASP A O 1
ATOM 2807 N N . PHE A 1 358 ? 27.168 -0.502 -7.693 1.00 77.31 358 PHE A N 1
ATOM 2808 C CA . PHE A 1 358 ? 26.252 0.443 -8.326 1.00 77.31 358 PHE A CA 1
ATOM 2809 C C . PHE A 1 358 ? 25.126 -0.255 -9.098 1.00 77.31 358 PHE A C 1
ATOM 2811 O O . PHE A 1 358 ? 23.958 0.115 -8.965 1.00 77.31 358 PHE A O 1
ATOM 2818 N N . ALA A 1 359 ? 25.449 -1.280 -9.893 1.00 76.25 359 ALA A N 1
ATOM 2819 C CA . ALA A 1 359 ? 24.438 -2.074 -10.578 1.00 76.25 359 ALA A CA 1
ATOM 2820 C C . ALA A 1 359 ? 23.525 -2.776 -9.561 1.00 76.25 359 ALA A C 1
ATOM 2822 O O . ALA A 1 359 ? 22.305 -2.679 -9.672 1.00 76.25 359 ALA A O 1
ATOM 2823 N N . ALA A 1 360 ? 24.086 -3.414 -8.534 1.00 81.38 360 ALA A N 1
ATOM 2824 C CA . ALA A 1 360 ? 23.326 -4.050 -7.463 1.00 81.38 360 ALA A CA 1
ATOM 2825 C C . ALA A 1 360 ? 22.393 -3.057 -6.750 1.00 81.38 360 ALA A C 1
ATOM 2827 O O . ALA A 1 360 ? 21.259 -3.408 -6.437 1.00 81.38 360 ALA A O 1
ATOM 2828 N N . GLU A 1 361 ? 22.819 -1.808 -6.557 1.00 81.12 361 GLU A N 1
ATOM 2829 C CA . GLU A 1 361 ? 21.976 -0.744 -6.009 1.00 81.12 361 GLU A CA 1
ATOM 2830 C C . GLU A 1 361 ? 20.833 -0.358 -6.963 1.00 81.12 361 GLU A C 1
ATOM 2832 O O . GLU A 1 361 ? 19.678 -0.287 -6.535 1.00 81.12 361 GLU A O 1
ATOM 2837 N N . CYS A 1 362 ? 21.117 -0.174 -8.260 1.00 77.50 362 CYS A N 1
ATOM 2838 C CA . CYS A 1 362 ? 20.099 0.128 -9.278 1.00 77.50 362 CYS A CA 1
ATOM 2839 C C . CYS A 1 362 ? 19.039 -0.978 -9.377 1.00 77.50 362 CYS A C 1
ATOM 2841 O O . CYS A 1 362 ? 17.855 -0.706 -9.600 1.00 77.50 362 CYS A O 1
ATOM 2843 N N . PHE A 1 363 ? 19.462 -2.228 -9.193 1.00 79.88 363 PHE A N 1
ATOM 2844 C CA . PHE A 1 363 ? 18.628 -3.422 -9.262 1.00 79.88 363 PHE A CA 1
ATOM 2845 C C . PHE A 1 363 ? 18.264 -3.978 -7.878 1.00 79.88 363 PHE A C 1
ATOM 2847 O O . PHE A 1 363 ? 17.856 -5.125 -7.785 1.00 79.88 363 PHE A O 1
ATOM 2854 N N . LYS A 1 364 ? 18.338 -3.201 -6.788 1.00 81.75 364 LYS A N 1
ATOM 2855 C CA . LYS A 1 364 ? 18.064 -3.726 -5.430 1.00 81.75 364 LYS A CA 1
ATOM 2856 C C . LYS A 1 364 ? 16.681 -4.380 -5.277 1.00 81.75 364 LYS A C 1
ATOM 2858 O O . LYS A 1 364 ? 16.509 -5.303 -4.488 1.00 81.75 364 LYS A O 1
ATOM 2863 N N . GLU A 1 365 ? 15.713 -3.924 -6.071 1.00 78.56 365 GLU A N 1
ATOM 2864 C CA . GLU A 1 365 ? 14.339 -4.439 -6.118 1.00 78.56 365 GLU A CA 1
ATOM 2865 C C . GLU A 1 365 ? 14.111 -5.485 -7.229 1.00 78.56 365 GLU A C 1
ATOM 2867 O O . GLU A 1 365 ? 12.983 -5.948 -7.421 1.00 78.56 365 GLU A O 1
ATOM 2872 N N . ILE A 1 366 ? 15.147 -5.829 -8.000 1.00 79.69 366 ILE A N 1
ATOM 2873 C CA . ILE A 1 366 ? 15.103 -6.738 -9.149 1.00 79.69 366 ILE A CA 1
ATOM 2874 C C . ILE A 1 366 ? 16.249 -7.744 -9.014 1.00 79.69 366 ILE A C 1
ATOM 2876 O O . ILE A 1 366 ? 17.412 -7.408 -9.200 1.00 79.69 366 ILE A O 1
ATOM 2880 N N . GLU A 1 367 ? 15.933 -9.006 -8.733 1.00 76.94 367 GLU A N 1
ATOM 2881 C CA . GLU A 1 367 ? 16.940 -10.063 -8.688 1.00 76.94 367 GLU A CA 1
ATOM 2882 C C . GLU A 1 367 ? 17.719 -10.122 -10.012 1.00 76.94 367 GLU A C 1
ATOM 2884 O O . GLU A 1 367 ? 17.151 -10.315 -11.093 1.00 76.94 367 GLU A O 1
ATOM 2889 N N . LEU A 1 368 ? 19.033 -9.904 -9.927 1.00 70.75 368 LEU A N 1
ATOM 2890 C CA . LEU A 1 368 ? 19.911 -9.926 -11.087 1.00 70.75 368 LEU A CA 1
ATOM 2891 C C . LEU A 1 368 ? 20.122 -11.372 -11.553 1.00 70.75 368 LEU A C 1
ATOM 2893 O O . LEU A 1 368 ? 20.501 -12.218 -10.738 1.00 70.75 368 LEU A O 1
ATOM 2897 N N . PRO A 1 369 ? 19.960 -11.675 -12.856 1.00 67.62 369 PRO A N 1
ATOM 2898 C CA . PRO A 1 369 ? 20.280 -12.996 -13.372 1.00 67.62 369 PRO A CA 1
ATOM 2899 C C . PRO A 1 369 ? 21.740 -13.348 -13.095 1.00 67.62 369 PRO A C 1
ATOM 2901 O O . PRO A 1 369 ? 22.642 -12.517 -13.250 1.00 67.62 369 PRO A O 1
ATOM 2904 N N . LYS A 1 370 ? 21.992 -14.610 -12.745 1.00 71.06 370 LYS A N 1
ATOM 2905 C CA . LYS A 1 370 ? 23.354 -15.114 -12.510 1.00 71.06 370 LYS A CA 1
ATOM 2906 C C . LYS A 1 370 ? 24.238 -14.936 -13.738 1.00 71.06 370 LYS A C 1
ATOM 2908 O O . LYS A 1 370 ? 25.439 -14.748 -13.605 1.00 71.06 370 LYS A O 1
ATOM 2913 N N . GLU A 1 371 ? 23.649 -14.966 -14.927 1.00 66.50 371 GLU A N 1
ATOM 2914 C CA . GLU A 1 371 ? 24.311 -14.758 -16.210 1.00 66.50 371 GLU A CA 1
ATOM 2915 C C . GLU A 1 371 ? 24.839 -13.331 -16.353 1.00 66.50 371 GLU A C 1
ATOM 2917 O O . GLU A 1 371 ? 25.907 -13.137 -16.935 1.00 66.50 371 GLU A O 1
ATOM 2922 N N . LEU A 1 372 ? 24.116 -12.351 -15.802 1.00 67.38 372 LEU A N 1
ATOM 2923 C CA . LEU A 1 372 ? 24.531 -10.956 -15.781 1.00 67.38 372 LEU A CA 1
ATOM 2924 C C . LEU A 1 372 ? 25.664 -10.748 -14.772 1.00 67.38 372 LEU A C 1
ATOM 2926 O O . LEU A 1 372 ? 26.672 -10.136 -15.108 1.00 67.38 372 LEU A O 1
ATOM 2930 N N . LEU A 1 373 ? 25.554 -11.338 -13.579 1.00 69.56 373 LEU A N 1
ATOM 2931 C CA . LEU A 1 373 ? 26.648 -11.368 -12.600 1.00 69.56 373 LEU A CA 1
ATOM 2932 C C . LEU A 1 373 ? 27.899 -12.047 -13.180 1.00 69.56 373 LEU A C 1
ATOM 2934 O O . LEU A 1 373 ? 28.999 -11.515 -13.098 1.00 69.56 373 LEU A O 1
ATOM 2938 N N . ALA A 1 374 ? 27.732 -13.172 -13.875 1.00 68.69 374 ALA A N 1
ATOM 2939 C CA . ALA A 1 374 ? 28.821 -13.855 -14.566 1.00 68.69 374 ALA A CA 1
ATOM 2940 C C . ALA A 1 374 ? 29.359 -13.061 -15.768 1.00 68.69 374 ALA A C 1
ATOM 2942 O O . ALA A 1 374 ? 30.495 -13.273 -16.190 1.00 68.69 374 ALA A O 1
ATOM 2943 N N . TRP A 1 375 ? 28.554 -12.187 -16.374 1.00 70.62 375 TRP A N 1
ATOM 2944 C CA . TRP A 1 375 ? 29.020 -11.257 -17.399 1.00 70.62 375 TRP A CA 1
ATOM 2945 C C . TRP A 1 375 ? 29.902 -10.169 -16.785 1.00 70.62 375 TRP A C 1
ATOM 2947 O O . TRP A 1 375 ? 31.008 -9.969 -17.288 1.00 70.62 375 TRP A O 1
ATOM 2957 N N . PHE A 1 376 ? 29.473 -9.569 -15.666 1.00 68.38 376 PHE A N 1
ATOM 2958 C CA . PHE A 1 376 ? 30.292 -8.646 -14.878 1.00 68.38 376 PHE A CA 1
ATOM 2959 C C . PHE A 1 376 ? 31.655 -9.282 -14.563 1.00 68.38 376 PHE A C 1
ATOM 2961 O O . PHE A 1 376 ? 32.677 -8.764 -15.003 1.00 68.38 376 PHE A O 1
ATOM 2968 N N . SER A 1 377 ? 31.672 -10.482 -13.970 1.00 71.19 377 SER A N 1
ATOM 2969 C CA . SER A 1 377 ? 32.912 -11.193 -13.613 1.00 71.19 377 SER A CA 1
ATOM 2970 C C . SER A 1 377 ? 33.781 -11.616 -14.809 1.00 71.19 377 SER A C 1
ATOM 2972 O O . SER A 1 377 ? 35.007 -11.672 -14.711 1.00 71.19 377 SER A O 1
ATOM 2974 N N . ARG A 1 378 ? 33.183 -11.938 -15.968 1.00 70.19 378 ARG A N 1
ATOM 2975 C CA . ARG A 1 378 ? 33.956 -12.287 -17.177 1.00 70.19 378 ARG A CA 1
ATOM 2976 C C . ARG A 1 378 ? 34.715 -11.091 -17.728 1.00 70.19 378 ARG A C 1
ATOM 2978 O O . ARG A 1 378 ? 35.848 -11.261 -18.170 1.00 70.19 378 ARG A O 1
ATOM 2985 N N . ARG A 1 379 ? 34.112 -9.904 -17.685 1.00 65.94 379 ARG A N 1
ATOM 2986 C CA . ARG A 1 379 ? 34.761 -8.675 -18.142 1.00 65.94 379 ARG A CA 1
ATOM 2987 C C . ARG A 1 379 ? 35.976 -8.330 -17.282 1.00 65.94 379 ARG A C 1
ATOM 2989 O O . ARG A 1 379 ? 37.026 -8.015 -17.830 1.00 65.94 379 ARG A O 1
ATOM 2996 N N . GLU A 1 380 ? 35.879 -8.533 -15.967 1.00 65.06 380 GLU A N 1
ATOM 2997 C CA . GLU A 1 380 ? 37.016 -8.385 -15.037 1.00 65.06 380 GLU A CA 1
ATOM 2998 C C . GLU A 1 380 ? 38.219 -9.246 -15.424 1.00 65.06 380 GLU A C 1
ATOM 3000 O O . GLU A 1 380 ? 39.361 -8.886 -15.153 1.00 65.06 380 GLU A O 1
ATOM 3005 N N . SER A 1 381 ? 37.955 -10.393 -16.053 1.00 66.12 381 SER A N 1
ATOM 3006 C CA . SER A 1 381 ? 38.974 -11.373 -16.417 1.00 66.12 381 SER A CA 1
ATOM 3007 C C . SER A 1 381 ? 39.574 -11.153 -17.812 1.00 66.12 381 SER A C 1
ATOM 3009 O O . SER A 1 381 ? 40.596 -11.766 -18.116 1.00 66.12 381 SER A O 1
ATOM 3011 N N . GLN A 1 382 ? 38.939 -10.355 -18.682 1.00 62.72 382 GLN A N 1
ATOM 3012 C CA . GLN A 1 382 ? 39.287 -10.269 -20.111 1.00 62.72 382 GLN A CA 1
ATOM 3013 C C . GLN A 1 382 ? 39.922 -8.941 -20.552 1.00 62.72 382 GLN A C 1
ATOM 3015 O O . GLN A 1 382 ? 40.604 -8.938 -21.575 1.00 62.72 382 GLN A O 1
ATOM 3020 N N . GLU A 1 383 ? 39.753 -7.841 -19.815 1.00 58.19 383 GLU A N 1
ATOM 3021 C CA . GLU A 1 383 ? 40.274 -6.523 -20.215 1.00 58.19 383 GLU A CA 1
ATOM 3022 C C . GLU A 1 383 ? 41.533 -6.127 -19.409 1.00 58.19 383 GLU A C 1
ATOM 3024 O O . GLU A 1 383 ? 41.608 -6.308 -18.192 1.00 58.19 383 GLU A O 1
ATOM 3029 N N . GLY A 1 384 ? 42.565 -5.629 -20.107 1.00 59.22 384 GLY A N 1
ATOM 3030 C CA . GLY A 1 384 ? 43.817 -5.152 -19.501 1.00 59.22 384 GLY A CA 1
ATOM 3031 C C . GLY A 1 384 ? 43.609 -3.922 -18.606 1.00 59.22 384 GLY A C 1
ATOM 3032 O O . GLY A 1 384 ? 42.560 -3.288 -18.652 1.00 59.22 384 GLY A O 1
ATOM 3033 N N . GLU A 1 385 ? 44.614 -3.556 -17.798 1.00 57.25 385 GLU A N 1
ATOM 3034 C CA . GLU A 1 385 ? 44.540 -2.456 -16.807 1.00 57.25 385 GLU A CA 1
ATOM 3035 C C . GLU A 1 385 ? 43.993 -1.119 -17.345 1.00 57.25 385 GLU A C 1
ATOM 3037 O O . GLU A 1 385 ? 43.448 -0.344 -16.567 1.00 57.25 385 GLU A O 1
ATOM 3042 N N . SER A 1 386 ? 44.088 -0.858 -18.653 1.00 53.97 386 SER A N 1
ATOM 3043 C CA . SER A 1 386 ? 43.650 0.385 -19.296 1.00 53.97 386 SER A CA 1
ATOM 3044 C C . SER A 1 386 ? 42.158 0.474 -19.658 1.00 53.97 386 SER A C 1
ATOM 3046 O O . SER A 1 386 ? 41.730 1.548 -20.058 1.00 53.97 386 SER A O 1
ATOM 3048 N N . ASP A 1 387 ? 41.373 -0.606 -19.551 1.00 55.09 387 ASP A N 1
ATOM 3049 C CA . ASP A 1 387 ? 39.914 -0.614 -19.839 1.00 55.09 387 ASP A CA 1
ATOM 3050 C C . ASP A 1 387 ? 39.060 -0.618 -18.546 1.00 55.09 387 ASP A C 1
ATOM 3052 O O . ASP A 1 387 ? 37.844 -0.811 -18.579 1.00 55.09 387 ASP A O 1
ATOM 3056 N N . ARG A 1 388 ? 39.694 -0.416 -17.379 1.00 59.06 388 ARG A N 1
ATOM 3057 C CA . ARG A 1 388 ? 39.032 -0.474 -16.060 1.00 59.06 388 ARG A CA 1
ATOM 3058 C C . ARG A 1 388 ? 38.192 0.752 -15.720 1.00 59.06 388 ARG A C 1
ATOM 3060 O O . ARG A 1 388 ? 37.354 0.673 -14.824 1.00 59.06 388 ARG A O 1
ATOM 3067 N N . ASP A 1 389 ? 38.384 1.852 -16.435 1.00 65.56 389 ASP A N 1
ATOM 3068 C CA . ASP A 1 389 ? 37.615 3.064 -16.205 1.00 65.56 389 ASP A CA 1
ATOM 3069 C C . ASP A 1 389 ? 36.312 2.981 -17.010 1.00 65.56 389 ASP A C 1
ATOM 3071 O O . ASP A 1 389 ? 36.301 3.018 -18.240 1.00 65.56 389 ASP A O 1
ATOM 3075 N N . ALA A 1 390 ? 35.183 2.849 -16.317 1.00 65.44 390 ALA A N 1
ATOM 3076 C CA . ALA A 1 390 ? 33.862 2.851 -16.930 1.00 65.44 390 ALA A CA 1
ATOM 3077 C C . ALA A 1 390 ? 32.951 3.842 -16.208 1.00 65.44 390 ALA A C 1
ATOM 3079 O O . ALA A 1 390 ? 32.762 3.774 -14.995 1.00 65.44 390 ALA A O 1
ATOM 3080 N N . LEU A 1 391 ? 32.337 4.745 -16.969 1.00 69.38 391 LEU A N 1
ATOM 3081 C CA . LEU A 1 391 ? 31.301 5.621 -16.454 1.00 69.38 391 LEU A CA 1
ATOM 3082 C C . LEU A 1 391 ? 29.996 4.830 -16.354 1.00 69.38 391 LEU A C 1
ATOM 3084 O O . LEU A 1 391 ? 29.486 4.324 -17.352 1.00 69.38 391 LEU A O 1
ATOM 3088 N N . CYS A 1 392 ? 29.457 4.733 -15.145 1.00 69.94 392 CYS A N 1
ATOM 3089 C CA . CYS A 1 392 ? 28.168 4.101 -1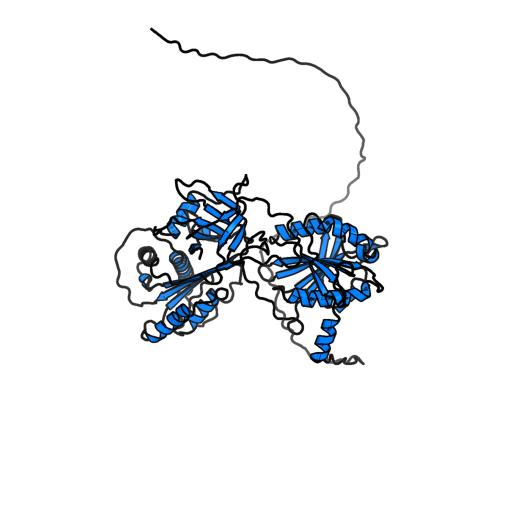4.898 1.00 69.94 392 CYS A CA 1
ATOM 3090 C C . CYS A 1 392 ? 27.087 5.174 -14.721 1.00 69.94 392 CYS A C 1
ATOM 3092 O O . CYS A 1 392 ? 27.364 6.265 -14.229 1.00 69.94 392 CYS A O 1
ATOM 3094 N N . GLY A 1 393 ? 25.857 4.879 -15.127 1.00 74.06 393 GLY A N 1
ATOM 3095 C CA . GLY A 1 393 ? 24.692 5.725 -14.893 1.00 74.06 393 GLY A CA 1
ATOM 3096 C C . GLY A 1 393 ? 23.456 4.866 -14.686 1.00 74.06 393 GLY A C 1
ATOM 3097 O O . GLY A 1 393 ? 23.306 3.839 -15.338 1.00 74.06 393 GLY A O 1
ATOM 3098 N N . GLY A 1 394 ? 22.588 5.260 -13.761 1.00 77.12 394 GLY A N 1
ATOM 3099 C CA . GLY A 1 394 ? 21.452 4.457 -13.326 1.00 77.12 394 GLY A CA 1
ATOM 3100 C C . GLY A 1 394 ? 20.162 5.257 -13.365 1.00 77.12 394 GLY A C 1
ATOM 3101 O O . GLY A 1 394 ? 20.137 6.448 -13.054 1.00 77.12 394 GLY A O 1
ATOM 3102 N N . LEU A 1 395 ? 19.075 4.599 -13.744 1.00 78.31 395 LEU A N 1
ATOM 3103 C CA . LEU A 1 395 ? 17.727 5.138 -13.644 1.00 78.31 395 LEU A CA 1
ATOM 3104 C C . LEU A 1 395 ? 16.825 4.058 -13.068 1.00 78.31 395 LEU A C 1
ATOM 3106 O O . LEU A 1 395 ? 16.708 2.986 -13.654 1.00 78.31 395 LEU A O 1
ATOM 3110 N N . THR A 1 396 ? 16.153 4.362 -11.962 1.00 82.00 396 THR A N 1
ATOM 3111 C CA . THR A 1 396 ? 15.163 3.470 -11.360 1.00 82.00 396 THR A CA 1
ATOM 3112 C C . THR A 1 396 ? 13.849 4.215 -11.205 1.00 82.00 396 THR A C 1
ATOM 3114 O O . THR A 1 396 ? 13.798 5.286 -10.607 1.00 82.00 396 THR A O 1
ATOM 3117 N N . ILE A 1 397 ? 12.774 3.632 -11.724 1.00 84.19 397 ILE A N 1
ATOM 3118 C CA . ILE A 1 397 ? 11.403 4.062 -11.482 1.00 84.19 397 ILE A CA 1
ATOM 3119 C C . ILE A 1 397 ? 10.694 2.968 -10.691 1.00 84.19 397 ILE A C 1
ATOM 3121 O O . ILE A 1 397 ? 10.706 1.796 -11.062 1.00 84.19 397 ILE A O 1
ATOM 3125 N N . ALA A 1 398 ? 10.063 3.371 -9.594 1.00 85.88 398 ALA A N 1
ATOM 3126 C CA . ALA A 1 398 ? 9.273 2.514 -8.729 1.00 85.88 398 ALA A CA 1
ATOM 3127 C C . ALA A 1 398 ? 7.884 3.130 -8.592 1.00 85.88 398 ALA A C 1
ATOM 3129 O O . ALA A 1 398 ? 7.759 4.275 -8.157 1.00 85.88 398 ALA A O 1
ATOM 3130 N N . VAL A 1 399 ? 6.857 2.383 -8.984 1.00 87.44 399 VAL A N 1
ATOM 3131 C CA . VAL A 1 399 ? 5.477 2.866 -9.033 1.00 87.44 399 VAL A CA 1
ATOM 3132 C C . VAL A 1 399 ? 4.557 1.832 -8.416 1.00 87.44 399 VAL A C 1
ATOM 3134 O O . VAL A 1 399 ? 4.753 0.628 -8.559 1.00 87.44 399 VAL A O 1
ATOM 3137 N N . ASN A 1 400 ? 3.534 2.324 -7.740 1.00 86.75 400 ASN A N 1
ATOM 3138 C CA . ASN A 1 400 ? 2.449 1.528 -7.204 1.00 86.75 400 ASN A CA 1
ATOM 3139 C C . ASN A 1 400 ? 1.197 1.737 -8.051 1.00 86.75 400 ASN A C 1
ATOM 3141 O O . ASN A 1 400 ? 0.932 2.855 -8.497 1.00 86.75 400 ASN A O 1
ATOM 3145 N N . TRP A 1 401 ? 0.418 0.681 -8.249 1.00 87.88 401 TRP A N 1
ATOM 3146 C CA . TRP A 1 401 ? -0.859 0.765 -8.941 1.00 87.88 401 TRP A CA 1
ATOM 3147 C C . TRP A 1 401 ? -1.913 1.391 -8.047 1.00 87.88 401 TRP A C 1
ATOM 3149 O O . TRP A 1 401 ? -2.050 1.034 -6.878 1.00 87.88 401 TRP A O 1
ATOM 3159 N N . LYS A 1 402 ? -2.716 2.288 -8.608 1.00 84.44 402 LYS A N 1
ATOM 3160 C CA . LYS A 1 402 ? -3.912 2.762 -7.917 1.00 84.44 402 LYS A CA 1
ATOM 3161 C C . LYS A 1 402 ? -4.930 1.625 -7.863 1.00 84.44 402 LYS A C 1
ATOM 3163 O O . LYS A 1 402 ? -5.064 0.875 -8.831 1.00 84.44 402 LYS A O 1
ATOM 3168 N N . ALA A 1 403 ? -5.689 1.542 -6.770 1.00 69.50 403 ALA A N 1
ATOM 3169 C CA . ALA A 1 403 ? -6.943 0.788 -6.742 1.00 69.50 403 ALA A CA 1
ATOM 3170 C C . ALA A 1 403 ? -6.817 -0.724 -7.036 1.00 69.50 403 ALA A C 1
ATOM 3172 O O . ALA A 1 403 ? -7.745 -1.337 -7.570 1.00 69.50 403 ALA A O 1
ATOM 3173 N N . GLN A 1 404 ? -5.683 -1.350 -6.710 1.00 68.69 404 GLN A N 1
ATOM 3174 C CA . GLN A 1 404 ? -5.477 -2.750 -7.060 1.00 68.69 404 GLN A CA 1
ATOM 3175 C C . GLN A 1 404 ? -6.290 -3.686 -6.160 1.00 68.69 404 GLN A C 1
ATOM 3177 O O . GLN A 1 404 ? -6.090 -3.754 -4.949 1.00 68.69 404 GLN A O 1
ATOM 3182 N N . ARG A 1 405 ? -7.183 -4.460 -6.780 1.00 64.88 405 ARG A N 1
ATOM 3183 C CA . ARG A 1 405 ? -7.837 -5.615 -6.162 1.00 64.88 405 ARG A CA 1
ATOM 3184 C C . ARG A 1 405 ? -7.323 -6.856 -6.875 1.00 64.88 405 ARG A C 1
ATOM 3186 O O . ARG A 1 405 ? -7.655 -7.081 -8.036 1.00 64.88 405 ARG A O 1
ATOM 3193 N N . SER A 1 406 ? -6.488 -7.646 -6.207 1.00 60.31 406 SER A N 1
ATOM 3194 C CA . SER A 1 406 ? -6.211 -8.997 -6.689 1.00 60.31 406 SER A CA 1
ATOM 3195 C C . SER A 1 406 ? -7.354 -9.898 -6.250 1.00 60.31 406 SER A C 1
ATOM 3197 O O . SER A 1 406 ? -7.626 -10.061 -5.060 1.00 60.31 406 SER A O 1
ATOM 3199 N N . ASP A 1 407 ? -8.051 -10.455 -7.229 1.00 58.31 407 ASP A N 1
ATOM 3200 C CA . ASP A 1 407 ? -8.979 -11.547 -6.988 1.00 58.31 407 ASP A CA 1
ATOM 3201 C C . ASP A 1 407 ? -8.159 -12.753 -6.488 1.00 58.31 407 ASP A C 1
ATOM 3203 O O . ASP A 1 407 ? -7.244 -13.196 -7.187 1.00 58.31 407 ASP A O 1
ATOM 3207 N N . PRO A 1 408 ? -8.427 -13.275 -5.280 1.00 55.75 408 PRO A N 1
ATOM 3208 C CA . PRO A 1 408 ? -7.677 -14.398 -4.723 1.00 55.75 408 PRO A CA 1
ATOM 3209 C C . PRO A 1 408 ? -7.816 -15.685 -5.551 1.00 55.75 408 PRO A C 1
ATOM 3211 O O . PRO A 1 408 ? -7.009 -16.598 -5.387 1.00 55.75 408 PRO A O 1
ATOM 3214 N N . SER A 1 409 ? -8.811 -15.765 -6.443 1.00 53.47 409 SER A N 1
ATOM 3215 C CA . SER A 1 409 ? -8.988 -16.867 -7.391 1.00 53.47 409 SER A CA 1
ATOM 3216 C C . SER A 1 409 ? -8.239 -16.669 -8.718 1.00 53.47 409 SER A C 1
ATOM 3218 O O . SER A 1 409 ? -8.161 -17.603 -9.521 1.00 53.47 409 SER A O 1
ATOM 3220 N N . GLN A 1 410 ? -7.669 -15.482 -8.970 1.00 58.97 410 GLN A N 1
ATOM 3221 C CA . GLN A 1 410 ? -6.975 -15.202 -10.224 1.00 58.97 410 GLN A CA 1
ATOM 3222 C C . GLN A 1 410 ? -5.633 -15.922 -10.325 1.00 58.97 410 GLN A C 1
ATOM 3224 O O . GLN A 1 410 ? -4.883 -16.091 -9.365 1.00 58.97 410 GLN A O 1
ATOM 3229 N N . ASN A 1 411 ? -5.332 -16.322 -11.560 1.00 61.56 411 ASN A N 1
ATOM 3230 C CA . ASN A 1 411 ? -4.094 -16.980 -11.932 1.00 61.56 411 ASN A CA 1
ATOM 3231 C C . ASN A 1 411 ? -2.896 -16.120 -11.488 1.00 61.56 411 ASN A C 1
ATOM 3233 O O . ASN A 1 411 ? -2.755 -14.982 -11.935 1.00 61.56 411 ASN A O 1
ATOM 3237 N N . PHE A 1 412 ? -2.024 -16.663 -10.631 1.00 65.19 412 PHE A N 1
ATOM 3238 C CA . PHE A 1 412 ? -0.877 -15.946 -10.045 1.00 65.19 412 PHE A CA 1
ATOM 3239 C C . PHE A 1 412 ? 0.125 -15.402 -11.078 1.00 65.19 412 PHE A C 1
ATOM 3241 O O . PHE A 1 412 ? 1.056 -14.686 -10.699 1.00 65.19 412 PHE A O 1
ATOM 3248 N N . SER A 1 413 ? -0.041 -15.769 -12.351 1.00 78.44 413 SER A N 1
ATOM 3249 C CA . SER A 1 413 ? 0.742 -15.330 -13.501 1.00 78.44 413 SER A CA 1
ATOM 3250 C C . SER A 1 413 ? 0.299 -13.991 -14.093 1.00 78.44 413 SER A C 1
ATOM 3252 O O . SER A 1 413 ? 0.997 -13.490 -14.967 1.00 78.44 413 SER A O 1
ATOM 3254 N N . LEU A 1 414 ? -0.818 -13.400 -13.654 1.00 83.25 414 LEU A N 1
ATOM 3255 C CA . LEU A 1 414 ? -1.336 -12.141 -14.199 1.00 83.25 414 LEU A CA 1
ATOM 3256 C C . LEU A 1 414 ? -1.446 -11.046 -13.129 1.00 83.25 414 LEU A C 1
ATOM 3258 O O . LEU A 1 414 ? -1.682 -11.307 -11.952 1.00 83.25 414 LEU A O 1
ATOM 3262 N N . VAL A 1 415 ? -1.290 -9.803 -13.572 1.00 84.50 415 VAL A N 1
ATOM 3263 C CA . VAL A 1 415 ? -1.467 -8.567 -12.812 1.00 84.50 415 VAL A CA 1
ATOM 3264 C C . VAL A 1 415 ? -2.595 -7.788 -13.471 1.00 84.50 415 VAL A C 1
ATOM 3266 O O . VAL A 1 415 ? -2.534 -7.493 -14.664 1.00 84.50 415 VAL A O 1
ATOM 3269 N N . THR A 1 416 ? -3.621 -7.448 -12.697 1.00 86.25 416 THR A N 1
ATOM 3270 C CA . THR A 1 416 ? -4.720 -6.595 -13.159 1.00 86.25 416 THR A CA 1
ATOM 3271 C C . THR A 1 416 ? -4.498 -5.179 -12.634 1.00 86.25 416 THR A C 1
ATOM 3273 O O . THR A 1 416 ? -4.273 -4.992 -11.435 1.00 86.25 416 THR A O 1
ATOM 3276 N N . VAL A 1 417 ? -4.520 -4.196 -13.532 1.00 87.50 417 VAL A N 1
ATOM 3277 C CA . VAL A 1 417 ? -4.269 -2.777 -13.237 1.00 87.50 417 VAL A CA 1
ATOM 3278 C C . VAL A 1 417 ? -5.408 -1.937 -13.799 1.00 87.50 417 VAL A C 1
ATOM 3280 O O . VAL A 1 417 ? -5.872 -2.195 -14.908 1.00 87.50 417 VAL A O 1
ATOM 3283 N N . GLN A 1 418 ? -5.868 -0.932 -13.056 1.00 86.56 418 GLN A N 1
ATOM 3284 C CA . GLN A 1 418 ? -6.894 -0.017 -13.550 1.00 86.56 418 GLN A CA 1
ATOM 3285 C C . GLN A 1 418 ? -6.348 0.839 -14.707 1.00 86.56 418 GLN A C 1
ATOM 3287 O O . GLN A 1 418 ? -5.215 1.316 -14.644 1.00 86.56 418 GLN A O 1
ATOM 3292 N N . ALA A 1 419 ? -7.149 1.052 -15.751 1.00 87.31 419 ALA A N 1
ATOM 3293 C CA . ALA A 1 419 ? -6.823 1.980 -16.832 1.00 87.31 419 ALA A CA 1
ATOM 3294 C C . ALA A 1 419 ? -7.299 3.408 -16.506 1.00 87.31 419 ALA A C 1
ATOM 3296 O O . ALA A 1 419 ? -8.411 3.592 -16.012 1.00 87.31 419 ALA A O 1
ATOM 3297 N N . THR A 1 420 ? -6.492 4.424 -16.820 1.00 82.69 420 THR A N 1
ATOM 3298 C CA . THR A 1 420 ? -6.853 5.857 -16.725 1.00 82.69 420 THR A CA 1
ATOM 3299 C C . THR A 1 420 ? -7.287 6.462 -18.052 1.00 82.69 420 THR A C 1
ATOM 3301 O O . THR A 1 420 ? -8.035 7.438 -18.054 1.00 82.69 420 THR A O 1
ATOM 3304 N N . ALA A 1 421 ? -6.830 5.888 -19.165 1.00 79.00 421 ALA A N 1
ATOM 3305 C CA . ALA A 1 421 ? -7.225 6.250 -20.522 1.00 79.00 421 ALA A CA 1
ATOM 3306 C C . ALA A 1 421 ? -7.010 5.056 -21.472 1.00 79.00 421 ALA A C 1
ATOM 3308 O O . ALA A 1 421 ? -6.164 4.192 -21.227 1.00 79.00 421 ALA A O 1
ATOM 3309 N N . GLN A 1 422 ? -7.761 5.005 -22.572 1.00 78.44 422 GLN A N 1
ATOM 3310 C CA . GLN A 1 422 ? -7.582 4.035 -23.653 1.00 78.44 422 GLN A CA 1
ATOM 3311 C C . GLN A 1 422 ? -7.877 4.714 -24.987 1.00 78.44 422 GLN A C 1
ATOM 3313 O O . GLN A 1 422 ? -8.845 5.460 -25.108 1.00 78.44 422 GLN A O 1
ATOM 3318 N N . HIS A 1 423 ? -7.081 4.396 -26.003 1.00 77.12 423 HIS A N 1
ATOM 3319 C CA . HIS A 1 423 ? -7.328 4.815 -27.375 1.00 77.12 423 HIS A CA 1
ATOM 3320 C C . HIS A 1 423 ? -7.582 3.581 -28.249 1.00 77.12 423 HIS A C 1
ATOM 3322 O O . HIS A 1 423 ? -6.681 2.758 -28.442 1.00 77.12 423 HIS A O 1
ATOM 3328 N N . GLN A 1 424 ? -8.818 3.419 -28.741 1.00 66.88 424 GLN A N 1
ATOM 3329 C CA . GLN A 1 424 ? -9.231 2.210 -29.471 1.00 66.88 424 GLN A CA 1
ATOM 3330 C C . GLN A 1 424 ? -8.815 2.197 -30.949 1.00 66.88 424 GLN A C 1
ATOM 3332 O O . GLN A 1 424 ? -8.688 1.116 -31.514 1.00 66.88 424 GLN A O 1
ATOM 3337 N N . GLU A 1 425 ? -8.531 3.345 -31.575 1.00 60.44 425 GLU A N 1
ATOM 3338 C CA . GLU A 1 425 ? -8.293 3.382 -33.025 1.00 60.44 425 GLU A CA 1
ATOM 3339 C C . GLU A 1 425 ? -7.142 4.309 -33.424 1.00 60.44 425 GLU A C 1
ATOM 3341 O O . GLU A 1 425 ? -7.309 5.510 -33.612 1.00 60.44 425 GLU A O 1
ATOM 3346 N N . LEU A 1 426 ? -5.956 3.731 -33.613 1.00 63.56 426 LEU A N 1
ATOM 3347 C CA . LEU A 1 426 ? -4.864 4.354 -34.367 1.00 63.56 426 LEU A CA 1
ATOM 3348 C C . LEU A 1 426 ? -4.666 3.559 -35.654 1.00 63.56 426 LEU A C 1
ATOM 3350 O O . LEU A 1 426 ? -3.925 2.585 -35.642 1.00 63.56 426 LEU A O 1
ATOM 3354 N N . ALA A 1 427 ? -5.370 3.919 -36.734 1.00 53.94 427 ALA A N 1
ATOM 3355 C CA . ALA A 1 427 ? -5.195 3.416 -38.109 1.00 53.94 427 ALA A CA 1
ATOM 3356 C C . ALA A 1 427 ? -4.509 2.025 -38.239 1.00 53.94 427 ALA A C 1
ATOM 3358 O O . ALA A 1 427 ? -3.397 1.909 -38.758 1.00 53.94 427 ALA A O 1
ATOM 3359 N N . GLY A 1 428 ? -5.159 0.961 -37.745 1.00 61.97 428 GLY A N 1
ATOM 3360 C CA . GLY A 1 428 ? -4.673 -0.427 -37.847 1.00 61.97 428 GLY A CA 1
ATOM 3361 C C . GLY A 1 428 ? -3.744 -0.925 -36.724 1.00 61.97 428 GLY A C 1
ATOM 3362 O O . GLY A 1 428 ? -3.205 -2.027 -36.836 1.00 61.97 428 GLY A O 1
ATOM 3363 N N . GLN A 1 429 ? -3.544 -0.158 -35.651 1.00 64.25 429 GLN A N 1
ATOM 3364 C CA . GLN A 1 429 ? -2.835 -0.576 -34.437 1.00 64.25 429 GLN A CA 1
ATOM 3365 C C . GLN A 1 429 ? -3.815 -1.061 -33.363 1.00 64.25 429 GLN A C 1
ATOM 3367 O O . GLN A 1 429 ? -4.956 -0.612 -33.283 1.00 64.25 429 GLN A O 1
ATOM 3372 N N . LYS A 1 430 ? -3.348 -2.014 -32.551 1.00 74.50 430 LYS A N 1
ATOM 3373 C CA . LYS A 1 430 ? -4.062 -2.540 -31.382 1.00 74.50 430 LYS A CA 1
ATOM 3374 C C . LYS A 1 430 ? -4.220 -1.448 -30.304 1.00 74.50 430 LYS A C 1
ATOM 3376 O O . LYS A 1 430 ? -3.462 -0.478 -30.329 1.00 74.50 430 LYS A O 1
ATOM 3381 N N . PRO A 1 431 ? -5.183 -1.588 -29.373 1.00 83.12 431 PRO A N 1
ATOM 3382 C CA . PRO A 1 431 ? -5.492 -0.547 -28.396 1.00 83.12 431 PRO A CA 1
ATOM 3383 C C . PRO A 1 431 ? -4.284 -0.168 -27.532 1.00 83.12 431 PRO A C 1
ATOM 3385 O O . PRO A 1 431 ? -3.526 -1.030 -27.079 1.00 83.12 431 PRO A O 1
ATOM 3388 N N . VAL A 1 432 ? -4.156 1.135 -27.286 1.00 88.56 432 VAL A N 1
ATOM 3389 C CA . VAL A 1 432 ? -3.224 1.723 -26.315 1.00 88.56 432 VAL A CA 1
ATOM 3390 C C . VAL A 1 432 ? -3.982 1.939 -25.014 1.00 88.56 432 VAL A C 1
ATOM 3392 O O . VAL A 1 432 ? -5.101 2.451 -25.050 1.00 88.56 432 VAL A O 1
ATOM 3395 N N . ALA A 1 433 ? -3.387 1.573 -23.881 1.00 91.06 433 ALA A N 1
ATOM 3396 C CA . ALA A 1 433 ? -3.948 1.843 -22.563 1.00 91.06 433 ALA A CA 1
ATOM 3397 C C . ALA A 1 433 ? -2.937 2.549 -21.658 1.00 91.06 433 ALA A C 1
ATOM 3399 O O . ALA A 1 433 ? -1.737 2.277 -21.706 1.00 91.06 433 ALA A O 1
ATOM 3400 N N . TYR A 1 434 ? -3.452 3.437 -20.819 1.00 91.62 434 TYR A N 1
ATOM 3401 C CA . TYR A 1 434 ? -2.719 4.152 -19.784 1.00 91.62 434 TYR A CA 1
ATOM 3402 C C . TYR A 1 434 ? -3.104 3.583 -18.428 1.00 91.62 434 TYR A C 1
ATOM 3404 O O . TYR A 1 434 ? -4.286 3.364 -18.174 1.00 91.62 434 TYR A O 1
ATOM 3412 N N . LEU A 1 435 ? -2.121 3.294 -17.581 1.00 92.19 435 LEU A N 1
ATOM 3413 C CA . LEU A 1 435 ? -2.334 2.611 -16.306 1.00 92.19 435 LEU A CA 1
ATOM 3414 C C . LEU A 1 435 ? -2.422 3.608 -15.150 1.00 92.19 435 LEU A C 1
ATOM 3416 O O . LEU A 1 435 ? -1.700 4.602 -15.125 1.00 92.19 435 LEU A O 1
ATOM 3420 N N . ALA A 1 436 ? -3.285 3.314 -14.179 1.00 88.94 436 ALA A N 1
ATOM 3421 C CA . ALA A 1 436 ? -3.468 4.122 -12.983 1.00 88.94 436 ALA A CA 1
ATOM 3422 C C . ALA A 1 436 ? -2.351 3.875 -11.967 1.00 88.94 436 ALA A C 1
ATOM 3424 O O . ALA A 1 436 ? -2.168 2.759 -11.474 1.00 88.94 436 ALA A O 1
ATOM 3425 N N . THR A 1 437 ? -1.642 4.939 -11.615 1.00 88.38 437 THR A N 1
ATOM 3426 C CA . THR A 1 437 ? -0.529 4.949 -10.666 1.00 88.38 437 THR A CA 1
ATOM 3427 C C . THR A 1 437 ? -0.929 5.707 -9.392 1.00 88.38 437 THR A C 1
ATOM 3429 O O . THR A 1 437 ? -1.839 6.533 -9.407 1.00 88.38 437 THR A O 1
ATOM 3432 N N . GLU A 1 438 ? -0.298 5.398 -8.255 1.00 84.44 438 GLU A N 1
ATOM 3433 C CA . GLU A 1 438 ? -0.414 6.213 -7.027 1.00 84.44 438 GLU A CA 1
ATOM 3434 C C . GLU A 1 438 ? 0.342 7.546 -7.142 1.00 84.44 438 GLU A C 1
ATOM 3436 O O . GLU A 1 438 ? 0.079 8.467 -6.372 1.00 84.44 438 GLU A O 1
ATOM 3441 N N . ASP A 1 439 ? 1.305 7.621 -8.061 1.00 85.25 439 ASP A N 1
ATOM 3442 C CA . ASP A 1 439 ? 2.087 8.816 -8.351 1.00 85.25 439 ASP A CA 1
ATOM 3443 C C . ASP A 1 439 ? 1.564 9.453 -9.639 1.00 85.25 439 ASP A C 1
ATOM 3445 O O . ASP A 1 439 ? 1.859 8.970 -10.736 1.00 85.25 439 ASP A O 1
ATOM 3449 N N . ASP A 1 440 ? 0.769 10.513 -9.488 1.00 83.62 440 ASP A N 1
ATOM 3450 C CA . ASP A 1 440 ? 0.148 11.226 -10.606 1.00 83.62 440 ASP A CA 1
ATOM 3451 C C . ASP A 1 440 ? 1.197 11.894 -11.523 1.00 83.62 440 ASP A C 1
ATOM 3453 O O . ASP A 1 440 ? 0.894 12.199 -12.673 1.00 83.62 440 ASP A O 1
ATOM 3457 N N . GLU A 1 441 ? 2.445 12.079 -11.065 1.00 84.81 441 GLU A N 1
ATOM 3458 C CA . GLU A 1 441 ? 3.520 12.644 -11.888 1.00 84.81 441 GLU A CA 1
ATOM 3459 C C . GLU A 1 441 ? 4.185 11.598 -12.800 1.00 84.81 441 GLU A C 1
ATOM 3461 O O . GLU A 1 441 ? 4.962 11.973 -13.687 1.00 84.81 441 GLU A O 1
ATOM 3466 N N . ILE A 1 442 ? 3.918 10.301 -12.589 1.00 86.88 442 ILE A N 1
ATOM 3467 C CA . ILE A 1 442 ? 4.457 9.192 -13.382 1.00 86.88 442 ILE A CA 1
ATOM 3468 C C . ILE A 1 442 ? 3.330 8.537 -14.166 1.00 86.88 442 ILE A C 1
ATOM 3470 O O . ILE A 1 442 ? 2.377 8.001 -13.610 1.00 86.88 442 ILE A O 1
ATOM 3474 N N . SER A 1 443 ? 3.492 8.490 -15.481 1.00 90.69 443 SER A N 1
ATOM 3475 C CA . SER A 1 443 ? 2.524 7.868 -16.373 1.00 90.69 443 SER A CA 1
ATOM 3476 C C . SER A 1 443 ? 3.095 6.617 -17.028 1.00 90.69 443 SER A C 1
ATOM 3478 O O . SER A 1 443 ? 4.255 6.578 -17.445 1.00 90.69 443 SER A O 1
ATOM 3480 N N . VAL A 1 444 ? 2.253 5.588 -17.139 1.00 93.25 444 VAL A N 1
ATOM 3481 C CA . VAL A 1 444 ? 2.607 4.289 -17.718 1.00 93.25 444 VAL A CA 1
ATOM 3482 C C . VAL A 1 444 ? 1.657 3.974 -18.869 1.00 93.25 444 VAL A C 1
ATOM 3484 O O . VAL A 1 444 ? 0.442 3.960 -18.691 1.00 93.25 444 VAL A O 1
ATOM 3487 N N . MET A 1 445 ? 2.212 3.701 -20.047 1.00 94.19 445 MET A N 1
ATOM 3488 C CA . MET A 1 445 ? 1.492 3.333 -21.265 1.00 94.19 445 MET A CA 1
ATOM 3489 C C . MET A 1 445 ? 1.838 1.903 -21.671 1.00 94.19 445 MET A C 1
ATOM 3491 O O . MET A 1 445 ? 3.008 1.513 -21.676 1.00 94.19 445 MET A O 1
ATOM 3495 N N . VAL A 1 446 ? 0.826 1.146 -22.082 1.00 93.69 446 VAL A N 1
ATOM 3496 C CA . VAL A 1 446 ? 0.975 -0.185 -22.671 1.00 93.69 446 VAL A CA 1
ATOM 3497 C C . VAL A 1 446 ? 0.303 -0.269 -24.037 1.00 93.69 446 VAL A C 1
ATOM 3499 O O . VAL A 1 446 ? -0.769 0.296 -24.259 1.00 93.69 446 VAL A O 1
ATOM 3502 N N . CYS A 1 447 ? 0.939 -0.970 -24.973 1.00 92.62 447 CYS A N 1
ATOM 3503 C CA . CYS A 1 447 ? 0.419 -1.174 -26.325 1.00 92.62 447 CYS A CA 1
ATOM 3504 C C . CYS A 1 447 ? 0.865 -2.530 -26.874 1.00 92.62 447 CYS A C 1
ATOM 3506 O O . CYS A 1 447 ? 2.045 -2.868 -26.814 1.00 92.62 447 CYS A O 1
ATOM 3508 N N . GLN A 1 448 ? -0.052 -3.313 -27.440 1.00 90.50 448 GLN A N 1
ATOM 3509 C CA . GLN A 1 448 ? 0.299 -4.616 -28.002 1.00 90.50 448 GLN A CA 1
ATOM 3510 C C . GLN A 1 448 ? 1.151 -4.418 -29.258 1.00 90.50 448 GLN A C 1
ATOM 3512 O O . GLN A 1 448 ? 0.745 -3.734 -30.200 1.00 90.50 448 GLN A O 1
ATOM 3517 N N . LEU A 1 449 ? 2.295 -5.092 -29.319 1.00 88.56 449 LEU A N 1
ATOM 3518 C CA . LEU A 1 449 ? 3.142 -5.081 -30.499 1.00 88.56 449 LEU A CA 1
ATOM 3519 C C . LEU A 1 449 ? 2.612 -6.064 -31.554 1.00 88.56 449 LEU A C 1
ATOM 3521 O O . LEU A 1 449 ? 2.203 -7.182 -31.229 1.00 88.56 449 LEU A O 1
ATOM 3525 N N . PRO A 1 450 ? 2.626 -5.685 -32.842 1.00 86.19 450 PRO A N 1
ATOM 3526 C CA . PRO A 1 450 ? 2.376 -6.628 -33.922 1.00 86.19 450 PRO A CA 1
ATOM 3527 C C . PRO A 1 450 ? 3.450 -7.721 -33.964 1.00 86.19 450 PRO A C 1
ATOM 3529 O O . PRO A 1 450 ? 4.648 -7.438 -33.899 1.00 86.19 450 PRO A O 1
ATOM 3532 N N . SER A 1 451 ? 3.022 -8.973 -34.118 1.00 85.00 451 SER A N 1
ATOM 3533 C CA . SER A 1 451 ? 3.909 -10.136 -34.187 1.00 85.00 451 SER A CA 1
ATOM 3534 C C . SER A 1 451 ? 4.883 -10.053 -35.369 1.00 85.00 451 SER A C 1
ATOM 3536 O O . SER A 1 451 ? 4.493 -9.678 -36.477 1.00 85.00 451 SER A O 1
ATOM 3538 N N . GLY A 1 452 ? 6.137 -10.461 -35.151 1.00 78.69 452 GLY A N 1
ATOM 3539 C CA . GLY A 1 452 ? 7.125 -10.666 -36.220 1.00 78.69 452 GLY A CA 1
ATOM 3540 C C . GLY A 1 452 ? 7.756 -9.399 -36.807 1.00 78.69 452 GLY A C 1
ATOM 3541 O O . GLY A 1 452 ? 8.470 -9.488 -37.802 1.00 78.69 452 GLY A O 1
ATOM 3542 N N . LYS A 1 453 ? 7.522 -8.222 -36.215 1.00 77.00 453 LYS A N 1
ATOM 3543 C CA . LYS A 1 453 ? 8.145 -6.962 -36.642 1.00 77.00 453 LYS A CA 1
ATOM 3544 C C . LYS A 1 453 ? 9.140 -6.452 -35.595 1.00 77.00 453 LYS A C 1
ATOM 3546 O O . LYS A 1 453 ? 8.867 -6.436 -34.389 1.00 77.00 453 LYS A O 1
ATOM 3551 N N . GLN A 1 454 ? 10.310 -6.025 -36.064 1.00 76.88 454 GLN A N 1
ATOM 3552 C CA . GLN A 1 454 ? 11.241 -5.233 -35.267 1.00 76.88 454 GLN A CA 1
ATOM 3553 C C . GLN A 1 454 ? 10.807 -3.768 -35.326 1.00 76.88 454 GLN A C 1
ATOM 3555 O O . GLN A 1 454 ? 10.513 -3.237 -36.396 1.00 76.88 454 GLN A O 1
ATOM 3560 N N . TYR A 1 455 ? 10.737 -3.134 -34.162 1.00 74.88 455 TYR A N 1
ATOM 3561 C CA . TYR A 1 455 ? 10.332 -1.743 -34.012 1.00 74.88 455 TYR A CA 1
ATOM 3562 C C . TYR A 1 455 ? 11.397 -1.006 -33.213 1.00 74.88 455 TYR A C 1
ATOM 3564 O O . TYR A 1 455 ? 11.891 -1.536 -32.217 1.00 74.88 455 TYR A O 1
ATOM 3572 N N . CYS A 1 456 ? 11.680 0.240 -33.591 1.00 82.62 456 CYS A N 1
ATOM 3573 C CA . CYS A 1 456 ? 12.283 1.184 -32.662 1.00 82.62 456 CYS A CA 1
ATOM 3574 C C . CYS A 1 456 ? 11.217 1.536 -31.614 1.00 82.62 456 CYS A C 1
ATOM 3576 O O . CYS A 1 456 ? 10.339 2.367 -31.848 1.00 82.62 456 CYS A O 1
ATOM 3578 N N . LEU A 1 457 ? 11.232 0.817 -30.488 1.00 83.69 457 LEU A N 1
ATOM 3579 C CA . LEU A 1 457 ? 10.218 0.912 -29.429 1.00 83.69 457 LEU A CA 1
ATOM 3580 C C . LEU A 1 457 ? 10.076 2.336 -28.893 1.00 83.69 457 LEU A C 1
ATOM 3582 O O . LEU A 1 457 ? 8.971 2.776 -28.592 1.00 83.69 457 LEU A O 1
ATOM 3586 N N . TYR A 1 458 ? 11.189 3.062 -28.830 1.00 81.75 458 TYR A N 1
ATOM 3587 C CA . TYR A 1 458 ? 11.218 4.435 -28.359 1.00 81.75 458 TYR A CA 1
ATOM 3588 C C . TYR A 1 458 ? 10.537 5.404 -29.331 1.00 81.75 458 TYR A C 1
ATOM 3590 O O . TYR A 1 458 ? 9.666 6.171 -28.927 1.00 81.75 458 TYR A O 1
ATOM 3598 N N . GLU A 1 459 ? 10.863 5.334 -30.626 1.00 81.69 459 GLU A N 1
ATOM 3599 C CA . GLU A 1 459 ? 10.182 6.122 -31.665 1.00 81.69 459 GLU A CA 1
ATOM 3600 C C . GLU A 1 459 ? 8.685 5.803 -31.711 1.00 81.69 459 GLU A C 1
ATOM 3602 O O . GLU A 1 459 ? 7.859 6.710 -31.819 1.00 81.69 459 GLU A O 1
ATOM 3607 N N . MET A 1 460 ? 8.331 4.519 -31.581 1.00 85.44 460 MET A N 1
ATOM 3608 C CA . MET A 1 460 ? 6.940 4.087 -31.499 1.00 85.44 460 MET A CA 1
ATOM 3609 C C . MET A 1 460 ? 6.242 4.706 -30.287 1.00 85.44 460 MET A C 1
ATOM 3611 O O . MET A 1 460 ? 5.171 5.280 -30.453 1.00 85.44 460 MET A O 1
ATOM 3615 N N . ALA A 1 461 ? 6.844 4.645 -29.098 1.00 86.81 461 ALA A N 1
ATOM 3616 C CA . ALA A 1 461 ? 6.295 5.255 -27.891 1.00 86.81 461 ALA A CA 1
ATOM 3617 C C . ALA A 1 461 ? 6.123 6.777 -28.040 1.00 86.81 461 ALA A C 1
ATOM 3619 O O . ALA A 1 461 ? 5.052 7.297 -27.750 1.00 86.81 461 ALA A O 1
ATOM 3620 N N . CYS A 1 462 ? 7.124 7.484 -28.575 1.00 84.75 462 CYS A N 1
ATOM 3621 C CA . CYS A 1 462 ? 7.045 8.926 -28.838 1.00 84.75 462 CYS A CA 1
ATOM 3622 C C . CYS A 1 462 ? 5.915 9.280 -29.809 1.00 84.75 462 CYS A C 1
ATOM 3624 O O . CYS A 1 462 ? 5.217 10.276 -29.627 1.00 84.75 462 CYS A O 1
ATOM 3626 N N . ARG A 1 463 ? 5.747 8.480 -30.868 1.00 86.50 463 ARG A N 1
ATOM 3627 C CA . ARG A 1 463 ? 4.660 8.656 -31.830 1.00 86.50 463 ARG A CA 1
ATOM 3628 C C . ARG A 1 463 ? 3.306 8.428 -31.161 1.00 86.50 463 ARG A C 1
ATOM 3630 O O . ARG A 1 463 ? 2.436 9.277 -31.292 1.00 86.50 463 ARG A O 1
ATOM 3637 N N . LEU A 1 464 ? 3.152 7.337 -30.411 1.00 88.00 464 LEU A N 1
ATOM 3638 C CA . LEU A 1 464 ? 1.914 7.021 -29.692 1.00 88.00 464 LEU A CA 1
ATOM 3639 C C . LEU A 1 464 ? 1.536 8.119 -28.691 1.00 88.00 464 LEU A C 1
ATOM 3641 O O . LEU A 1 464 ? 0.383 8.521 -28.657 1.00 88.00 464 LEU A O 1
ATOM 3645 N N . LEU A 1 465 ? 2.501 8.671 -27.951 1.00 85.94 465 LEU A N 1
ATOM 3646 C CA . LEU A 1 465 ? 2.257 9.777 -27.017 1.00 85.94 465 LEU A CA 1
ATOM 3647 C C . LEU A 1 465 ? 1.775 11.060 -27.712 1.00 85.94 465 LEU A C 1
ATOM 3649 O O . LEU A 1 465 ? 1.035 11.835 -27.115 1.00 85.94 465 LEU A O 1
ATOM 3653 N N . LYS A 1 466 ? 2.184 11.292 -28.966 1.00 85.81 466 LYS A N 1
ATOM 3654 C CA . LYS A 1 466 ? 1.709 12.423 -29.779 1.00 85.81 466 LYS A CA 1
ATOM 3655 C C . LYS A 1 466 ? 0.333 12.167 -30.385 1.00 85.81 466 LYS A C 1
ATOM 3657 O O . LYS A 1 466 ? -0.481 13.081 -30.442 1.00 85.81 466 LYS A O 1
ATOM 3662 N N . GLU A 1 467 ? 0.113 10.960 -30.897 1.00 86.31 467 GLU A N 1
ATOM 3663 C CA . GLU A 1 467 ? -1.097 10.605 -31.646 1.00 86.31 467 GLU A CA 1
ATOM 3664 C C . GLU A 1 467 ? -2.275 10.245 -30.733 1.00 86.31 467 GLU A C 1
ATOM 3666 O O . GLU A 1 467 ? -3.421 10.458 -31.112 1.00 86.31 467 GLU A O 1
ATOM 3671 N N . ALA A 1 468 ? -2.001 9.723 -29.539 1.00 85.56 468 ALA A N 1
ATOM 3672 C CA . ALA A 1 468 ? -3.000 9.303 -28.567 1.00 85.56 468 ALA A CA 1
ATOM 3673 C C . ALA A 1 468 ? -2.590 9.711 -27.145 1.00 85.56 468 ALA A C 1
ATOM 3675 O O . ALA A 1 468 ? -2.378 8.834 -26.323 1.00 85.56 468 ALA A O 1
ATOM 3676 N N . PRO A 1 469 ? -2.456 11.011 -26.831 1.00 83.38 469 PRO A N 1
ATOM 3677 C CA . PRO A 1 469 ? -2.073 11.454 -25.490 1.00 83.38 469 PRO A CA 1
ATOM 3678 C C . PRO A 1 469 ? -3.038 10.925 -24.410 1.00 83.38 469 PRO A C 1
ATOM 3680 O O . PRO A 1 469 ? -4.194 10.618 -24.721 1.00 83.38 469 PRO A O 1
ATOM 3683 N N . PRO A 1 470 ? -2.609 10.850 -23.135 1.00 79.62 470 PRO A N 1
ATOM 3684 C CA . PRO A 1 470 ? -3.500 10.487 -22.037 1.00 79.62 470 PRO A CA 1
ATOM 3685 C C . PRO A 1 470 ? -4.586 11.562 -21.884 1.00 79.62 470 PRO A C 1
ATOM 3687 O O . PRO A 1 470 ? -4.366 12.616 -21.293 1.00 79.62 470 PRO A O 1
ATOM 3690 N N . VAL A 1 471 ? -5.766 11.316 -22.445 1.00 71.94 471 VAL A N 1
ATOM 3691 C CA . VAL A 1 471 ? -6.956 12.142 -22.224 1.00 71.94 471 VAL A CA 1
ATOM 3692 C C . VAL A 1 471 ? -7.836 11.393 -21.237 1.00 71.94 471 VAL A C 1
ATOM 3694 O O . VAL A 1 471 ? -8.166 10.231 -21.472 1.00 71.94 471 VAL A O 1
ATOM 3697 N N . ALA A 1 472 ? -8.176 12.040 -20.119 1.00 60.25 472 ALA A N 1
ATOM 3698 C CA . ALA A 1 472 ? -9.043 11.457 -19.102 1.00 60.25 472 ALA A CA 1
ATOM 3699 C C . ALA A 1 472 ? -10.342 10.941 -19.743 1.00 60.25 472 ALA A C 1
ATOM 3701 O O . ALA A 1 472 ? -10.945 11.624 -20.573 1.00 60.25 472 ALA A O 1
ATOM 3702 N N . PHE A 1 473 ? -10.756 9.726 -19.378 1.00 61.34 473 PHE A N 1
ATOM 3703 C CA . PHE A 1 473 ? -12.011 9.159 -19.860 1.00 61.34 473 PHE A CA 1
ATOM 3704 C C . PHE A 1 473 ? -13.202 10.028 -19.443 1.00 61.34 473 PHE A C 1
ATOM 3706 O O . PHE A 1 473 ? -13.413 10.233 -18.248 1.00 61.34 473 PHE A O 1
ATOM 3713 N N . ASP A 1 474 ? -14.038 10.413 -20.408 1.00 54.06 474 ASP A N 1
ATOM 3714 C CA . ASP A 1 474 ? -15.419 10.823 -20.123 1.00 54.06 474 ASP A CA 1
ATOM 3715 C C . ASP A 1 474 ? -16.403 9.636 -20.179 1.00 54.06 474 ASP A C 1
ATOM 3717 O O . ASP A 1 474 ? -17.504 9.745 -19.646 1.00 54.06 474 ASP A O 1
ATOM 3721 N N . ASP A 1 475 ? -16.029 8.471 -20.740 1.00 49.97 475 ASP A N 1
ATOM 3722 C CA . ASP A 1 475 ? -16.921 7.302 -20.761 1.00 49.97 475 ASP A CA 1
ATOM 3723 C C . ASP A 1 475 ? -16.208 5.930 -20.845 1.00 49.97 475 ASP A C 1
ATOM 3725 O O . ASP A 1 475 ? -15.156 5.760 -21.463 1.00 49.97 475 ASP A O 1
ATOM 3729 N N . ARG A 1 476 ? -16.794 4.938 -20.164 1.00 53.69 476 ARG A N 1
ATOM 3730 C CA . ARG A 1 476 ? -16.180 3.715 -19.590 1.00 53.69 476 ARG A CA 1
ATOM 3731 C C . ARG A 1 476 ? -15.878 2.562 -20.575 1.00 53.69 476 ARG A C 1
ATOM 3733 O O . ARG A 1 476 ? -16.406 1.465 -20.398 1.00 53.69 476 ARG A O 1
ATOM 3740 N N . ALA A 1 477 ? -15.044 2.757 -21.597 1.00 57.38 477 ALA A N 1
ATOM 3741 C CA . ALA A 1 477 ? -14.775 1.677 -22.562 1.00 57.38 477 ALA A CA 1
ATOM 3742 C C . ALA A 1 477 ? -13.905 0.533 -21.997 1.00 57.38 477 ALA A C 1
ATOM 3744 O O . ALA A 1 477 ? -14.307 -0.613 -22.111 1.00 57.38 477 ALA A O 1
ATOM 3745 N N . VAL A 1 478 ? -12.773 0.807 -21.337 1.00 61.56 478 VAL A N 1
ATOM 3746 C CA . VAL A 1 478 ? -11.934 -0.201 -20.651 1.00 61.56 478 VAL A CA 1
ATOM 3747 C C . VAL A 1 478 ? -11.531 0.337 -19.293 1.00 61.56 478 VAL A C 1
ATOM 3749 O O . VAL A 1 478 ? -10.955 1.416 -19.193 1.00 61.56 478 VAL A O 1
ATOM 3752 N N . SER A 1 479 ? -11.817 -0.423 -18.247 1.00 75.88 479 SER A N 1
ATOM 3753 C CA . SER A 1 479 ? -11.507 -0.041 -16.868 1.00 75.88 479 SER A CA 1
ATOM 3754 C C . SER A 1 479 ? -10.292 -0.777 -16.316 1.00 75.88 479 SER A C 1
ATOM 3756 O O . SER A 1 479 ? -9.680 -0.298 -15.364 1.00 75.88 479 SER A O 1
ATOM 3758 N N . GLN A 1 480 ? -9.925 -1.925 -16.897 1.00 85.44 480 GLN A N 1
ATOM 3759 C CA . GLN A 1 480 ? -8.856 -2.781 -16.392 1.00 85.44 480 GLN A CA 1
ATOM 3760 C C . GLN A 1 480 ? -7.993 -3.348 -17.515 1.00 85.44 480 GLN A C 1
ATOM 3762 O O . GLN A 1 480 ? -8.465 -3.689 -18.599 1.00 85.44 480 GLN A O 1
ATOM 3767 N N . VAL A 1 481 ? -6.712 -3.499 -17.213 1.00 87.81 481 VAL A N 1
ATOM 3768 C CA . VAL A 1 481 ? -5.696 -4.071 -18.084 1.00 87.81 481 VAL A CA 1
ATOM 3769 C C . VAL A 1 481 ? -5.071 -5.272 -17.392 1.00 87.81 481 VAL A C 1
ATOM 3771 O O . VAL A 1 481 ? -4.639 -5.176 -16.244 1.00 87.81 481 VAL A O 1
ATOM 3774 N N . ARG A 1 482 ? -5.002 -6.400 -18.100 1.00 88.88 482 ARG A N 1
ATOM 3775 C CA . ARG A 1 482 ? -4.315 -7.615 -17.663 1.00 88.88 482 ARG A CA 1
ATOM 3776 C C . ARG A 1 482 ? -2.934 -7.699 -18.286 1.00 88.88 482 ARG A C 1
ATOM 3778 O O . ARG A 1 482 ? -2.799 -7.777 -19.505 1.00 88.88 482 ARG A O 1
ATOM 3785 N N . LEU A 1 483 ? -1.926 -7.730 -17.428 1.00 88.62 483 LEU A N 1
ATOM 3786 C CA . LEU A 1 483 ? -0.520 -7.841 -17.787 1.00 88.62 483 LEU A CA 1
ATOM 3787 C C . LEU A 1 483 ? 0.070 -9.129 -17.200 1.00 88.62 483 LEU A C 1
ATOM 3789 O O . LEU A 1 483 ? -0.415 -9.598 -16.170 1.00 88.62 483 LEU A O 1
ATOM 3793 N N . PRO A 1 484 ? 1.116 -9.712 -17.800 1.00 87.06 484 PRO A N 1
ATOM 3794 C CA . PRO A 1 484 ? 1.824 -10.824 -17.184 1.00 87.06 484 PRO A CA 1
ATOM 3795 C C . PRO A 1 484 ? 2.544 -10.358 -15.918 1.00 87.06 484 PRO A C 1
ATOM 3797 O O . PRO A 1 484 ? 3.121 -9.272 -15.866 1.00 87.06 484 PRO A O 1
ATOM 3800 N N . ARG A 1 485 ? 2.549 -11.201 -14.891 1.00 85.44 485 ARG A N 1
ATOM 3801 C CA . ARG A 1 485 ? 3.401 -11.017 -13.723 1.00 85.44 485 ARG A CA 1
ATOM 3802 C C . ARG A 1 485 ? 4.843 -11.278 -14.132 1.00 85.44 485 ARG A C 1
ATOM 3804 O O . ARG A 1 485 ? 5.184 -12.372 -14.573 1.00 85.44 485 ARG A O 1
ATOM 3811 N N . LEU A 1 486 ? 5.697 -10.285 -13.932 1.00 81.50 486 LEU A N 1
ATOM 3812 C CA . LEU A 1 486 ? 7.126 -10.381 -14.196 1.00 81.50 486 LEU A CA 1
ATOM 3813 C C . LEU A 1 486 ? 7.842 -10.259 -12.864 1.00 81.50 486 LEU A C 1
ATOM 3815 O O . LEU A 1 486 ? 7.895 -9.182 -12.282 1.00 81.50 486 LEU A O 1
ATOM 3819 N N . LEU A 1 487 ? 8.372 -11.367 -12.354 1.00 70.62 487 LEU A N 1
ATOM 3820 C CA . LEU A 1 487 ? 9.149 -11.315 -11.120 1.00 70.62 487 LEU A CA 1
ATOM 3821 C C . LEU A 1 487 ? 10.483 -10.618 -11.387 1.00 70.62 487 LEU A C 1
ATOM 3823 O O . LEU A 1 487 ? 10.764 -9.606 -10.755 1.00 70.62 487 LEU A O 1
ATOM 3827 N N . HIS A 1 488 ? 11.241 -11.088 -12.380 1.00 68.56 488 HIS A N 1
ATOM 3828 C CA . HIS A 1 488 ? 12.552 -10.540 -12.725 1.00 68.56 488 HIS A CA 1
ATOM 3829 C C . HIS A 1 488 ? 12.800 -10.710 -14.226 1.00 68.56 488 HIS A C 1
ATOM 3831 O O . HIS A 1 488 ? 13.069 -11.814 -14.694 1.00 68.56 488 HIS A O 1
ATOM 3837 N N . HIS A 1 489 ? 12.667 -9.632 -14.997 1.00 63.25 489 HIS A N 1
ATOM 3838 C CA . HIS A 1 489 ? 12.983 -9.632 -16.422 1.00 63.25 489 HIS A CA 1
ATOM 3839 C C . HIS A 1 489 ? 14.163 -8.702 -16.676 1.00 63.25 489 HIS A C 1
ATOM 3841 O O . HIS A 1 489 ? 13.986 -7.486 -16.714 1.00 63.25 489 HIS A O 1
ATOM 3847 N N . CYS A 1 490 ? 15.355 -9.266 -16.872 1.00 61.44 490 CYS A N 1
ATOM 3848 C CA . CYS A 1 490 ? 16.552 -8.494 -17.185 1.00 61.44 490 CYS A CA 1
ATOM 3849 C C . CYS A 1 490 ? 17.058 -8.818 -18.588 1.00 61.44 490 CYS A C 1
ATOM 3851 O O . CYS A 1 490 ? 17.228 -9.984 -18.941 1.00 61.44 490 CYS A O 1
ATOM 3853 N N . VAL A 1 491 ? 17.327 -7.782 -19.377 1.00 65.00 491 VAL A N 1
ATOM 3854 C CA . VAL A 1 491 ? 17.915 -7.904 -20.713 1.00 65.00 491 VAL A CA 1
ATOM 3855 C C . VAL A 1 491 ? 19.094 -6.953 -20.795 1.00 65.00 491 VAL A C 1
ATOM 3857 O O . VAL A 1 491 ? 18.951 -5.751 -20.578 1.00 65.00 491 VAL A O 1
ATOM 3860 N N . ALA A 1 492 ? 20.262 -7.493 -21.130 1.00 55.59 492 ALA A N 1
ATOM 3861 C CA . ALA A 1 492 ? 21.360 -6.685 -21.635 1.00 55.59 492 ALA A CA 1
ATOM 3862 C C . ALA A 1 492 ? 21.071 -6.412 -23.114 1.00 55.59 492 ALA A C 1
ATOM 3864 O O . ALA A 1 492 ? 21.065 -7.338 -23.927 1.00 55.59 492 ALA A O 1
ATOM 3865 N N . SER A 1 493 ? 20.769 -5.164 -23.464 1.00 55.81 493 SER A N 1
ATOM 3866 C CA . SER A 1 493 ? 20.556 -4.805 -24.865 1.00 55.81 493 SER A CA 1
ATOM 3867 C C . SER A 1 493 ? 21.914 -4.589 -25.524 1.00 55.81 493 SER A C 1
ATOM 3869 O O . SER A 1 493 ? 22.664 -3.697 -25.137 1.00 55.81 493 SER A O 1
ATOM 3871 N N . SER A 1 494 ? 22.256 -5.398 -26.527 1.00 47.53 494 SER A N 1
ATOM 3872 C CA . SER A 1 494 ? 23.384 -5.116 -27.426 1.00 47.53 494 SER A CA 1
ATOM 3873 C C . SER A 1 494 ? 22.956 -4.351 -28.683 1.00 47.53 494 SER A C 1
ATOM 3875 O O . SER A 1 494 ? 23.799 -3.760 -29.348 1.00 47.53 494 SER A O 1
ATOM 3877 N N . GLU A 1 495 ? 21.662 -4.357 -29.026 1.00 42.06 495 GLU A N 1
ATOM 3878 C CA . GLU A 1 495 ? 21.184 -3.997 -30.371 1.00 42.06 495 GLU A CA 1
ATOM 3879 C C . GLU A 1 495 ? 20.633 -2.565 -30.502 1.00 42.06 495 GLU A C 1
ATOM 3881 O O . GLU A 1 495 ? 20.662 -2.006 -31.595 1.00 42.06 495 GLU A O 1
ATOM 3886 N N . MET A 1 496 ? 20.177 -1.920 -29.420 1.00 45.44 496 MET A N 1
ATOM 3887 C CA . MET A 1 496 ? 19.603 -0.558 -29.495 1.00 45.44 496 MET A CA 1
ATOM 3888 C C . MET A 1 496 ? 20.640 0.582 -29.416 1.00 45.44 496 MET A C 1
ATOM 3890 O O . MET A 1 496 ? 20.292 1.741 -29.636 1.00 45.44 496 MET A O 1
ATOM 3894 N N . HIS A 1 497 ? 21.915 0.287 -29.136 1.00 45.72 497 HIS A N 1
ATOM 3895 C CA . HIS A 1 497 ? 22.920 1.315 -28.817 1.00 45.72 497 HIS A CA 1
ATOM 3896 C C . HIS A 1 497 ? 23.592 1.976 -30.021 1.00 45.72 497 HIS A C 1
ATOM 3898 O O . HIS A 1 497 ? 24.109 3.084 -29.881 1.00 45.72 497 HIS A O 1
ATOM 3904 N N . VAL A 1 498 ? 23.537 1.357 -31.205 1.00 42.38 498 VAL A N 1
ATOM 3905 C CA . VAL A 1 498 ? 24.257 1.861 -32.388 1.00 42.38 498 VAL A CA 1
ATOM 3906 C C . VAL A 1 498 ? 23.778 3.266 -32.787 1.00 42.38 498 VAL A C 1
ATOM 3908 O O . VAL A 1 498 ? 24.595 4.109 -33.130 1.00 42.38 498 VAL A O 1
ATOM 3911 N N . ARG A 1 499 ? 22.482 3.580 -32.634 1.00 41.03 499 ARG A N 1
ATOM 3912 C CA . ARG A 1 499 ? 21.921 4.884 -33.049 1.00 41.03 499 ARG A CA 1
ATOM 3913 C C . ARG A 1 499 ? 22.041 6.006 -32.013 1.00 41.03 499 ARG A C 1
ATOM 3915 O O . ARG A 1 499 ? 22.044 7.179 -32.378 1.00 41.03 499 ARG A O 1
ATOM 3922 N N . VAL A 1 500 ? 22.139 5.672 -30.723 1.00 40.59 500 VAL A N 1
ATOM 3923 C CA . VAL A 1 500 ? 22.255 6.674 -29.645 1.00 40.59 500 VAL A CA 1
ATOM 3924 C C . VAL A 1 500 ? 23.655 7.293 -29.626 1.00 40.59 500 VAL A C 1
ATOM 3926 O O . VAL A 1 500 ? 23.783 8.507 -29.465 1.00 40.59 500 VAL A O 1
ATOM 3929 N N . GLY A 1 501 ? 24.695 6.480 -29.854 1.00 41.22 501 GLY A N 1
ATOM 3930 C CA . GLY A 1 501 ? 26.074 6.961 -29.963 1.00 41.22 501 GLY A CA 1
ATOM 3931 C C . GLY A 1 501 ? 26.281 7.934 -31.118 1.00 41.22 501 GLY A C 1
ATOM 3932 O O . GLY A 1 501 ? 26.899 8.980 -30.931 1.00 41.22 501 GLY A O 1
ATOM 3933 N N . GLU A 1 502 ? 25.668 7.656 -32.268 1.00 45.22 502 GLU A N 1
ATOM 3934 C CA . GLU A 1 502 ? 25.707 8.535 -33.442 1.00 45.22 502 GLU A CA 1
ATOM 3935 C C . GLU A 1 502 ? 25.058 9.905 -33.167 1.00 45.22 502 GLU A C 1
ATOM 3937 O O . GLU A 1 502 ? 25.564 10.935 -33.611 1.00 45.22 502 GLU A O 1
ATOM 3942 N N . SER A 1 503 ? 23.970 9.954 -32.386 1.00 43.28 503 SER A N 1
ATOM 3943 C CA . SER A 1 503 ? 23.255 11.208 -32.106 1.00 43.28 503 SER A CA 1
ATOM 3944 C C . SER A 1 503 ? 23.913 12.087 -31.033 1.00 43.28 503 SER A C 1
ATOM 3946 O O . SER A 1 503 ? 23.682 13.297 -31.046 1.00 43.28 503 SER A O 1
ATOM 3948 N N . LEU A 1 504 ? 24.691 11.511 -30.108 1.00 44.62 504 LEU A N 1
ATOM 3949 C CA . LEU A 1 504 ? 25.432 12.249 -29.071 1.00 44.62 504 LEU A CA 1
ATOM 3950 C C . LEU A 1 504 ? 26.798 12.734 -29.577 1.00 44.62 504 LEU A C 1
ATOM 3952 O O . LEU A 1 504 ? 27.201 13.855 -29.266 1.00 44.62 504 LEU A O 1
ATOM 3956 N N . ALA A 1 505 ? 27.475 11.934 -30.408 1.00 46.50 505 ALA A N 1
ATOM 3957 C CA . ALA A 1 505 ? 28.744 12.305 -31.038 1.00 46.50 505 ALA A CA 1
ATOM 3958 C C . ALA A 1 505 ? 28.608 13.522 -31.976 1.00 46.50 505 ALA A C 1
ATOM 3960 O O . ALA A 1 505 ? 29.535 14.314 -32.107 1.00 46.50 505 ALA A O 1
ATOM 3961 N N . ALA A 1 506 ? 27.428 13.727 -32.570 1.00 47.94 506 ALA A N 1
ATOM 3962 C CA . ALA A 1 506 ? 27.159 14.838 -33.484 1.00 47.94 506 ALA A CA 1
ATOM 3963 C C . ALA A 1 506 ? 27.071 16.231 -32.812 1.00 47.94 506 ALA A C 1
ATOM 3965 O O . ALA A 1 506 ? 26.936 17.231 -33.516 1.00 47.94 506 ALA A O 1
ATOM 3966 N N . GLY A 1 507 ? 27.099 16.321 -31.473 1.00 43.88 507 GLY A N 1
ATOM 3967 C CA . GLY A 1 507 ? 26.918 17.581 -30.732 1.00 43.88 507 GLY A CA 1
ATOM 3968 C C . GLY A 1 507 ? 28.154 18.123 -30.006 1.00 43.88 507 GLY A C 1
ATOM 3969 O O . GLY A 1 507 ? 28.148 19.286 -29.608 1.00 43.88 507 GLY A O 1
ATOM 3970 N N . SER A 1 508 ? 29.204 17.318 -29.824 1.00 44.59 508 SER A N 1
ATOM 3971 C CA . SER A 1 508 ? 30.412 17.700 -29.083 1.00 44.59 508 SER A CA 1
ATOM 3972 C C . SER A 1 508 ? 31.646 17.124 -29.769 1.00 44.59 508 SER A C 1
ATOM 3974 O O . SER A 1 508 ? 31.840 15.911 -29.797 1.00 44.59 508 SER A O 1
ATOM 3976 N N . ALA A 1 509 ? 32.501 17.999 -30.299 1.00 45.00 509 ALA A N 1
ATOM 3977 C CA . ALA A 1 509 ? 33.760 17.625 -30.945 1.00 45.00 509 ALA A CA 1
ATOM 3978 C C . ALA A 1 509 ? 34.826 17.076 -29.963 1.00 45.00 509 ALA A C 1
ATOM 3980 O O . ALA A 1 509 ? 35.936 16.768 -30.386 1.00 45.00 509 ALA A O 1
ATOM 3981 N N . GLU A 1 510 ? 34.504 16.938 -28.669 1.00 47.53 510 GLU A N 1
ATOM 3982 C CA . GLU A 1 510 ? 35.448 16.597 -27.591 1.00 47.53 510 GLU A CA 1
ATOM 3983 C C . GLU A 1 510 ? 34.986 15.425 -26.698 1.00 47.53 510 GLU A C 1
ATOM 3985 O O . GLU A 1 510 ? 35.450 15.277 -25.567 1.00 47.53 510 GLU A O 1
ATOM 3990 N N . ALA A 1 511 ? 34.056 14.575 -27.141 1.00 49.09 511 ALA A N 1
ATOM 3991 C CA . ALA A 1 511 ? 33.533 13.516 -26.273 1.00 49.09 511 ALA A CA 1
ATOM 3992 C C . ALA A 1 511 ? 34.559 12.381 -26.040 1.00 49.09 511 ALA A C 1
ATOM 3994 O O . ALA A 1 511 ? 34.710 11.488 -26.866 1.00 49.09 511 ALA A O 1
ATOM 3995 N N . ALA A 1 512 ? 35.220 12.386 -24.877 1.00 54.03 512 ALA A N 1
ATOM 3996 C CA . ALA A 1 512 ? 36.198 11.393 -24.404 1.00 54.03 512 ALA A CA 1
ATOM 3997 C C . ALA A 1 512 ? 35.625 9.989 -24.069 1.00 54.03 512 ALA A C 1
ATOM 3999 O O . ALA A 1 512 ? 36.256 9.221 -23.346 1.00 54.03 512 ALA A O 1
ATOM 4000 N N . PHE A 1 513 ? 34.424 9.647 -24.547 1.00 54.78 513 PHE A N 1
ATOM 4001 C CA . PHE A 1 513 ? 33.703 8.431 -24.154 1.00 54.78 513 PHE A CA 1
ATOM 4002 C C . PHE A 1 513 ? 33.347 7.566 -25.365 1.00 54.78 513 PHE A C 1
ATOM 4004 O O . PHE A 1 513 ? 32.842 8.067 -26.370 1.00 54.78 513 PHE A O 1
ATOM 4011 N N . ASP A 1 514 ? 33.550 6.249 -25.251 1.00 60.47 514 ASP A N 1
ATOM 4012 C CA . ASP A 1 514 ? 33.152 5.291 -26.285 1.00 60.47 514 ASP A CA 1
ATOM 4013 C C . ASP A 1 514 ? 31.662 4.957 -26.155 1.00 60.47 514 ASP A C 1
ATOM 4015 O O . ASP A 1 514 ? 31.261 3.956 -25.554 1.00 60.47 514 ASP A O 1
ATOM 4019 N N . VAL A 1 515 ? 30.816 5.817 -26.724 1.00 59.41 515 VAL A N 1
ATOM 4020 C CA . VAL A 1 515 ? 29.360 5.612 -26.704 1.00 59.41 515 VAL A CA 1
ATOM 4021 C C . VAL A 1 515 ? 28.948 4.385 -27.533 1.00 59.41 515 VAL A C 1
ATOM 4023 O O . VAL A 1 515 ? 27.937 3.756 -27.231 1.00 59.41 515 VAL A O 1
ATOM 4026 N N . ALA A 1 516 ? 29.739 3.979 -28.534 1.00 59.19 516 ALA A N 1
ATOM 4027 C CA . ALA A 1 516 ? 29.494 2.749 -29.297 1.00 59.19 516 ALA A CA 1
ATOM 4028 C C . ALA A 1 516 ? 29.776 1.483 -28.457 1.00 59.19 516 ALA A C 1
ATOM 4030 O O . ALA A 1 516 ? 29.126 0.443 -28.618 1.00 59.19 516 ALA A O 1
ATOM 4031 N N . GLY A 1 517 ? 30.715 1.588 -27.516 1.00 62.16 517 GLY A N 1
ATOM 4032 C CA . GLY A 1 517 ? 31.011 0.593 -26.489 1.00 62.16 517 GLY A CA 1
ATOM 4033 C C . GLY A 1 517 ? 30.012 0.566 -25.329 1.00 62.16 517 GLY A C 1
ATOM 4034 O O . GLY A 1 517 ? 30.083 -0.348 -24.504 1.00 62.16 517 GLY A O 1
ATOM 4035 N N . ALA A 1 518 ? 29.072 1.514 -25.260 1.00 67.69 518 ALA A N 1
ATOM 4036 C CA . ALA A 1 518 ? 28.099 1.573 -24.181 1.00 67.69 518 ALA A CA 1
ATOM 4037 C C . ALA A 1 518 ? 27.200 0.326 -24.146 1.00 67.69 518 ALA A C 1
ATOM 4039 O O . ALA A 1 518 ? 26.843 -0.265 -25.175 1.00 67.69 518 ALA A O 1
ATOM 4040 N N . ARG A 1 519 ? 26.838 -0.091 -22.934 1.00 71.00 519 ARG A N 1
ATOM 4041 C CA . ARG A 1 519 ? 25.953 -1.228 -22.678 1.00 71.00 519 ARG A CA 1
ATOM 4042 C C . ARG A 1 519 ? 24.899 -0.822 -21.672 1.00 71.00 519 ARG A C 1
ATOM 4044 O O . ARG A 1 519 ? 25.239 -0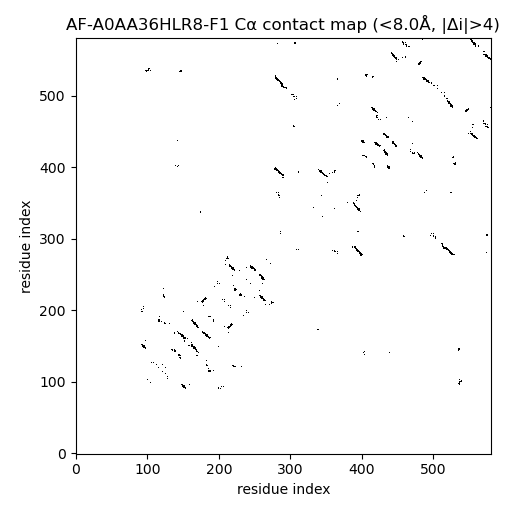.375 -20.582 1.00 71.00 519 ARG A O 1
ATOM 4051 N N . GLU A 1 520 ? 23.636 -0.996 -22.030 1.00 75.81 520 GLU A N 1
ATOM 4052 C CA . GLU A 1 520 ? 22.529 -0.834 -21.099 1.00 75.81 520 GLU A CA 1
ATOM 4053 C C . GLU A 1 520 ? 22.024 -2.197 -20.643 1.00 75.81 520 GLU A C 1
ATOM 4055 O O . GLU A 1 520 ? 21.702 -3.091 -21.434 1.00 75.81 520 GLU A O 1
ATOM 4060 N N . ILE A 1 521 ? 21.944 -2.327 -19.331 1.00 77.06 521 ILE A N 1
ATOM 4061 C CA . ILE A 1 521 ? 21.261 -3.409 -18.654 1.00 77.06 521 ILE A CA 1
ATOM 4062 C C . ILE A 1 521 ? 19.918 -2.844 -18.238 1.00 77.06 521 ILE A C 1
ATOM 4064 O O . ILE A 1 521 ? 19.860 -1.853 -17.517 1.00 77.06 521 ILE A O 1
ATOM 4068 N N . PHE A 1 522 ? 18.846 -3.485 -18.672 1.00 82.25 522 PHE A N 1
ATOM 4069 C CA . PHE A 1 522 ? 17.498 -3.129 -18.274 1.00 82.25 522 PHE A CA 1
ATOM 4070 C C . PHE A 1 522 ? 16.897 -4.255 -17.443 1.00 82.25 522 PHE A C 1
ATOM 4072 O O . PHE A 1 522 ? 17.055 -5.424 -17.786 1.00 82.25 522 PHE A O 1
ATOM 4079 N N . GLY A 1 523 ? 16.188 -3.896 -16.382 1.00 84.06 523 GLY A N 1
ATOM 4080 C CA . GLY A 1 523 ? 15.468 -4.787 -15.490 1.00 84.06 523 GLY A CA 1
ATOM 4081 C C . GLY A 1 523 ? 14.046 -4.284 -15.293 1.00 84.06 523 GLY A C 1
ATOM 4082 O O . GLY A 1 523 ? 13.826 -3.094 -15.080 1.00 84.06 523 GLY A O 1
ATOM 4083 N N . ALA A 1 524 ? 13.078 -5.191 -15.338 1.00 86.62 524 ALA A N 1
ATOM 4084 C CA . ALA A 1 524 ? 11.690 -4.909 -15.013 1.00 86.62 524 ALA A CA 1
ATOM 4085 C C . ALA A 1 524 ? 11.137 -5.948 -14.036 1.00 86.62 524 ALA A C 1
ATOM 4087 O O . ALA A 1 524 ? 11.360 -7.153 -14.186 1.00 86.62 524 ALA A O 1
ATOM 4088 N N . ARG A 1 525 ? 10.358 -5.465 -13.071 1.00 88.56 525 ARG A N 1
ATOM 4089 C CA . ARG A 1 525 ? 9.512 -6.254 -12.184 1.00 88.56 525 ARG A CA 1
ATOM 4090 C C . ARG A 1 525 ? 8.103 -5.679 -12.212 1.00 88.56 525 ARG A C 1
ATOM 4092 O O . ARG A 1 525 ? 7.916 -4.486 -12.005 1.00 88.56 525 ARG A O 1
ATOM 4099 N N . LEU A 1 526 ? 7.127 -6.539 -12.464 1.00 88.06 526 LEU A N 1
ATOM 4100 C CA . LEU A 1 526 ? 5.710 -6.229 -12.556 1.00 88.06 526 LEU A CA 1
ATOM 4101 C C . LEU A 1 526 ? 4.923 -7.195 -11.673 1.00 88.06 526 LEU A C 1
ATOM 4103 O O . LEU A 1 526 ? 4.862 -8.398 -11.929 1.00 88.06 526 LEU A O 1
ATOM 4107 N N . MET A 1 527 ? 4.324 -6.655 -10.624 1.00 84.81 527 MET A N 1
ATOM 4108 C CA . MET A 1 527 ? 3.651 -7.387 -9.566 1.00 84.81 527 MET A CA 1
ATOM 4109 C C . MET A 1 527 ? 2.270 -6.795 -9.300 1.00 84.81 527 MET A C 1
ATOM 4111 O O . MET A 1 527 ? 1.983 -5.644 -9.628 1.00 84.81 527 MET A O 1
ATOM 4115 N N . SER A 1 528 ? 1.420 -7.618 -8.693 1.00 78.44 528 SER A N 1
ATOM 4116 C CA . SER A 1 528 ? 0.218 -7.160 -8.012 1.00 78.44 528 SER A CA 1
ATOM 4117 C C . SER A 1 528 ? 0.467 -7.220 -6.520 1.00 78.44 528 SER A C 1
ATOM 4119 O O . SER A 1 528 ? 0.953 -8.242 -6.022 1.00 78.44 528 SER A O 1
ATOM 4121 N N . ARG A 1 529 ? 0.034 -6.194 -5.794 1.00 75.25 529 ARG A N 1
ATOM 4122 C CA . ARG A 1 529 ? -0.228 -6.327 -4.368 1.00 75.25 529 ARG A CA 1
ATOM 4123 C C . ARG A 1 529 ? -1.271 -7.414 -4.149 1.00 75.25 529 ARG A C 1
ATOM 4125 O O . ARG A 1 529 ? -2.266 -7.522 -4.875 1.00 75.25 529 ARG A O 1
ATOM 4132 N N . THR A 1 530 ? -1.019 -8.245 -3.147 1.00 70.69 530 THR A N 1
ATOM 4133 C CA . THR A 1 530 ? -2.040 -9.134 -2.606 1.00 70.69 530 THR A CA 1
ATOM 4134 C C . THR A 1 530 ? -3.087 -8.272 -1.924 1.00 70.69 530 THR A C 1
ATOM 4136 O O . THR A 1 530 ? -2.727 -7.431 -1.096 1.00 70.69 530 THR A O 1
ATOM 4139 N N . THR A 1 531 ? -4.359 -8.489 -2.250 1.00 72.94 531 THR A N 1
ATOM 4140 C CA . THR A 1 531 ? -5.477 -7.891 -1.527 1.00 72.94 531 THR A CA 1
ATOM 4141 C C . THR A 1 531 ? -5.251 -8.154 -0.040 1.00 72.94 531 THR A C 1
ATOM 4143 O O . THR A 1 531 ? -5.014 -9.309 0.336 1.00 72.94 531 THR A O 1
ATOM 4146 N N . PRO A 1 532 ? -5.228 -7.109 0.806 1.00 80.12 532 PRO A N 1
ATOM 4147 C CA . PRO A 1 532 ? -4.942 -7.305 2.213 1.00 80.12 532 PRO A CA 1
ATOM 4148 C C . PRO A 1 532 ? -5.944 -8.288 2.828 1.00 80.12 532 PRO A C 1
ATOM 4150 O O . PRO A 1 532 ? -7.123 -8.238 2.481 1.00 80.12 532 PRO A O 1
ATOM 4153 N N . PRO A 1 533 ? -5.523 -9.161 3.756 1.00 83.88 533 PRO A N 1
ATOM 4154 C CA . PRO A 1 533 ? -6.364 -10.258 4.230 1.00 83.88 533 PRO A CA 1
ATOM 4155 C C . PRO A 1 533 ? -7.671 -9.793 4.883 1.00 83.88 533 PRO A C 1
ATOM 4157 O O . PRO A 1 533 ? -8.639 -10.540 4.866 1.00 83.88 533 PRO A O 1
ATOM 4160 N N . GLY A 1 534 ? -7.717 -8.581 5.448 1.00 86.19 534 GLY A N 1
ATOM 4161 C CA . GLY A 1 534 ? -8.935 -8.011 6.032 1.00 86.19 534 GLY A CA 1
ATOM 4162 C C . GLY A 1 534 ? -9.804 -7.211 5.058 1.00 86.19 534 GLY A C 1
ATOM 4163 O O . GLY A 1 534 ? -10.824 -6.675 5.484 1.00 86.19 534 GLY A O 1
ATOM 4164 N N . ALA A 1 535 ? -9.417 -7.054 3.791 1.00 87.44 535 ALA A N 1
ATOM 4165 C CA . ALA A 1 535 ? -10.253 -6.348 2.825 1.00 87.44 535 ALA A CA 1
ATOM 4166 C C . ALA A 1 535 ? -11.576 -7.098 2.603 1.00 87.44 535 ALA A C 1
ATOM 4168 O O . ALA A 1 535 ? -11.637 -8.327 2.669 1.00 87.44 535 ALA A O 1
ATOM 4169 N N . LEU A 1 536 ? -12.644 -6.344 2.357 1.00 88.88 536 LEU A N 1
ATOM 4170 C CA . LEU A 1 536 ? -13.971 -6.910 2.130 1.00 88.88 536 LEU A CA 1
ATOM 4171 C C . LEU A 1 536 ? -14.040 -7.628 0.781 1.00 88.88 536 LEU A C 1
ATOM 4173 O O . LEU A 1 536 ? -13.386 -7.225 -0.185 1.00 88.88 536 LEU A O 1
ATOM 4177 N N . ALA A 1 537 ? -14.861 -8.675 0.716 1.00 84.75 537 ALA A N 1
ATOM 4178 C CA . ALA A 1 537 ? -15.137 -9.363 -0.535 1.00 84.75 537 ALA A CA 1
ATOM 4179 C C . ALA A 1 537 ? -15.921 -8.444 -1.485 1.00 84.75 537 ALA A C 1
ATOM 4181 O O . ALA A 1 537 ? -16.775 -7.655 -1.073 1.00 84.75 537 ALA A O 1
ATOM 4182 N N . VAL A 1 538 ? -15.633 -8.550 -2.778 1.00 79.00 538 VAL A N 1
ATOM 4183 C CA . VAL A 1 538 ? -16.378 -7.837 -3.817 1.00 79.00 538 VAL A CA 1
ATOM 4184 C C . VAL A 1 538 ? -17.452 -8.782 -4.333 1.00 79.00 538 VAL A C 1
ATOM 4186 O O . VAL A 1 538 ? -17.119 -9.879 -4.766 1.00 79.00 538 VAL A O 1
ATOM 4189 N N . ASP A 1 539 ? -18.718 -8.364 -4.279 1.00 64.94 539 ASP A N 1
ATOM 4190 C CA . ASP A 1 539 ? -19.873 -9.233 -4.574 1.00 64.94 539 ASP A CA 1
ATOM 4191 C C . ASP A 1 539 ? -19.959 -9.747 -6.009 1.00 64.94 539 ASP A C 1
ATOM 4193 O O . ASP A 1 539 ? -20.760 -10.624 -6.278 1.00 64.94 539 ASP A O 1
ATOM 4197 N N . ASP A 1 540 ? -19.181 -9.169 -6.910 1.00 63.25 540 ASP A N 1
ATOM 4198 C CA . ASP A 1 540 ? -18.793 -9.670 -8.225 1.00 63.25 540 ASP A CA 1
ATOM 4199 C C . ASP A 1 540 ? -17.916 -8.550 -8.798 1.00 63.25 540 ASP A C 1
ATOM 4201 O O . ASP A 1 540 ? -18.309 -7.375 -8.699 1.00 63.25 540 ASP A O 1
ATOM 4205 N N . PRO A 1 541 ? -16.729 -8.825 -9.371 1.00 59.31 541 PRO A N 1
ATOM 4206 C CA . PRO A 1 541 ? -16.069 -7.796 -10.152 1.00 59.31 541 PRO A CA 1
ATOM 4207 C C . PRO A 1 541 ? -17.066 -7.386 -11.245 1.00 59.31 541 PRO A C 1
ATOM 4209 O O . PRO A 1 541 ? -17.640 -8.267 -11.897 1.00 59.31 541 PRO A O 1
ATOM 4212 N N . PRO A 1 542 ? -17.343 -6.082 -11.434 1.00 57.22 542 PRO A N 1
ATOM 4213 C CA . PRO A 1 542 ? -18.187 -5.664 -12.542 1.00 57.22 542 PRO A CA 1
ATOM 4214 C C . PRO A 1 542 ? -17.661 -6.326 -13.818 1.00 57.22 542 PRO A C 1
ATOM 4216 O O . PRO A 1 542 ? -16.454 -6.550 -13.947 1.00 57.22 542 PRO A O 1
ATOM 4219 N N . THR A 1 543 ? -18.563 -6.693 -14.734 1.00 56.06 543 THR A N 1
ATOM 4220 C CA . THR A 1 543 ? -18.218 -7.245 -16.055 1.00 56.06 543 THR A CA 1
ATOM 4221 C C . THR A 1 543 ? -17.604 -6.130 -16.894 1.00 56.06 543 THR A C 1
ATOM 4223 O O . THR A 1 543 ? -18.183 -5.594 -17.832 1.00 56.06 543 THR A O 1
ATOM 4226 N N . GLU A 1 544 ? -16.460 -5.678 -16.431 1.00 63.38 544 GLU A N 1
ATOM 4227 C CA . GLU A 1 544 ? -15.690 -4.583 -16.937 1.00 63.38 544 GLU A CA 1
ATOM 4228 C C . GLU A 1 544 ? -14.909 -5.108 -18.135 1.00 63.38 544 GLU A C 1
ATOM 4230 O O . GLU A 1 544 ? -14.434 -6.247 -18.137 1.00 63.38 544 GLU A O 1
ATOM 4235 N N . GLN A 1 545 ? -14.823 -4.313 -19.201 1.00 73.12 545 GLN A N 1
ATOM 4236 C CA . GLN A 1 545 ? -14.022 -4.701 -20.353 1.00 73.12 545 GLN A CA 1
ATOM 4237 C C . GLN A 1 545 ? -12.562 -4.747 -19.906 1.00 73.12 545 GLN A C 1
ATOM 4239 O O . GLN A 1 545 ? -11.949 -3.716 -19.624 1.00 73.12 545 GLN A O 1
ATOM 4244 N N . VAL A 1 546 ? -12.026 -5.960 -19.805 1.00 82.75 546 VAL A N 1
ATOM 4245 C CA . VAL A 1 546 ? -10.629 -6.196 -19.465 1.00 82.75 546 VAL A CA 1
ATOM 4246 C C . VAL A 1 546 ? -9.831 -6.262 -20.756 1.00 82.75 546 VAL A C 1
ATOM 4248 O O . VAL A 1 546 ? -10.049 -7.151 -21.581 1.00 82.75 546 VAL A O 1
ATOM 4251 N N . LEU A 1 547 ? -8.882 -5.345 -20.929 1.00 86.00 547 LEU A N 1
ATOM 4252 C CA . LEU A 1 547 ? -7.917 -5.434 -22.015 1.00 86.00 547 LEU A CA 1
ATOM 4253 C C . LEU A 1 547 ? -6.824 -6.437 -21.634 1.00 86.00 547 LEU A C 1
ATOM 4255 O O . LEU A 1 547 ? -6.059 -6.195 -20.703 1.00 86.00 547 LEU A O 1
ATOM 4259 N N . ALA A 1 548 ? -6.747 -7.555 -22.350 1.00 86.88 548 ALA A N 1
ATOM 4260 C CA . ALA A 1 548 ? -5.680 -8.540 -22.203 1.00 86.88 548 ALA A CA 1
ATOM 4261 C C . ALA A 1 548 ? -4.675 -8.431 -23.358 1.00 86.88 548 ALA A C 1
ATOM 4263 O O . ALA A 1 548 ? -5.047 -8.120 -24.492 1.00 86.88 548 ALA A O 1
ATOM 4264 N N . PHE A 1 549 ? -3.405 -8.700 -23.056 1.00 83.94 549 PHE A N 1
ATOM 4265 C CA . PHE A 1 549 ? -2.336 -8.780 -24.046 1.00 83.94 549 PHE A CA 1
ATOM 4266 C C . PHE A 1 549 ? -1.945 -10.245 -24.269 1.00 83.94 549 PHE A C 1
ATOM 4268 O O . PHE A 1 549 ? -1.411 -10.886 -23.368 1.00 83.94 549 PHE A O 1
ATOM 4275 N N . ASP A 1 550 ? -2.176 -10.767 -25.474 1.00 83.50 550 ASP A N 1
ATOM 4276 C CA . ASP A 1 550 ? -1.929 -12.177 -25.8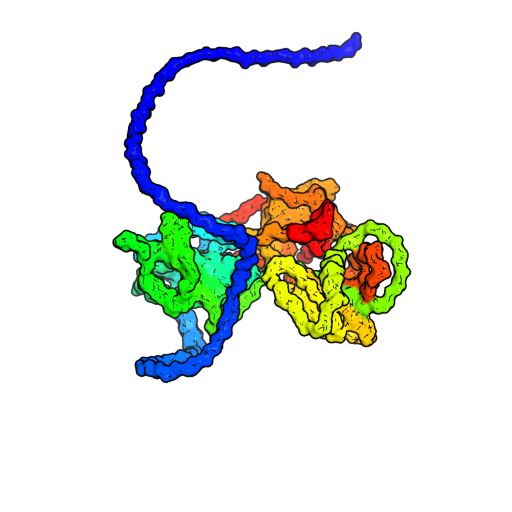35 1.00 83.50 550 ASP A CA 1
ATOM 4277 C C . ASP A 1 550 ? -0.539 -12.395 -26.481 1.00 83.50 550 ASP A C 1
ATOM 4279 O O . ASP A 1 550 ? -0.344 -13.301 -27.289 1.00 83.50 550 ASP A O 1
ATOM 4283 N N . GLY A 1 551 ? 0.438 -11.531 -26.192 1.00 87.38 551 GLY A N 1
ATOM 4284 C CA . GLY A 1 551 ? 1.793 -11.612 -26.756 1.00 87.38 551 GLY A CA 1
ATOM 4285 C C . GLY A 1 551 ? 2.652 -10.401 -26.402 1.00 87.38 551 GLY A C 1
ATOM 4286 O O . GLY A 1 551 ? 2.306 -9.655 -25.489 1.00 87.38 551 GLY A O 1
ATOM 4287 N N . ASP A 1 552 ? 3.715 -10.149 -27.171 1.00 88.75 552 ASP A N 1
ATOM 4288 C CA . ASP A 1 552 ? 4.628 -9.019 -26.952 1.00 88.75 552 ASP A CA 1
ATOM 4289 C C . ASP A 1 552 ? 3.904 -7.669 -26.889 1.00 88.75 552 ASP A C 1
ATOM 4291 O O . ASP A 1 552 ? 3.156 -7.301 -27.800 1.00 88.75 552 ASP A O 1
ATOM 4295 N N . PHE A 1 553 ? 4.186 -6.876 -25.864 1.00 90.75 553 PHE A N 1
ATOM 4296 C CA . PHE A 1 553 ? 3.672 -5.521 -25.719 1.00 90.75 553 PHE A CA 1
ATOM 4297 C C . PHE A 1 553 ? 4.798 -4.534 -25.413 1.00 90.75 553 PHE A C 1
ATOM 4299 O O . PHE A 1 553 ? 5.847 -4.873 -24.867 1.00 90.75 553 PHE A O 1
ATOM 4306 N N . LEU A 1 554 ? 4.580 -3.292 -25.823 1.00 91.25 554 LEU A N 1
ATOM 4307 C CA . LEU A 1 554 ? 5.371 -2.134 -25.458 1.00 91.25 554 LEU A CA 1
ATOM 4308 C C . LEU A 1 554 ? 4.908 -1.663 -24.084 1.00 91.25 554 LEU A C 1
ATOM 4310 O O . LEU A 1 554 ? 3.722 -1.395 -23.912 1.00 91.25 554 LEU A O 1
ATOM 4314 N N . LEU A 1 555 ? 5.843 -1.517 -23.151 1.00 92.06 555 LEU A N 1
ATOM 4315 C CA . LEU A 1 555 ? 5.675 -0.757 -21.919 1.00 92.06 555 LEU A CA 1
ATOM 4316 C C . LEU A 1 555 ? 6.496 0.525 -22.045 1.00 92.06 555 LEU A C 1
ATOM 4318 O O . LEU A 1 555 ? 7.709 0.462 -22.265 1.00 92.06 555 LEU A O 1
ATOM 4322 N N . ALA A 1 556 ? 5.845 1.673 -21.901 1.00 91.12 556 ALA A N 1
ATOM 4323 C CA . ALA A 1 556 ? 6.501 2.969 -21.898 1.00 91.12 556 ALA A CA 1
ATOM 4324 C C . ALA A 1 556 ? 6.160 3.753 -20.629 1.00 91.12 556 ALA A C 1
ATOM 4326 O O . ALA A 1 556 ? 5.007 3.772 -20.206 1.00 91.12 556 ALA A O 1
ATOM 4327 N N . VAL A 1 557 ? 7.157 4.403 -20.032 1.00 89.75 557 VAL A N 1
ATOM 4328 C CA . VAL A 1 557 ? 7.004 5.178 -18.792 1.00 89.75 557 VAL A CA 1
ATOM 4329 C C . VAL A 1 557 ? 7.641 6.542 -18.965 1.00 89.75 557 VAL A C 1
ATOM 4331 O O . VAL A 1 557 ? 8.743 6.631 -19.500 1.00 89.75 557 VAL A O 1
ATOM 4334 N N . TRP A 1 558 ? 6.972 7.597 -18.511 1.00 87.50 558 TRP A N 1
ATOM 4335 C CA . TRP A 1 558 ? 7.522 8.952 -18.452 1.00 87.50 558 TRP A CA 1
ATOM 4336 C C . TRP A 1 558 ? 7.058 9.658 -17.185 1.00 87.50 558 TRP A C 1
ATOM 4338 O O . TRP A 1 558 ? 6.173 9.178 -16.477 1.00 87.50 558 TRP A O 1
ATOM 4348 N N . HIS A 1 559 ? 7.683 10.794 -16.904 1.00 83.69 559 HIS A N 1
ATOM 4349 C CA . HIS A 1 559 ? 7.411 11.577 -15.713 1.00 83.69 559 HIS A CA 1
ATOM 4350 C C . HIS A 1 559 ? 7.289 13.058 -16.088 1.00 83.69 559 HIS A C 1
ATOM 4352 O O . HIS A 1 559 ? 8.115 13.591 -16.832 1.00 83.69 559 HIS A O 1
ATOM 4358 N N . GLU A 1 560 ? 6.246 13.715 -15.576 1.00 79.25 560 GLU A N 1
ATOM 4359 C CA . GLU A 1 560 ? 5.865 15.090 -15.924 1.00 79.25 560 GLU A CA 1
ATOM 4360 C C . GLU A 1 560 ? 6.981 16.123 -15.692 1.00 79.25 560 GLU A C 1
ATOM 4362 O O . GLU A 1 560 ? 7.197 17.004 -16.521 1.00 79.25 560 GLU A O 1
ATOM 4367 N N . LYS A 1 561 ? 7.777 15.978 -14.625 1.00 72.25 561 LYS A N 1
ATOM 4368 C CA . LYS A 1 561 ? 8.886 16.901 -14.311 1.00 72.25 561 LYS A CA 1
ATOM 4369 C C . LYS A 1 561 ? 10.025 16.873 -15.328 1.00 72.25 561 LYS A C 1
ATOM 4371 O O . LYS A 1 561 ? 10.804 17.817 -15.403 1.00 72.25 561 LYS A O 1
ATOM 4376 N N . TYR A 1 562 ? 10.137 15.799 -16.105 1.00 70.12 562 TYR A N 1
ATOM 4377 C CA . TYR A 1 562 ? 11.188 15.639 -17.108 1.00 70.12 562 TYR A CA 1
ATOM 4378 C C . TYR A 1 562 ? 10.711 15.960 -18.524 1.00 70.12 562 TYR A C 1
ATOM 4380 O O . TYR A 1 562 ? 11.479 15.803 -19.473 1.00 70.12 562 TYR A O 1
ATOM 4388 N N . MET A 1 563 ? 9.479 16.458 -18.685 1.00 65.88 563 MET A N 1
ATOM 4389 C CA . MET A 1 563 ? 8.993 16.919 -19.987 1.00 65.88 563 MET A CA 1
ATOM 4390 C C . MET A 1 563 ? 9.804 18.110 -20.507 1.00 65.88 563 MET A C 1
ATOM 4392 O O . MET A 1 563 ? 10.106 18.172 -21.697 1.00 65.88 563 MET A O 1
ATOM 4396 N N . ASP A 1 564 ? 10.258 18.985 -19.607 1.00 61.12 564 ASP A N 1
ATOM 4397 C CA . ASP A 1 564 ? 11.066 20.167 -19.933 1.00 61.12 564 ASP A CA 1
ATOM 4398 C C . ASP A 1 564 ? 12.465 19.833 -20.458 1.00 61.12 564 ASP A C 1
ATOM 4400 O O . ASP A 1 564 ? 13.127 20.687 -21.055 1.00 61.12 564 ASP A O 1
ATOM 4404 N N . LEU A 1 565 ? 12.931 18.585 -20.298 1.00 60.62 565 LEU A N 1
ATOM 4405 C CA . LEU A 1 565 ? 14.170 18.158 -20.941 1.00 60.62 565 LEU A CA 1
ATOM 4406 C C . LEU A 1 565 ? 14.082 18.292 -22.468 1.00 60.62 565 LEU A C 1
ATOM 4408 O O . LEU A 1 565 ? 15.140 18.305 -23.101 1.00 60.62 565 LEU A O 1
ATOM 4412 N N . GLN A 1 566 ? 12.878 18.442 -23.056 1.00 54.28 566 GLN A N 1
ATOM 4413 C CA . GLN A 1 566 ? 12.687 18.604 -24.497 1.00 54.28 566 GLN A CA 1
ATOM 4414 C C . GLN A 1 566 ? 11.567 19.571 -24.908 1.00 54.28 566 GLN A C 1
ATOM 4416 O O . GLN A 1 566 ? 10.389 19.374 -24.642 1.00 54.28 566 GLN A O 1
ATOM 4421 N N . ALA A 1 567 ? 11.932 20.565 -25.722 1.00 54.50 567 ALA A N 1
ATOM 4422 C CA . ALA A 1 567 ? 11.085 21.686 -26.135 1.00 54.50 567 ALA A CA 1
ATOM 4423 C C . ALA A 1 567 ? 9.888 21.358 -27.067 1.00 54.50 567 ALA A C 1
ATOM 4425 O O . ALA A 1 567 ? 9.295 22.288 -27.609 1.00 54.50 567 ALA A O 1
ATOM 4426 N N . SER A 1 568 ? 9.544 20.087 -27.340 1.00 59.88 568 SER A N 1
ATOM 4427 C CA . SER A 1 568 ? 8.505 19.794 -28.354 1.00 59.88 568 SER A CA 1
ATOM 4428 C C . SER A 1 568 ? 7.636 18.540 -28.189 1.00 59.88 568 SER A C 1
ATOM 4430 O O . SER A 1 568 ? 6.653 18.435 -28.924 1.00 59.88 568 SER A O 1
ATOM 4432 N N . ALA A 1 569 ? 7.935 17.589 -27.290 1.00 64.44 569 ALA A N 1
ATOM 4433 C CA . ALA A 1 569 ? 7.093 16.395 -27.110 1.00 64.44 569 ALA A CA 1
ATOM 4434 C C . ALA A 1 569 ? 7.379 15.615 -25.809 1.00 64.44 569 ALA A C 1
ATOM 4436 O O . ALA A 1 569 ? 8.530 15.604 -25.373 1.00 64.44 569 ALA A O 1
ATOM 4437 N N . PRO A 1 570 ? 6.382 14.882 -25.261 1.00 68.25 570 PRO A N 1
ATOM 4438 C CA . PRO A 1 570 ? 6.614 13.864 -24.240 1.00 68.25 570 PRO A CA 1
ATOM 4439 C C . PRO A 1 570 ? 7.638 12.843 -24.728 1.00 68.25 570 PRO A C 1
ATOM 4441 O O . PRO A 1 570 ? 7.444 12.227 -25.780 1.00 68.25 570 PRO A O 1
ATOM 4444 N N . LEU A 1 571 ? 8.702 12.640 -23.955 1.00 75.50 571 LEU A N 1
ATOM 4445 C CA . LEU A 1 571 ? 9.634 11.546 -24.172 1.00 75.50 571 LEU A CA 1
ATOM 4446 C C . LEU A 1 571 ? 9.486 10.476 -23.091 1.00 75.50 571 LEU A C 1
ATOM 4448 O O . LEU A 1 571 ? 9.488 10.813 -21.906 1.00 75.50 571 LEU A O 1
ATOM 4452 N N . PRO A 1 572 ? 9.423 9.191 -23.473 1.00 79.88 572 PRO A N 1
ATOM 4453 C CA . PRO A 1 572 ? 9.504 8.113 -22.507 1.00 79.88 572 PRO A CA 1
ATOM 4454 C C . PRO A 1 572 ? 10.879 8.101 -21.828 1.00 79.88 572 PRO A C 1
ATOM 4456 O O . PRO A 1 572 ? 11.916 8.175 -22.482 1.00 79.88 572 PRO A O 1
ATOM 4459 N N . LEU A 1 573 ? 10.888 7.976 -20.505 1.00 78.19 573 LEU A N 1
ATOM 4460 C CA . LEU A 1 573 ? 12.076 7.620 -19.728 1.00 78.19 573 LEU A CA 1
ATOM 4461 C C . LEU A 1 573 ? 12.461 6.156 -19.956 1.00 78.19 573 LEU A C 1
ATOM 4463 O O . LEU A 1 573 ? 13.642 5.826 -19.979 1.00 78.19 573 LEU A O 1
ATOM 4467 N N . PHE A 1 574 ? 11.455 5.302 -20.160 1.00 81.88 574 PHE A N 1
ATOM 4468 C CA . PHE A 1 574 ? 11.616 3.900 -20.522 1.00 81.88 574 PHE A CA 1
ATOM 4469 C C . PHE A 1 574 ? 10.696 3.544 -21.680 1.00 81.88 574 PHE A C 1
ATOM 4471 O O . PHE A 1 574 ? 9.520 3.901 -21.655 1.00 81.88 574 PHE A O 1
ATOM 4478 N N . ALA A 1 575 ? 11.201 2.791 -22.655 1.00 85.50 575 ALA A N 1
ATOM 4479 C CA . ALA A 1 575 ? 10.394 2.115 -23.667 1.00 85.50 575 ALA A CA 1
ATOM 4480 C C . ALA A 1 575 ? 10.956 0.709 -23.898 1.00 85.50 575 ALA A C 1
ATOM 4482 O O . ALA A 1 575 ? 12.056 0.555 -24.426 1.00 85.50 575 ALA A O 1
ATOM 4483 N N . THR A 1 576 ? 10.216 -0.318 -23.488 1.00 85.00 576 THR A N 1
ATOM 4484 C CA . THR A 1 576 ? 10.692 -1.706 -23.520 1.00 85.00 576 THR A CA 1
ATOM 4485 C C . THR A 1 576 ? 9.641 -2.663 -24.064 1.00 85.00 576 THR A C 1
ATOM 4487 O O . THR A 1 576 ? 8.440 -2.400 -23.995 1.00 85.00 576 THR A O 1
ATOM 4490 N N . ARG A 1 577 ? 10.103 -3.782 -24.624 1.00 87.12 577 ARG A N 1
ATOM 4491 C CA . ARG A 1 577 ? 9.257 -4.886 -25.072 1.00 87.12 577 ARG A CA 1
ATOM 4492 C C . ARG A 1 577 ? 9.201 -5.910 -23.952 1.00 87.12 577 ARG A C 1
ATOM 4494 O O . ARG A 1 577 ? 10.239 -6.399 -23.517 1.00 87.12 577 ARG A O 1
ATOM 4501 N N . LEU A 1 578 ? 7.993 -6.258 -23.541 1.00 85.94 578 LEU A N 1
ATOM 4502 C CA . LEU A 1 578 ? 7.724 -7.321 -22.585 1.00 85.94 578 LEU A CA 1
ATOM 4503 C C . LEU A 1 578 ? 6.911 -8.409 -23.278 1.00 85.94 578 LEU A C 1
ATOM 4505 O O . LEU A 1 578 ? 6.076 -8.107 -24.128 1.00 85.94 578 LEU A O 1
ATOM 4509 N N . SER A 1 579 ? 7.175 -9.664 -22.930 1.00 82.88 579 SER A N 1
ATOM 4510 C CA . SER A 1 579 ? 6.506 -10.825 -23.527 1.00 82.88 579 SER A CA 1
ATOM 4511 C C . SER A 1 579 ? 5.608 -11.483 -22.485 1.00 82.88 579 SER A C 1
ATOM 4513 O O . SER A 1 579 ? 6.021 -11.653 -21.336 1.00 82.88 579 SER A O 1
ATOM 4515 N N . CYS A 1 580 ? 4.393 -11.861 -22.875 1.00 75.81 580 CYS A N 1
ATOM 4516 C CA . CYS A 1 580 ? 3.556 -12.749 -22.074 1.00 75.81 580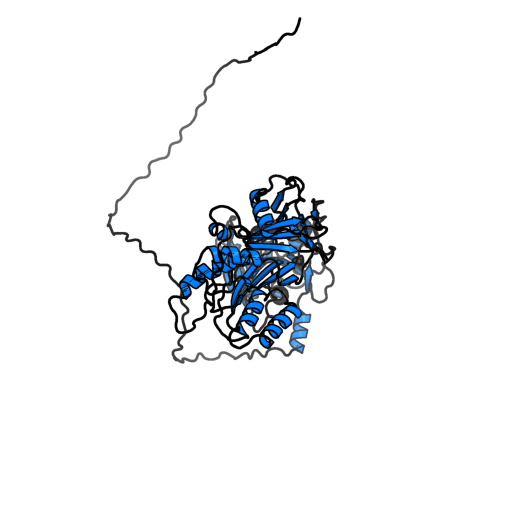 CYS A CA 1
ATOM 4517 C C . CYS A 1 580 ? 4.109 -14.171 -22.233 1.00 75.81 580 CYS A C 1
ATOM 4519 O O . CYS A 1 580 ? 4.032 -14.721 -23.330 1.00 75.81 580 CYS A O 1
ATOM 4521 N N . MET A 1 581 ? 4.743 -14.710 -21.186 1.00 62.16 581 MET A N 1
ATOM 4522 C CA . MET A 1 581 ? 5.224 -16.100 -21.176 1.00 62.16 581 MET A CA 1
ATOM 4523 C C . MET A 1 581 ? 4.102 -17.097 -20.918 1.00 62.16 581 MET A C 1
ATOM 4525 O O . MET A 1 581 ? 3.199 -16.765 -20.113 1.00 62.16 581 MET A O 1
#

Organism: NCBI:txid2562239

pLDDT: mean 71.34, std 21.92, range [27.77, 98.06]

Radius of gyration: 32.8 Å; Cα contacts (8 Å, |Δi|>4): 924; chains: 1; bounding box: 94×78×118 Å

Secondary structure (DSSP, 8-state):
-------------------------------------------------------------------PPS--------PPPHHHHHHHHHTS-EEEE---BTTTHHHHHHHHGGGS-HHHHHHTT--HHHHHHHHHHHHHHHSPPPEEEEEE-TT--SGGGEEEEEEEEEEE-SS-EEEEEEEEEE--SSS-HHHHHHHHHHHHHHHHTTSS-SEEEEEEEPEEETTEEE--HHHHHHHHHTT-EEEEEEE-TTS-EEEEEEEEPPTTTSPPPPP---SEEEEEEEEEE--S-PPP----------HHHHHHHHHHHHHHHHTT--SS----TTS---TT-----------TTHHHHHHHHHTTTSPPPHHHHHHHHHHHHHS-GGG--EEEEEEEEEE-BTT----TTS-TTEEEEEEEEEE--BTTBPPEEEE-BS-TTEEEEEEEPPTT----HHHHHHHHHHHS--PPPSS-S--EEEEE-EEEEEEEESSSSHHHHHHHHTT-TT--S-STT-EEEEEEEE--PPPPTTBPBPSS-----EEE--S-EEEEEEEGGGGGGSTTS---SEEEEE---

Nearest PDB structures (foldseek):
  3owc-assembly2_B  TM=5.973E-01  e=3.649E-04  Pseudomonas aeruginosa PAO1
  4ua3-assembly1_A  TM=5.413E-01  e=3.262E-04  Schizosaccharomyces pombe 972h-
  6wf5-assembly1_A  TM=5.218E-01  e=1.185E-03  Homo sapiens
  4eb1-assembly2_L  TM=4.268E-01  e=8.954E-04  Homo sapiens